Protein AF-0000000087009747 (afdb_homodimer)

InterPro domains:
  IPR001646 Pentapeptide repeat [PF00805] (34-56)
  IPR001646 Pentapeptide repeat [PF00805] (57-96)
  IPR001646 Pentapeptide repeat [PF00805] (97-127)
  IPR051082 Pentapeptide repeat and BTB/POZ domain-containing protein [PTHR14136] (34-127)

Radius of gyration: 23.28 Å; Cα contacts (8 Å, |Δi|>4): 1079; chains: 2; bounding box: 64×72×43 Å

Structure (mmCIF, N/CA/C/O backbone):
data_AF-0000000087009747-model_v1
#
loop_
_entity.id
_entity.type
_entity.pdbx_description
1 polymer 'Pentapeptide repeat-containing protein'
#
loop_
_atom_site.group_PDB
_atom_site.id
_atom_site.type_symbol
_atom_site.label_atom_id
_atom_site.label_alt_id
_atom_site.label_comp_id
_atom_site.label_asym_id
_atom_site.label_entity_id
_atom_site.label_seq_id
_atom_site.pdbx_PDB_ins_code
_atom_site.Cartn_x
_atom_site.Cartn_y
_atom_site.Cartn_z
_atom_site.occupancy
_atom_site.B_iso_or_equiv
_atom_site.auth_seq_id
_atom_site.auth_comp_id
_atom_site.auth_asym_id
_atom_site.auth_atom_id
_atom_site.pdbx_PDB_model_num
ATOM 1 N N . MET A 1 1 ? 33.219 -26.031 -9.266 1 60.84 1 MET A N 1
ATOM 2 C CA . MET A 1 1 ? 32.969 -24.672 -9.734 1 60.84 1 MET A CA 1
ATOM 3 C C . MET A 1 1 ? 31.984 -23.969 -8.789 1 60.84 1 MET A C 1
ATOM 5 O O . MET A 1 1 ? 31 -24.547 -8.352 1 60.84 1 MET A O 1
ATOM 9 N N . LYS A 1 2 ? 32.344 -22.766 -8.359 1 81.44 2 LYS A N 1
ATOM 10 C CA . LYS A 1 2 ? 31.547 -22.062 -7.371 1 81.44 2 LYS A CA 1
ATOM 11 C C . LYS A 1 2 ? 30.172 -21.703 -7.934 1 81.44 2 LYS A C 1
ATOM 13 O O . LYS A 1 2 ? 30.062 -21.297 -9.094 1 81.44 2 LYS A O 1
ATOM 18 N N . THR A 1 3 ? 29.25 -22.156 -7.262 1 87.56 3 THR A N 1
ATOM 19 C CA . THR A 1 3 ? 27.906 -21.734 -7.633 1 87.56 3 THR A CA 1
ATOM 20 C C . THR A 1 3 ? 27.812 -20.203 -7.633 1 87.56 3 THR A C 1
ATOM 22 O O . THR A 1 3 ? 28.688 -19.516 -7.102 1 87.56 3 THR A O 1
ATOM 25 N N . ASN A 1 4 ? 26.891 -19.75 -8.367 1 89.94 4 ASN A N 1
ATOM 26 C CA . ASN A 1 4 ? 26.672 -18.297 -8.328 1 89.94 4 ASN A CA 1
ATOM 27 C C . ASN A 1 4 ? 26.453 -17.797 -6.902 1 89.94 4 ASN A C 1
ATOM 29 O O . ASN A 1 4 ? 26.938 -16.719 -6.543 1 89.94 4 ASN A O 1
ATOM 33 N N . ALA A 1 5 ? 25.797 -18.609 -6.109 1 91.25 5 ALA A N 1
ATOM 34 C CA . ALA A 1 5 ? 25.594 -18.234 -4.711 1 91.25 5 ALA A CA 1
ATOM 35 C C . ALA A 1 5 ? 26.938 -18.078 -3.986 1 91.25 5 ALA A C 1
ATOM 37 O O . ALA A 1 5 ? 27.125 -17.125 -3.223 1 91.25 5 ALA A O 1
ATOM 38 N N . GLU A 1 6 ? 27.828 -18.953 -4.328 1 91.12 6 GLU A N 1
ATOM 39 C CA . GLU A 1 6 ? 29.141 -18.891 -3.715 1 91.12 6 GLU A CA 1
ATOM 40 C C . GLU A 1 6 ? 29.938 -17.688 -4.215 1 91.12 6 GLU A C 1
ATOM 42 O O . GLU A 1 6 ? 30.609 -17.016 -3.438 1 91.12 6 GLU A O 1
ATOM 47 N N . LYS A 1 7 ? 29.859 -17.5 -5.438 1 91 7 LYS A N 1
ATOM 48 C CA . LYS A 1 7 ? 30.531 -16.344 -6.02 1 91 7 LYS A CA 1
ATOM 49 C C . LYS A 1 7 ? 30.047 -15.039 -5.391 1 91 7 LYS A C 1
ATOM 51 O O . LYS A 1 7 ? 30.859 -14.156 -5.078 1 91 7 LYS A O 1
ATOM 56 N N . ILE A 1 8 ? 28.75 -14.875 -5.215 1 91.94 8 ILE A N 1
ATOM 57 C CA . ILE A 1 8 ? 28.141 -13.68 -4.633 1 91.94 8 ILE A CA 1
ATOM 58 C C . ILE A 1 8 ? 28.578 -13.539 -3.178 1 91.94 8 ILE A C 1
ATOM 60 O O . ILE A 1 8 ? 28.906 -12.445 -2.723 1 91.94 8 ILE A O 1
ATOM 64 N N . ALA A 1 9 ? 28.641 -14.664 -2.527 1 92.25 9 ALA A N 1
ATOM 65 C CA . ALA A 1 9 ? 29.062 -14.648 -1.128 1 92.25 9 ALA A CA 1
ATOM 66 C C . ALA A 1 9 ? 30.484 -14.117 -0.989 1 92.25 9 ALA A C 1
ATOM 68 O O . ALA A 1 9 ? 30.781 -13.312 -0.102 1 92.25 9 ALA A O 1
ATOM 69 N N . VAL A 1 10 ? 31.328 -14.578 -1.869 1 91.94 10 VAL A N 1
ATOM 70 C CA . VAL A 1 10 ? 32.719 -14.133 -1.864 1 91.94 10 VAL A CA 1
ATOM 71 C C . VAL A 1 10 ? 32.781 -12.641 -2.178 1 91.94 10 VAL A C 1
ATOM 73 O O . VAL A 1 10 ? 33.469 -11.883 -1.496 1 91.94 10 VAL A O 1
ATOM 76 N N . TRP A 1 11 ? 32.062 -12.25 -3.143 1 91.06 11 TRP A N 1
ATOM 77 C CA . TRP A 1 11 ? 32.031 -10.844 -3.535 1 91.06 11 TRP A CA 1
ATOM 78 C C . TRP A 1 11 ? 31.562 -9.961 -2.381 1 91.06 11 TRP A C 1
ATOM 80 O O . TRP A 1 11 ? 32.156 -8.906 -2.119 1 91.06 11 TRP A O 1
ATOM 90 N N . ARG A 1 12 ? 30.531 -10.344 -1.722 1 92.19 12 ARG A N 1
ATOM 91 C CA . ARG A 1 12 ? 29.984 -9.57 -0.609 1 92.19 12 ARG A CA 1
ATOM 92 C C . ARG A 1 12 ? 31 -9.453 0.522 1 92.19 12 ARG A C 1
ATOM 94 O O . ARG A 1 12 ? 31.094 -8.406 1.171 1 92.19 12 ARG A O 1
ATOM 101 N N . LYS A 1 13 ? 31.719 -10.531 0.691 1 93.19 13 LYS A N 1
ATOM 102 C CA . LYS A 1 13 ? 32.75 -10.523 1.721 1 93.19 13 LYS A CA 1
ATOM 103 C C . LYS A 1 13 ? 33.844 -9.523 1.384 1 93.19 13 LYS A C 1
ATOM 105 O O . LYS A 1 13 ? 34.344 -8.82 2.264 1 93.19 13 LYS A O 1
ATOM 110 N N . GLU A 1 14 ? 34.125 -9.43 0.188 1 93.12 14 GLU A N 1
ATOM 111 C CA . GLU A 1 14 ? 35.188 -8.562 -0.279 1 93.12 14 GLU A CA 1
ATOM 112 C C . GLU A 1 14 ? 34.719 -7.121 -0.432 1 93.12 14 GLU A C 1
ATOM 114 O O . GLU A 1 14 ? 35.531 -6.191 -0.474 1 93.12 14 GLU A O 1
ATOM 119 N N . ASN A 1 15 ? 33.406 -6.957 -0.541 1 92.69 15 ASN A N 1
ATOM 120 C CA . ASN A 1 15 ? 32.844 -5.637 -0.759 1 92.69 15 ASN A CA 1
ATOM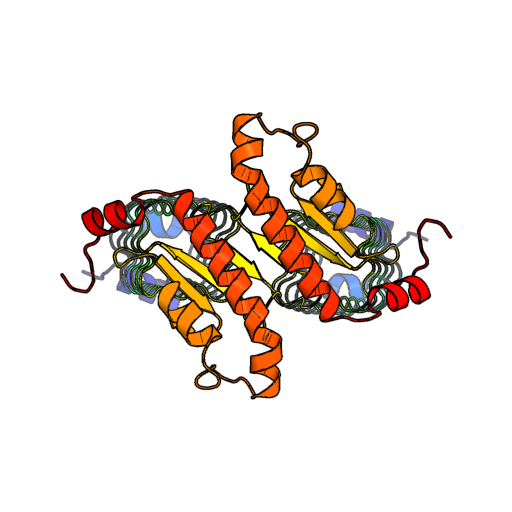 121 C C . ASN A 1 15 ? 31.672 -5.367 0.197 1 92.69 15 ASN A C 1
ATOM 123 O O . ASN A 1 15 ? 30.547 -5.156 -0.238 1 92.69 15 ASN A O 1
ATOM 127 N N . PRO A 1 16 ? 31.828 -5.266 1.476 1 87.62 16 PRO A N 1
ATOM 128 C CA . PRO A 1 16 ? 30.766 -5.234 2.482 1 87.62 16 PRO A CA 1
ATOM 129 C C . PRO A 1 16 ? 29.938 -3.961 2.416 1 87.62 16 PRO A C 1
ATOM 131 O O . PRO A 1 16 ? 28.781 -3.953 2.861 1 87.62 16 PRO A O 1
ATOM 134 N N . HIS A 1 17 ? 30.375 -2.945 1.654 1 85.88 17 HIS A N 1
ATOM 135 C CA . HIS A 1 17 ? 29.641 -1.684 1.659 1 85.88 17 HIS A CA 1
ATOM 136 C C . HIS A 1 17 ? 29.109 -1.345 0.267 1 85.88 17 HIS A C 1
ATOM 138 O O . HIS A 1 17 ? 28.453 -0.321 0.08 1 85.88 17 HIS A O 1
ATOM 144 N N . ALA A 1 18 ? 29.453 -2.287 -0.603 1 85.62 18 ALA A N 1
ATOM 145 C CA . ALA A 1 18 ? 29.031 -2.004 -1.974 1 85.62 18 ALA A CA 1
ATOM 146 C C . ALA A 1 18 ? 27.672 -2.625 -2.273 1 85.62 18 ALA A C 1
ATOM 148 O O . ALA A 1 18 ? 27.312 -3.65 -1.691 1 85.62 18 ALA A O 1
ATOM 149 N N . ARG A 1 19 ? 26.969 -1.948 -3.088 1 87.81 19 ARG A N 1
ATOM 150 C CA . ARG A 1 19 ? 25.688 -2.471 -3.553 1 87.81 19 ARG A CA 1
ATOM 151 C C . ARG A 1 19 ? 25.875 -3.322 -4.805 1 87.81 19 ARG A C 1
ATOM 153 O O . ARG A 1 19 ? 26.562 -2.924 -5.738 1 87.81 19 ARG A O 1
ATOM 160 N N . LEU A 1 20 ? 25.344 -4.535 -4.707 1 89.69 20 LEU A N 1
ATOM 161 C CA . LEU A 1 20 ? 25.359 -5.406 -5.879 1 89.69 20 LEU A CA 1
ATOM 162 C C . LEU A 1 20 ? 24.391 -4.895 -6.945 1 89.69 20 LEU A C 1
ATOM 164 O O . LEU A 1 20 ? 23.219 -4.617 -6.656 1 89.69 20 LEU A O 1
ATOM 168 N N . THR A 1 21 ? 24.906 -4.652 -8.141 1 90.19 21 THR A N 1
ATOM 169 C CA . THR A 1 21 ? 24.078 -4.109 -9.211 1 90.19 21 THR A CA 1
ATOM 170 C C . THR A 1 21 ? 23.844 -5.156 -10.297 1 90.19 21 THR A C 1
ATOM 172 O O . THR A 1 21 ? 24.594 -6.133 -10.398 1 90.19 21 THR A O 1
ATOM 175 N N . HIS A 1 22 ? 22.75 -4.875 -11.07 1 87.12 22 HIS A N 1
ATOM 176 C CA . HIS A 1 22 ? 22.422 -5.754 -12.188 1 87.12 22 HIS A CA 1
ATOM 177 C C . HIS A 1 22 ? 23.594 -5.883 -13.148 1 87.12 22 HIS A C 1
ATOM 179 O O . HIS A 1 22 ? 23.891 -6.977 -13.641 1 87.12 22 HIS A O 1
ATOM 185 N N . TYR A 1 23 ? 24.266 -4.855 -13.344 1 83.06 23 TYR A N 1
ATOM 186 C CA . TYR A 1 23 ? 25.406 -4.836 -14.25 1 83.06 23 TYR A CA 1
ATOM 187 C C . TYR A 1 23 ? 26.516 -5.75 -13.742 1 83.06 23 TYR A C 1
ATOM 189 O O . TYR A 1 23 ? 27.078 -6.531 -14.516 1 83.06 23 TYR A O 1
ATOM 197 N N . LEU A 1 24 ? 26.797 -5.672 -12.523 1 81.62 24 LEU A N 1
ATOM 198 C CA . LEU A 1 24 ? 27.844 -6.504 -11.945 1 81.62 24 LEU A CA 1
ATOM 199 C C . LEU A 1 24 ? 27.484 -7.98 -12.062 1 81.62 24 LEU A C 1
ATOM 201 O O . LEU A 1 24 ? 28.359 -8.812 -12.328 1 81.62 24 LEU A O 1
ATOM 205 N N . LEU A 1 25 ? 26.172 -8.25 -11.875 1 84.69 25 LEU A N 1
ATOM 206 C CA . LEU A 1 25 ? 25.719 -9.633 -11.969 1 84.69 25 LEU A CA 1
ATOM 207 C C . LEU A 1 25 ? 25.875 -10.156 -13.391 1 84.69 25 LEU A C 1
ATOM 209 O O . LEU A 1 25 ? 26.312 -11.289 -13.594 1 84.69 25 LEU A O 1
ATOM 213 N N . LEU A 1 26 ? 25.609 -9.352 -14.312 1 82.88 26 LEU A N 1
ATOM 214 C CA . LEU A 1 26 ? 25.672 -9.742 -15.719 1 82.88 26 LEU A CA 1
ATOM 215 C C . LEU A 1 26 ? 27.094 -10.086 -16.125 1 82.88 26 LEU A C 1
ATOM 217 O O . LEU A 1 26 ? 27.312 -10.969 -16.969 1 82.88 26 LEU A O 1
ATOM 221 N N . LEU A 1 27 ? 27.984 -9.461 -15.516 1 76.62 27 LEU A N 1
ATOM 222 C CA . LEU A 1 27 ? 29.375 -9.641 -15.891 1 76.62 27 LEU A CA 1
ATOM 223 C C . LEU A 1 27 ? 29.938 -10.922 -15.273 1 76.62 27 LEU A C 1
ATOM 225 O O . LEU A 1 27 ? 30.859 -11.523 -15.828 1 76.62 27 LEU A O 1
ATOM 229 N N . THR A 1 28 ? 29.25 -11.375 -14.273 1 77 28 THR A N 1
ATOM 230 C CA . THR A 1 28 ? 30 -12.352 -13.484 1 77 28 THR A CA 1
ATOM 231 C C . THR A 1 28 ? 29.172 -13.633 -13.305 1 77 28 THR A C 1
ATOM 233 O O . THR A 1 28 ? 29.734 -14.688 -13.016 1 77 28 THR A O 1
ATOM 236 N N . LEU A 1 29 ? 27.875 -13.422 -13.523 1 79.81 29 LEU A N 1
ATOM 237 C CA . LEU A 1 29 ? 27.047 -14.539 -13.086 1 79.81 29 LEU A CA 1
ATOM 238 C C . LEU A 1 29 ? 26.125 -15.016 -14.211 1 79.81 29 LEU A C 1
ATOM 240 O O . LEU A 1 29 ? 25.875 -14.273 -15.164 1 79.81 29 LEU A O 1
ATOM 244 N N . ASP A 1 30 ? 25.859 -16.344 -14.109 1 80.44 30 ASP A N 1
ATOM 245 C CA . ASP A 1 30 ? 24.734 -16.859 -14.867 1 80.44 30 ASP A CA 1
ATOM 246 C C . ASP A 1 30 ? 23.406 -16.547 -14.164 1 80.44 30 ASP A C 1
ATOM 248 O O . ASP A 1 30 ? 23.094 -17.156 -13.133 1 80.44 30 ASP A O 1
ATOM 252 N N . LEU A 1 31 ? 22.625 -15.766 -14.688 1 82.25 31 LEU A N 1
ATOM 253 C CA . LEU A 1 31 ? 21.438 -15.234 -14.016 1 82.25 31 LEU A CA 1
ATOM 254 C C . LEU A 1 31 ? 20.344 -16.281 -13.953 1 82.25 31 LEU A C 1
ATOM 256 O O . LEU A 1 31 ? 19.375 -16.125 -13.211 1 82.25 31 LEU A O 1
ATOM 260 N N . GLU A 1 32 ? 20.562 -17.422 -14.594 1 85.56 32 GLU A N 1
ATOM 261 C CA . GLU A 1 32 ? 19.547 -18.453 -14.609 1 85.56 32 GLU A CA 1
ATOM 262 C C . GLU A 1 32 ? 19.547 -19.25 -13.312 1 85.56 32 GLU A C 1
ATOM 264 O O . GLU A 1 32 ? 18.562 -19.906 -12.969 1 85.56 32 GLU A O 1
ATOM 269 N N . THR A 1 33 ? 20.688 -19.203 -12.609 1 90.88 33 THR A N 1
ATOM 270 C CA . THR A 1 33 ? 20.828 -20.078 -11.438 1 90.88 33 THR A CA 1
ATOM 271 C C . THR A 1 33 ? 21.25 -19.266 -10.211 1 90.88 33 THR A C 1
ATOM 273 O O . THR A 1 33 ? 22.359 -19.422 -9.711 1 90.88 33 THR A O 1
ATOM 276 N N . LEU A 1 34 ? 20.312 -18.562 -9.695 1 93.5 34 LEU A N 1
ATOM 277 C CA . LEU A 1 34 ? 20.609 -17.703 -8.555 1 93.5 34 LEU A CA 1
ATOM 278 C C . LEU A 1 34 ? 19.984 -18.281 -7.277 1 93.5 34 LEU A C 1
ATOM 280 O O . LEU A 1 34 ? 19.781 -17.547 -6.305 1 93.5 34 LEU A O 1
ATOM 284 N N . ALA A 1 35 ? 19.734 -19.562 -7.27 1 95.44 35 ALA A N 1
ATOM 285 C CA . ALA A 1 35 ? 19.172 -20.203 -6.078 1 95.44 35 ALA A CA 1
ATOM 286 C C . ALA A 1 35 ? 20.094 -20.016 -4.875 1 95.44 35 ALA A C 1
ATOM 288 O O . ALA A 1 35 ? 21.312 -20.125 -4.992 1 95.44 35 ALA A O 1
ATOM 289 N N . ASP A 1 36 ? 19.547 -19.688 -3.75 1 95.56 36 ASP A N 1
ATOM 290 C CA . ASP A 1 36 ? 20.219 -19.594 -2.457 1 95.56 36 ASP A CA 1
ATOM 291 C C . ASP A 1 36 ? 21.125 -18.359 -2.4 1 95.56 36 ASP A C 1
ATOM 293 O O . ASP A 1 36 ? 21.812 -18.141 -1.397 1 95.56 36 ASP A O 1
ATOM 297 N N . ALA A 1 37 ? 21.078 -17.547 -3.449 1 94.94 37 ALA A N 1
ATOM 298 C CA . ALA A 1 37 ? 22.016 -16.438 -3.508 1 94.94 37 ALA A CA 1
ATOM 299 C C . ALA A 1 37 ? 21.625 -15.336 -2.52 1 94.94 37 ALA A C 1
ATOM 301 O O . ALA A 1 37 ? 20.438 -15.07 -2.314 1 94.94 37 ALA A O 1
ATOM 302 N N . ASP A 1 38 ? 22.656 -14.695 -1.94 1 95.94 38 ASP A N 1
ATOM 303 C CA . ASP A 1 38 ? 22.453 -13.516 -1.104 1 95.94 38 ASP A CA 1
ATOM 304 C C . ASP A 1 38 ? 22.391 -12.242 -1.948 1 95.94 38 ASP A C 1
ATOM 306 O O . ASP A 1 38 ? 23.438 -11.641 -2.242 1 95.94 38 ASP A O 1
ATOM 310 N N . LEU A 1 39 ? 21.203 -11.852 -2.246 1 95.69 39 LEU A N 1
ATOM 311 C CA . LEU A 1 39 ? 21.016 -10.672 -3.086 1 95.69 39 LEU A CA 1
ATOM 312 C C . LEU A 1 39 ? 20.359 -9.547 -2.295 1 95.69 39 LEU A C 1
ATOM 314 O O . LEU A 1 39 ? 19.656 -8.703 -2.867 1 95.69 39 LEU A O 1
ATOM 318 N N . ARG A 1 40 ? 20.516 -9.562 -0.967 1 95.44 40 ARG A N 1
ATOM 319 C CA . ARG A 1 40 ? 19.938 -8.531 -0.117 1 95.44 40 ARG A CA 1
ATOM 320 C C . ARG A 1 40 ? 20.375 -7.141 -0.575 1 95.44 40 ARG A C 1
ATOM 322 O O . ARG A 1 40 ? 21.531 -6.93 -0.91 1 95.44 40 ARG A O 1
ATOM 329 N N . LYS A 1 41 ? 19.484 -6.305 -0.712 1 92.88 41 LYS A N 1
ATOM 330 C CA . LYS A 1 41 ? 19.719 -4.887 -0.962 1 92.88 41 LYS A CA 1
ATOM 331 C C . LYS A 1 41 ? 20.297 -4.664 -2.357 1 92.88 41 LYS A C 1
ATOM 333 O O . LYS A 1 41 ? 20.781 -3.572 -2.666 1 92.88 41 LYS A O 1
ATOM 338 N N . ALA A 1 42 ? 20.25 -5.691 -3.174 1 94.19 42 ALA A N 1
ATOM 339 C CA . ALA A 1 42 ? 20.75 -5.535 -4.535 1 94.19 42 ALA A CA 1
ATOM 340 C C . ALA A 1 42 ? 19.875 -4.582 -5.34 1 94.19 42 ALA A C 1
ATOM 342 O O . ALA A 1 42 ? 18.688 -4.438 -5.062 1 94.19 42 ALA A O 1
ATOM 343 N N . ASP A 1 43 ? 20.531 -3.914 -6.277 1 94.19 43 ASP A N 1
ATOM 344 C CA . ASP A 1 43 ? 19.812 -3.092 -7.238 1 94.19 43 ASP A CA 1
ATOM 345 C C . ASP A 1 43 ? 19.641 -3.82 -8.57 1 94.19 43 ASP A C 1
ATOM 347 O O . ASP A 1 43 ? 20.547 -3.801 -9.414 1 94.19 43 ASP A O 1
ATOM 351 N N . LEU A 1 44 ? 18.469 -4.324 -8.688 1 95.38 44 LEU A N 1
ATOM 352 C CA . LEU A 1 44 ? 18.156 -5.121 -9.867 1 95.38 44 LEU A CA 1
ATOM 353 C C . LEU A 1 44 ? 17.062 -4.473 -10.695 1 95.38 44 LEU A C 1
ATOM 355 O O . LEU A 1 44 ? 16.234 -5.168 -11.305 1 95.38 44 LEU A O 1
ATOM 359 N N . TRP A 1 45 ? 17 -3.211 -10.648 1 93.31 45 TRP A N 1
ATOM 360 C CA . TRP A 1 45 ? 16.016 -2.447 -11.406 1 93.31 45 TRP A CA 1
ATOM 361 C C . TRP A 1 45 ? 16.047 -2.848 -12.883 1 93.31 45 TRP A C 1
ATOM 363 O O . TRP A 1 45 ? 17.109 -2.895 -13.5 1 93.31 45 TRP A O 1
ATOM 373 N N . GLY A 1 46 ? 14.906 -3.209 -13.312 1 94.38 46 GLY A N 1
ATOM 374 C CA . GLY A 1 46 ? 14.742 -3.465 -14.734 1 94.38 46 GLY A CA 1
ATOM 375 C C . GLY A 1 46 ? 15.484 -4.703 -15.211 1 94.38 46 GLY A C 1
ATOM 376 O O . GLY A 1 46 ? 15.586 -4.953 -16.406 1 94.38 46 GLY A O 1
ATOM 377 N N . ALA A 1 47 ? 16 -5.516 -14.359 1 94.31 47 ALA A N 1
ATOM 378 C CA . ALA A 1 47 ? 16.75 -6.707 -14.727 1 94.31 47 ALA A CA 1
ATOM 379 C C . ALA A 1 47 ? 15.867 -7.723 -15.438 1 94.31 47 ALA A C 1
ATOM 381 O O . ALA A 1 47 ? 14.695 -7.879 -15.094 1 94.31 47 ALA A O 1
ATOM 382 N N . ASP A 1 48 ? 16.469 -8.398 -16.422 1 95.19 48 ASP A N 1
ATOM 383 C CA . ASP A 1 48 ? 15.781 -9.516 -17.062 1 95.19 48 ASP A CA 1
ATOM 384 C C . ASP A 1 48 ? 16.125 -10.836 -16.359 1 95.19 48 ASP A C 1
ATOM 386 O O . ASP A 1 48 ? 17.172 -11.422 -16.609 1 95.19 48 ASP A O 1
ATOM 390 N N . LEU A 1 49 ? 15.227 -11.289 -15.531 1 95.94 49 LEU A N 1
ATOM 391 C CA . LEU A 1 49 ? 15.398 -12.516 -14.766 1 95.94 49 LEU A CA 1
ATOM 392 C C . LEU A 1 49 ? 14.336 -13.539 -15.125 1 95.94 49 LEU A C 1
ATOM 394 O O . LEU A 1 49 ? 13.914 -14.328 -14.273 1 95.94 49 LEU A O 1
ATOM 398 N N . ARG A 1 50 ? 13.891 -13.445 -16.344 1 96.38 50 ARG A N 1
ATOM 399 C CA . ARG A 1 50 ? 12.875 -14.383 -16.812 1 96.38 50 ARG A CA 1
ATOM 400 C C . ARG A 1 50 ? 13.344 -15.828 -16.641 1 96.38 50 ARG A C 1
ATOM 402 O O . ARG A 1 50 ? 14.438 -16.188 -17.094 1 96.38 50 ARG A O 1
ATOM 409 N N . GLY A 1 51 ? 12.531 -16.531 -15.977 1 96.69 51 GLY A N 1
ATOM 410 C CA . GLY A 1 51 ? 12.781 -17.969 -15.867 1 96.69 51 GLY A CA 1
ATOM 411 C C . GLY A 1 51 ? 13.93 -18.297 -14.93 1 96.69 51 GLY A C 1
ATOM 412 O O . GLY A 1 51 ? 14.281 -19.469 -14.766 1 96.69 51 GLY A O 1
ATOM 413 N N . ALA A 1 52 ? 14.477 -17.328 -14.266 1 96.44 52 ALA A N 1
ATOM 414 C CA . ALA A 1 52 ? 15.609 -17.562 -13.375 1 96.44 52 ALA A CA 1
ATOM 415 C C . ALA A 1 52 ? 15.188 -18.391 -12.164 1 96.44 52 ALA A C 1
ATOM 417 O O . ALA A 1 52 ? 14.047 -18.297 -11.703 1 96.44 52 ALA A O 1
ATOM 418 N N . ASP A 1 53 ? 16.141 -19.203 -11.734 1 97.75 53 ASP A N 1
ATOM 419 C CA . ASP A 1 53 ? 15.938 -19.891 -10.469 1 97.75 53 ASP A CA 1
ATOM 420 C C . ASP A 1 53 ? 16.453 -19.078 -9.297 1 97.75 53 ASP A C 1
ATOM 422 O O . ASP A 1 53 ? 17.672 -19 -9.07 1 97.75 53 ASP A O 1
ATOM 426 N N . LEU A 1 54 ? 15.508 -18.484 -8.539 1 97.69 54 LEU A N 1
ATOM 427 C CA . LEU A 1 54 ? 15.836 -17.672 -7.371 1 97.69 54 LEU A CA 1
ATOM 428 C C . LEU A 1 54 ? 15.305 -18.328 -6.094 1 97.69 54 LEU A C 1
ATOM 430 O O . LEU A 1 54 ? 15.062 -17.641 -5.102 1 97.69 54 LEU A O 1
ATOM 434 N N . SER A 1 55 ? 15.07 -19.656 -6.18 1 97.94 55 SER A N 1
ATOM 435 C CA . SER A 1 55 ? 14.547 -20.344 -5.008 1 97.94 55 SER A CA 1
ATOM 436 C C . SER A 1 55 ? 15.469 -20.172 -3.807 1 97.94 55 SER A C 1
ATOM 438 O O . SER A 1 55 ? 16.688 -20.219 -3.945 1 97.94 55 SER A O 1
ATOM 440 N N . ASP A 1 56 ? 14.883 -19.891 -2.689 1 97.94 56 ASP A N 1
ATOM 441 C CA . ASP A 1 56 ? 15.555 -19.781 -1.398 1 97.94 56 ASP A CA 1
ATOM 442 C C . ASP A 1 56 ? 16.531 -18.609 -1.388 1 97.94 56 ASP A C 1
ATOM 444 O O . ASP A 1 56 ? 17.328 -18.453 -0.451 1 97.94 56 ASP A O 1
ATOM 448 N N . ALA A 1 57 ? 16.5 -17.734 -2.402 1 97.75 57 ALA A N 1
ATOM 449 C CA . ALA A 1 57 ? 17.391 -16.578 -2.428 1 97.75 57 ALA A CA 1
ATOM 450 C C . ALA A 1 57 ? 16.953 -15.531 -1.415 1 97.75 57 ALA A C 1
ATOM 452 O O . ALA A 1 57 ? 15.781 -15.461 -1.052 1 97.75 57 ALA A O 1
ATOM 453 N N . ASN A 1 58 ? 17.906 -14.766 -0.948 1 98.19 58 ASN A N 1
ATOM 454 C CA . ASN A 1 58 ? 17.609 -13.617 -0.1 1 98.19 58 ASN A CA 1
ATOM 455 C C . ASN A 1 58 ? 17.609 -12.32 -0.9 1 98.19 58 ASN A C 1
ATOM 457 O O . ASN A 1 58 ? 18.656 -11.789 -1.246 1 98.19 58 ASN A O 1
ATOM 461 N N . LEU A 1 59 ? 16.391 -11.836 -1.163 1 98 59 LEU A N 1
ATOM 462 C CA . LEU A 1 59 ? 16.219 -10.609 -1.932 1 98 59 LEU A CA 1
ATOM 463 C C . LEU A 1 59 ? 15.625 -9.5 -1.064 1 98 59 LEU A C 1
ATOM 465 O O . LEU A 1 59 ? 15.008 -8.57 -1.58 1 98 59 LEU A O 1
ATOM 469 N N . SER A 1 60 ? 15.789 -9.688 0.271 1 97.5 60 SER A N 1
ATOM 470 C CA . SER A 1 60 ? 15.234 -8.68 1.162 1 97.5 60 SER A CA 1
ATOM 471 C C . SER A 1 60 ? 15.781 -7.293 0.831 1 97.5 60 SER A C 1
ATOM 473 O O . SER A 1 60 ? 16.969 -7.141 0.541 1 97.5 60 SER A O 1
ATOM 475 N N . ASP A 1 61 ? 14.922 -6.336 0.757 1 93.88 61 ASP A N 1
ATOM 476 C CA . ASP A 1 61 ? 15.273 -4.93 0.557 1 93.88 61 ASP A CA 1
ATOM 477 C C . ASP A 1 61 ? 15.859 -4.703 -0.833 1 93.88 61 ASP A C 1
ATOM 479 O O . ASP A 1 61 ? 16.438 -3.645 -1.104 1 93.88 61 ASP A O 1
ATOM 483 N N . ALA A 1 62 ? 15.703 -5.652 -1.729 1 96.19 62 ALA A N 1
ATOM 484 C CA . ALA A 1 62 ? 16.234 -5.488 -3.082 1 96.19 62 ALA A CA 1
ATOM 485 C C . ALA A 1 62 ? 15.32 -4.598 -3.922 1 96.19 62 ALA A C 1
ATOM 487 O O . ALA A 1 62 ? 14.117 -4.512 -3.66 1 96.19 62 ALA A O 1
ATOM 488 N N . ASN A 1 63 ? 15.922 -3.926 -4.875 1 94.81 63 ASN A N 1
ATOM 489 C CA . ASN A 1 63 ? 15.156 -3.189 -5.875 1 94.81 63 ASN A CA 1
ATOM 490 C C . ASN A 1 63 ? 14.953 -4.012 -7.145 1 94.81 63 ASN A C 1
ATOM 492 O O . ASN A 1 63 ? 15.883 -4.176 -7.938 1 94.81 63 ASN A O 1
ATOM 496 N N . LEU A 1 64 ? 13.75 -4.508 -7.281 1 97.44 64 LEU A N 1
ATOM 497 C CA . LEU A 1 64 ? 13.398 -5.305 -8.453 1 97.44 64 LEU A CA 1
ATOM 498 C C . LEU A 1 64 ? 12.344 -4.594 -9.297 1 97.44 64 LEU A C 1
ATOM 500 O O . LEU A 1 64 ? 11.625 -5.238 -10.062 1 97.44 64 LEU A O 1
ATOM 504 N N . SER A 1 65 ? 12.195 -3.271 -9.039 1 95.44 65 SER A N 1
ATOM 505 C CA . SER A 1 65 ? 11.203 -2.533 -9.812 1 95.44 65 SER A CA 1
ATOM 506 C C . SER A 1 65 ? 11.438 -2.693 -11.312 1 95.44 65 SER A C 1
ATOM 508 O O . SER A 1 65 ? 12.586 -2.691 -11.766 1 95.44 65 SER A O 1
ATOM 510 N N . ASP A 1 66 ? 10.398 -2.881 -12.062 1 96.19 66 ASP A N 1
ATOM 511 C CA . ASP A 1 66 ? 10.383 -2.992 -13.516 1 96.19 66 ASP A CA 1
ATOM 512 C C . ASP A 1 66 ? 11.156 -4.223 -13.984 1 96.19 66 ASP A C 1
ATOM 514 O O . ASP A 1 66 ? 11.422 -4.383 -15.18 1 96.19 66 ASP A O 1
ATOM 518 N N . ALA A 1 67 ? 11.555 -5.117 -13.07 1 97.19 67 ALA A N 1
ATOM 519 C CA . ALA A 1 67 ? 12.273 -6.324 -13.469 1 97.19 67 ALA A CA 1
ATOM 520 C C . ALA A 1 67 ? 11.344 -7.32 -14.156 1 97.19 67 ALA A C 1
ATOM 522 O O . ALA A 1 67 ? 10.133 -7.332 -13.891 1 97.19 67 ALA A O 1
ATOM 523 N N . ASN A 1 68 ? 11.906 -8.086 -15.047 1 98 68 ASN A N 1
ATOM 524 C CA . ASN A 1 68 ? 11.18 -9.211 -15.633 1 98 68 ASN A CA 1
ATOM 525 C C . ASN A 1 68 ? 11.461 -10.508 -14.883 1 98 68 ASN A C 1
ATOM 527 O O . ASN A 1 68 ? 12.508 -11.125 -15.078 1 98 68 ASN A O 1
ATOM 531 N N . LEU A 1 69 ? 10.531 -10.922 -14.07 1 98.12 69 LEU A N 1
ATOM 532 C CA . LEU A 1 69 ? 10.656 -12.148 -13.289 1 98.12 69 LEU A CA 1
ATOM 533 C C . LEU A 1 69 ? 9.656 -13.195 -13.758 1 98.12 69 LEU A C 1
ATOM 535 O O . LEU A 1 69 ? 9.32 -14.117 -13.008 1 98.12 69 LEU A O 1
ATOM 539 N N . SER A 1 70 ? 9.18 -12.977 -14.992 1 98.19 70 SER A N 1
ATOM 540 C CA . SER A 1 70 ? 8.219 -13.953 -15.5 1 98.19 70 SER A CA 1
ATOM 541 C C . SER A 1 70 ? 8.812 -15.359 -15.508 1 98.19 70 SER A C 1
ATOM 543 O O . SER A 1 70 ? 9.992 -15.539 -15.836 1 98.19 70 SER A O 1
ATOM 545 N N . ASP A 1 71 ? 8.055 -16.328 -15.094 1 98 71 ASP A N 1
ATOM 546 C CA . ASP A 1 71 ? 8.391 -17.75 -15.109 1 98 71 ASP A CA 1
ATOM 547 C C . ASP A 1 71 ? 9.539 -18.047 -14.148 1 98 71 ASP A C 1
ATOM 549 O O . ASP A 1 71 ? 10.055 -19.156 -14.125 1 98 71 ASP A O 1
ATOM 553 N N . ALA A 1 72 ? 9.898 -17.062 -13.32 1 98.31 72 ALA A N 1
ATOM 554 C CA . ALA A 1 72 ? 11 -17.297 -12.383 1 98.31 72 ALA A CA 1
ATOM 555 C C . ALA A 1 72 ? 10.547 -18.172 -11.211 1 98.31 72 ALA A C 1
ATOM 557 O O . ALA A 1 72 ? 9.367 -18.203 -10.867 1 98.31 72 ALA A O 1
ATOM 558 N N . ASN A 1 73 ? 11.516 -18.922 -10.703 1 98.62 73 ASN A N 1
ATOM 559 C CA . ASN A 1 73 ? 11.273 -19.672 -9.484 1 98.62 73 ASN A CA 1
ATOM 560 C C . ASN A 1 73 ? 11.742 -18.906 -8.25 1 98.62 73 ASN A C 1
ATOM 562 O O . ASN A 1 73 ? 12.938 -18.875 -7.953 1 98.62 73 ASN A O 1
ATOM 566 N N . LEU A 1 74 ? 10.797 -18.328 -7.523 1 98.62 74 LEU A N 1
ATOM 567 C CA . LEU A 1 74 ? 11.102 -17.578 -6.309 1 98.62 74 LEU A CA 1
ATOM 568 C C . LEU A 1 74 ? 10.586 -18.312 -5.074 1 98.62 74 LEU A C 1
ATOM 570 O O . LEU A 1 74 ? 10.305 -17.688 -4.047 1 98.62 74 LEU A O 1
ATOM 574 N N . SER A 1 75 ? 10.414 -19.656 -5.234 1 98.38 75 SER A N 1
ATOM 575 C CA . SER A 1 75 ? 9.906 -20.422 -4.102 1 98.38 75 SER A CA 1
ATOM 576 C C . SER A 1 75 ? 10.805 -20.266 -2.879 1 98.38 75 SER A C 1
ATOM 578 O O . SER A 1 75 ? 12.023 -20.344 -2.988 1 98.38 75 SER A O 1
ATOM 580 N N . ASP A 1 76 ? 10.18 -19.938 -1.75 1 98.44 76 ASP A N 1
ATOM 581 C CA . ASP A 1 76 ? 10.805 -19.812 -0.434 1 98.44 76 ASP A CA 1
ATOM 582 C C . ASP A 1 76 ? 11.844 -18.703 -0.413 1 98.44 76 ASP A C 1
ATOM 584 O O . ASP A 1 76 ? 12.695 -18.656 0.474 1 98.44 76 ASP A O 1
ATOM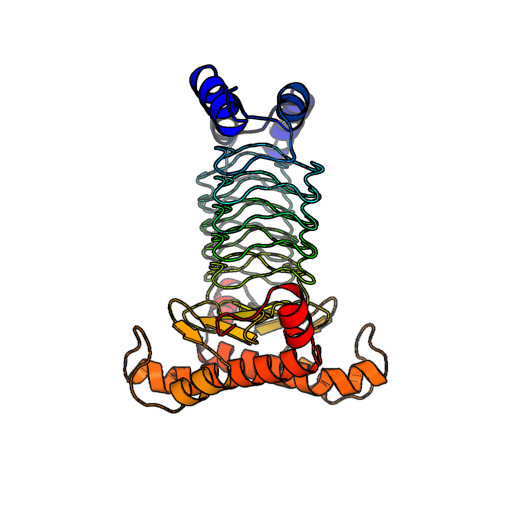 588 N N . ALA A 1 77 ? 11.797 -17.797 -1.408 1 98.62 77 ALA A N 1
ATOM 589 C CA . ALA A 1 77 ? 12.703 -16.641 -1.404 1 98.62 77 ALA A CA 1
ATOM 590 C C . ALA A 1 77 ? 12.289 -15.625 -0.352 1 98.62 77 ALA A C 1
ATOM 592 O O . ALA A 1 77 ? 11.117 -15.523 0.001 1 98.62 77 ALA A O 1
ATOM 593 N N . ASN A 1 78 ? 13.273 -14.922 0.187 1 98.75 78 ASN A N 1
ATOM 594 C CA . ASN A 1 78 ? 13 -13.781 1.055 1 98.75 78 ASN A CA 1
ATOM 595 C C . ASN A 1 78 ? 12.93 -12.477 0.263 1 98.75 78 ASN A C 1
ATOM 597 O O . ASN A 1 78 ? 13.953 -11.93 -0.133 1 98.75 78 ASN A O 1
ATOM 601 N N . LEU A 1 79 ? 11.734 -12.023 0.014 1 98.5 79 LEU A N 1
ATOM 602 C CA . LEU A 1 79 ? 11.516 -10.773 -0.716 1 98.5 79 LEU A CA 1
ATOM 603 C C . LEU A 1 79 ? 10.977 -9.688 0.209 1 98.5 79 LEU A C 1
ATOM 605 O O . LEU A 1 79 ? 10.344 -8.734 -0.25 1 98.5 79 LEU A O 1
ATOM 609 N N . SER A 1 80 ? 11.172 -9.922 1.55 1 97.06 80 SER A N 1
ATOM 610 C CA . SER A 1 80 ? 10.656 -8.93 2.494 1 97.06 80 SER A CA 1
ATOM 611 C C . SER A 1 80 ? 11.227 -7.547 2.203 1 97.06 80 SER A C 1
ATOM 613 O O . SER A 1 80 ? 12.414 -7.406 1.897 1 97.06 80 SER A O 1
ATOM 615 N N . ASP A 1 81 ? 10.391 -6.562 2.176 1 92.62 81 ASP A N 1
ATOM 616 C CA . ASP A 1 81 ? 10.742 -5.156 2.002 1 92.62 81 ASP A CA 1
ATOM 617 C C . ASP A 1 81 ? 11.281 -4.895 0.598 1 92.62 81 ASP A C 1
ATOM 619 O O . ASP A 1 81 ? 11.789 -3.807 0.317 1 92.62 81 ASP A O 1
ATOM 623 N N . ALA A 1 82 ? 11.141 -5.84 -0.304 1 96.31 82 ALA A N 1
ATOM 624 C CA . ALA A 1 82 ? 11.641 -5.645 -1.662 1 96.31 82 ALA A CA 1
ATOM 625 C C . ALA A 1 82 ? 10.727 -4.707 -2.451 1 96.31 82 ALA A C 1
ATOM 627 O O . ALA A 1 82 ? 9.531 -4.621 -2.176 1 96.31 82 ALA A O 1
ATOM 628 N N . ASN A 1 83 ? 11.32 -4 -3.357 1 93.38 83 ASN A N 1
ATOM 629 C CA . ASN A 1 83 ? 10.562 -3.184 -4.301 1 93.38 83 ASN A CA 1
ATOM 630 C C . ASN A 1 83 ? 10.312 -3.928 -5.605 1 93.38 83 ASN A C 1
ATOM 632 O O . ASN A 1 83 ? 11.219 -4.094 -6.418 1 93.38 83 ASN A O 1
ATOM 636 N N . LEU A 1 84 ? 9.125 -4.371 -5.809 1 96.88 84 LEU A N 1
ATOM 637 C CA . LEU A 1 84 ? 8.742 -5.098 -7.012 1 96.88 84 LEU A CA 1
ATOM 638 C C . LEU A 1 84 ? 7.727 -4.301 -7.832 1 96.88 84 LEU A C 1
ATOM 640 O O . LEU A 1 84 ? 6.93 -4.879 -8.57 1 96.88 84 LEU A O 1
ATOM 644 N N . ARG A 1 85 ? 7.738 -2.959 -7.574 1 92.25 85 ARG A N 1
ATOM 645 C CA . ARG A 1 85 ? 6.809 -2.096 -8.297 1 92.25 85 ARG A CA 1
ATOM 646 C C . ARG A 1 85 ? 6.91 -2.314 -9.805 1 92.25 85 ARG A C 1
ATOM 648 O O . ARG A 1 85 ? 8.008 -2.309 -10.359 1 92.25 85 ARG A O 1
ATOM 655 N N . TRP A 1 86 ? 5.824 -2.643 -10.477 1 94.06 86 TRP A N 1
ATOM 656 C CA . TRP A 1 86 ? 5.664 -2.801 -11.922 1 94.06 86 TRP A CA 1
ATOM 657 C C . TRP A 1 86 ? 6.473 -3.986 -12.43 1 94.06 86 TRP A C 1
ATOM 659 O O . TRP A 1 86 ? 6.703 -4.113 -13.641 1 94.06 86 TRP A O 1
ATOM 669 N N . ALA A 1 87 ? 6.992 -4.84 -11.562 1 97.5 87 ALA A N 1
ATOM 670 C CA . ALA A 1 87 ? 7.715 -6.031 -11.992 1 97.5 87 ALA A CA 1
ATOM 671 C C . ALA A 1 87 ? 6.785 -7.012 -12.703 1 97.5 87 ALA A C 1
ATOM 673 O O . ALA A 1 87 ? 5.594 -7.074 -12.398 1 97.5 87 ALA A O 1
ATOM 674 N N . ASN A 1 88 ? 7.363 -7.738 -13.656 1 98.31 88 ASN A N 1
ATOM 675 C CA . ASN A 1 88 ? 6.645 -8.828 -14.305 1 98.31 88 ASN A CA 1
ATOM 676 C C . ASN A 1 88 ? 6.836 -10.148 -13.555 1 98.31 88 ASN A C 1
ATOM 678 O O . ASN A 1 88 ? 7.895 -10.766 -13.641 1 98.31 88 ASN A O 1
ATOM 682 N N . LEU A 1 89 ? 5.828 -10.586 -12.852 1 98.31 89 LEU A N 1
ATOM 683 C CA . LEU A 1 89 ? 5.879 -11.828 -12.094 1 98.31 89 LEU A CA 1
ATOM 684 C C . LEU A 1 89 ? 4.91 -12.859 -12.672 1 98.31 89 LEU A C 1
ATOM 686 O O . LEU A 1 89 ? 4.461 -13.758 -11.961 1 98.31 89 LEU A O 1
ATOM 690 N N . ARG A 1 90 ? 4.59 -12.609 -13.953 1 97.62 90 ARG A N 1
ATOM 691 C CA . ARG A 1 90 ? 3.678 -13.547 -14.602 1 97.62 90 ARG A CA 1
ATOM 692 C C . ARG A 1 90 ? 4.223 -14.969 -14.547 1 97.62 90 ARG A C 1
ATOM 694 O O . ARG A 1 90 ? 5.387 -15.203 -14.867 1 97.62 90 ARG A O 1
ATOM 701 N N . TRP A 1 91 ? 3.402 -15.883 -14.055 1 97.75 91 TRP A N 1
ATOM 702 C CA . TRP A 1 91 ? 3.691 -17.312 -14 1 97.75 91 TRP A CA 1
ATOM 703 C C . TRP A 1 91 ? 4.91 -17.578 -13.125 1 97.75 91 TRP A C 1
ATOM 705 O O . TRP A 1 91 ? 5.566 -18.625 -13.273 1 97.75 91 TRP A O 1
ATOM 715 N N . ALA A 1 92 ? 5.301 -16.672 -12.258 1 98.44 92 ALA A N 1
ATOM 716 C CA . ALA A 1 92 ? 6.391 -16.922 -11.312 1 98.44 92 ALA A CA 1
ATOM 717 C C . ALA A 1 92 ? 5.938 -17.828 -10.18 1 98.44 92 ALA A C 1
ATOM 719 O O . ALA A 1 92 ? 4.77 -17.797 -9.781 1 98.44 92 ALA A O 1
ATOM 720 N N . ASN A 1 93 ? 6.855 -18.625 -9.719 1 98.62 93 ASN A N 1
ATOM 721 C CA . ASN A 1 93 ? 6.598 -19.438 -8.523 1 98.62 93 ASN A CA 1
ATOM 722 C C . ASN A 1 93 ? 6.984 -18.688 -7.254 1 98.62 93 ASN A C 1
ATOM 724 O O . ASN A 1 93 ? 8.164 -18.594 -6.914 1 98.62 93 ASN A O 1
ATOM 728 N N . LEU A 1 94 ? 6.016 -18.188 -6.531 1 98.5 94 LEU A N 1
ATOM 729 C CA . LEU A 1 94 ? 6.254 -17.438 -5.297 1 98.5 94 LEU A CA 1
ATOM 730 C C . LEU A 1 94 ? 5.836 -18.266 -4.082 1 98.5 94 LEU A C 1
ATOM 732 O O . LEU A 1 94 ? 5.602 -17.703 -3.006 1 98.5 94 LEU A O 1
ATOM 736 N N . SER A 1 95 ? 5.684 -19.609 -4.324 1 98.12 95 SER A N 1
ATOM 737 C CA . SER A 1 95 ? 5.238 -20.438 -3.215 1 98.12 95 SER A CA 1
ATOM 738 C C . SER A 1 95 ? 6.191 -20.344 -2.029 1 98.12 95 SER A C 1
ATOM 740 O O . SER A 1 95 ? 7.406 -20.438 -2.193 1 98.12 95 SER A O 1
ATOM 742 N N . GLY A 1 96 ? 5.598 -20.031 -0.864 1 97.44 96 GLY A N 1
ATOM 743 C CA . GLY A 1 96 ? 6.363 -20 0.373 1 97.44 96 GLY A CA 1
ATOM 744 C C . GLY A 1 96 ? 7.238 -18.766 0.494 1 97.44 96 GLY A C 1
ATOM 745 O O . GLY A 1 96 ? 7.961 -18.609 1.478 1 97.44 96 GLY A O 1
ATOM 746 N N . ALA A 1 97 ? 7.164 -17.859 -0.463 1 98.5 97 ALA A N 1
ATOM 747 C CA . ALA A 1 97 ? 8.023 -16.672 -0.432 1 98.5 97 ALA A CA 1
ATOM 748 C C . ALA A 1 97 ? 7.605 -15.727 0.681 1 98.5 97 ALA A C 1
ATOM 750 O O . ALA A 1 97 ? 6.422 -15.633 1.015 1 98.5 97 ALA A O 1
ATOM 751 N N . ASP A 1 98 ? 8.555 -15.07 1.249 1 98.44 98 ASP A N 1
ATOM 752 C CA . ASP A 1 98 ? 8.312 -14 2.205 1 98.44 98 ASP A CA 1
ATOM 753 C C . ASP A 1 98 ? 8.195 -12.648 1.497 1 98.44 98 ASP A C 1
ATOM 755 O O . ASP A 1 98 ? 9.203 -12.078 1.07 1 98.44 98 ASP A O 1
ATOM 759 N N . LEU A 1 99 ? 7.008 -12.141 1.372 1 97.56 99 LEU A N 1
ATOM 760 C CA . LEU A 1 99 ? 6.77 -10.875 0.68 1 97.56 99 LEU A CA 1
ATOM 761 C C . LEU A 1 99 ? 6.266 -9.812 1.649 1 97.56 99 LEU A C 1
ATOM 763 O O . LEU A 1 99 ? 5.605 -8.852 1.239 1 97.56 99 LEU A O 1
ATOM 767 N N . ARG A 1 100 ? 6.605 -10.008 2.971 1 93.5 100 ARG A N 1
ATOM 768 C CA . ARG A 1 100 ? 6.141 -9.023 3.941 1 93.5 100 ARG A CA 1
ATOM 769 C C . ARG A 1 100 ? 6.688 -7.637 3.621 1 93.5 100 ARG A C 1
ATOM 771 O O . ARG A 1 100 ? 7.871 -7.484 3.314 1 93.5 100 ARG A O 1
ATOM 778 N N . TRP A 1 101 ? 5.832 -6.672 3.605 1 88.88 101 TRP A N 1
ATOM 779 C CA . TRP A 1 101 ? 6.16 -5.254 3.469 1 88.88 101 TRP A CA 1
ATOM 780 C C . TRP A 1 101 ? 6.676 -4.949 2.066 1 88.88 101 TRP A C 1
ATOM 782 O O . TRP A 1 101 ? 7.145 -3.84 1.799 1 88.88 101 TRP A O 1
ATOM 792 N N . ALA A 1 102 ? 6.602 -5.914 1.151 1 94 102 ALA A N 1
ATOM 793 C CA . ALA A 1 102 ? 7.074 -5.688 -0.212 1 94 102 ALA A CA 1
ATOM 794 C C . ALA A 1 102 ? 6.145 -4.738 -0.965 1 94 102 ALA A C 1
ATOM 796 O O . ALA A 1 102 ? 4.941 -4.699 -0.699 1 94 102 ALA A O 1
ATOM 797 N N . ASN A 1 103 ? 6.715 -3.969 -1.813 1 91.69 103 ASN A N 1
ATOM 798 C CA . ASN A 1 103 ? 5.93 -3.146 -2.73 1 91.69 103 ASN A CA 1
ATOM 799 C C . ASN A 1 103 ? 5.664 -3.875 -4.047 1 91.69 103 ASN A C 1
ATOM 801 O O . ASN A 1 103 ? 6.562 -4.004 -4.883 1 91.69 103 ASN A O 1
ATOM 805 N N . LEU A 1 104 ? 4.477 -4.348 -4.242 1 94.94 104 LEU A N 1
ATOM 806 C CA . LEU A 1 104 ? 4.09 -5.055 -5.461 1 94.94 104 LEU A CA 1
ATOM 807 C C . LEU A 1 104 ? 3.115 -4.227 -6.285 1 94.94 104 LEU A C 1
ATOM 809 O O . LEU A 1 104 ? 2.375 -4.766 -7.109 1 94.94 104 LEU A O 1
ATOM 813 N N . SER A 1 105 ? 3.068 -2.922 -5.965 1 89.62 105 SER A N 1
ATOM 814 C CA . SER A 1 105 ? 2.141 -2.062 -6.691 1 89.62 105 SER A CA 1
ATOM 815 C C . SER A 1 105 ? 2.377 -2.145 -8.195 1 89.62 105 SER A C 1
ATOM 817 O O . SER A 1 105 ? 3.51 -2.004 -8.664 1 89.62 105 SER A O 1
ATOM 819 N N . GLY A 1 106 ? 1.331 -2.455 -8.922 1 90.5 106 GLY A N 1
ATOM 820 C CA . GLY A 1 106 ? 1.396 -2.494 -10.375 1 90.5 106 GLY A CA 1
ATOM 821 C C . GLY A 1 106 ? 2.08 -3.74 -10.906 1 90.5 106 GLY A C 1
ATOM 822 O O . GLY A 1 106 ? 2.207 -3.914 -12.117 1 90.5 106 GLY A O 1
ATOM 823 N N . ALA A 1 107 ? 2.572 -4.617 -10.031 1 95.81 107 ALA A N 1
ATOM 824 C CA . ALA A 1 107 ? 3.217 -5.848 -10.492 1 95.81 107 ALA A CA 1
ATOM 825 C C . ALA A 1 107 ? 2.219 -6.758 -11.203 1 95.81 107 ALA A C 1
ATOM 827 O O . ALA A 1 107 ? 1.046 -6.816 -10.828 1 95.81 107 ALA A O 1
ATOM 828 N N . ASP A 1 108 ? 2.697 -7.477 -12.219 1 97.31 108 ASP A N 1
ATOM 829 C CA . ASP A 1 108 ? 1.877 -8.469 -12.898 1 97.31 108 ASP A CA 1
ATOM 830 C C . ASP A 1 108 ? 2.002 -9.836 -12.227 1 97.31 108 ASP A C 1
ATOM 832 O O . ASP A 1 108 ? 3 -10.539 -12.414 1 97.31 108 ASP A O 1
ATOM 836 N N . LEU A 1 109 ? 0.984 -10.25 -11.523 1 97.31 109 LEU A N 1
ATOM 837 C CA . LEU A 1 109 ? 1.02 -11.492 -10.758 1 97.31 109 LEU A CA 1
ATOM 838 C C . LEU A 1 109 ? 0.132 -12.555 -11.398 1 97.31 109 LEU A C 1
ATOM 840 O O . LEU A 1 109 ? -0.183 -13.562 -10.766 1 97.31 109 LEU A O 1
ATOM 844 N N . ARG A 1 110 ? -0.312 -12.328 -12.672 1 95.75 110 ARG A N 1
ATOM 845 C CA . ARG A 1 110 ? -1.177 -13.297 -13.336 1 95.75 110 ARG A CA 1
ATOM 846 C C . ARG A 1 110 ? -0.489 -14.656 -13.453 1 95.75 110 ARG A C 1
ATOM 848 O O . ARG A 1 110 ? 0.646 -14.742 -13.922 1 95.75 110 ARG A O 1
ATOM 855 N N . GLY A 1 111 ? -1.188 -15.625 -12.945 1 96.88 111 GLY A N 1
ATOM 856 C CA . GLY A 1 111 ? -0.718 -17 -13.07 1 96.88 111 GLY A CA 1
ATOM 857 C C . GLY A 1 111 ? 0.33 -17.359 -12.039 1 96.88 111 GLY A C 1
ATOM 858 O O . GLY A 1 111 ? 0.778 -18.516 -11.984 1 96.88 111 GLY A O 1
ATOM 859 N N . ALA A 1 112 ? 0.787 -16.469 -11.211 1 98 112 ALA A N 1
ATOM 860 C CA . ALA A 1 112 ? 1.808 -16.75 -10.203 1 98 112 ALA A CA 1
ATOM 861 C C . ALA A 1 112 ? 1.285 -17.734 -9.156 1 98 112 ALA A C 1
ATOM 863 O O . ALA A 1 112 ? 0.094 -17.734 -8.836 1 98 112 ALA A O 1
ATOM 864 N N . ASN A 1 113 ? 2.176 -18.562 -8.656 1 98.19 113 ASN A N 1
ATOM 865 C CA . ASN A 1 113 ? 1.859 -19.438 -7.523 1 98.19 113 ASN A CA 1
ATOM 866 C C . ASN A 1 113 ? 2.121 -18.734 -6.195 1 98.19 113 ASN A C 1
ATOM 868 O O . ASN A 1 113 ? 3.275 -18.531 -5.812 1 98.19 113 ASN A O 1
ATOM 872 N N . LEU A 1 114 ? 1.085 -18.453 -5.461 1 97.75 114 LEU A N 1
ATOM 873 C CA . LEU A 1 114 ? 1.206 -17.688 -4.23 1 97.75 114 LEU A CA 1
ATOM 874 C C . LEU A 1 114 ? 0.956 -18.562 -3.01 1 97.75 114 LEU A C 1
ATOM 876 O O . LEU A 1 114 ? 0.746 -18.062 -1.905 1 97.75 114 LEU A O 1
ATOM 880 N N . SER A 1 115 ? 0.97 -19.875 -3.248 1 96.94 115 SER A N 1
ATOM 881 C CA . SER A 1 115 ? 0.71 -20.797 -2.146 1 96.94 115 SER A CA 1
ATOM 882 C C . SER A 1 115 ? 1.706 -20.594 -1.009 1 96.94 115 SER A C 1
ATOM 884 O O . SER A 1 115 ? 2.918 -20.625 -1.226 1 96.94 115 SER A O 1
ATOM 886 N N . GLY A 1 116 ? 1.158 -20.359 0.165 1 95.56 116 GLY A N 1
ATOM 887 C CA . GLY A 1 116 ? 1.998 -20.281 1.351 1 95.56 116 GLY A CA 1
ATOM 888 C C . GLY A 1 116 ? 2.816 -19.016 1.419 1 95.56 116 GLY A C 1
ATOM 889 O O . GLY A 1 116 ? 3.619 -18.828 2.336 1 95.56 116 GLY A O 1
ATOM 890 N N . ALA A 1 117 ? 2.664 -18.094 0.422 1 97.12 117 ALA A N 1
ATOM 891 C CA . ALA A 1 117 ? 3.396 -16.828 0.462 1 97.12 117 ALA A CA 1
ATOM 892 C C . ALA A 1 117 ? 2.908 -15.945 1.606 1 97.12 117 ALA A C 1
ATOM 894 O O . ALA A 1 117 ? 1.716 -15.93 1.921 1 97.12 117 ALA A O 1
ATOM 895 N N . ASP A 1 118 ? 3.809 -15.266 2.24 1 96.56 118 ASP A N 1
ATOM 896 C CA . ASP A 1 118 ? 3.445 -14.273 3.252 1 96.56 118 ASP A CA 1
ATOM 897 C C . ASP A 1 118 ? 3.354 -12.875 2.646 1 96.56 118 ASP A C 1
ATOM 899 O O . ASP A 1 118 ? 4.375 -12.242 2.367 1 96.56 118 ASP A O 1
ATOM 903 N N . LEU A 1 119 ? 2.164 -12.359 2.494 1 95.38 119 LEU A N 1
ATOM 904 C CA . LEU A 1 119 ? 1.915 -11.086 1.828 1 95.38 119 LEU A CA 1
ATOM 905 C C . LEU A 1 119 ? 1.504 -10.016 2.836 1 95.38 119 LEU A C 1
ATOM 907 O O . LEU A 1 119 ? 0.964 -8.977 2.457 1 95.38 119 LEU A O 1
ATOM 911 N N . SER A 1 120 ? 1.799 -10.273 4.109 1 89.25 120 SER A N 1
ATOM 912 C CA . SER A 1 120 ? 1.384 -9.336 5.145 1 89.25 120 SER A CA 1
ATOM 913 C C . SER A 1 120 ? 1.99 -7.953 4.918 1 89.25 120 SER A C 1
ATOM 915 O O . SER A 1 120 ? 3.199 -7.828 4.703 1 89.25 120 SER A O 1
ATOM 917 N N . ASP A 1 121 ? 1.145 -6.961 4.898 1 84.38 121 ASP A N 1
ATOM 918 C CA . ASP A 1 121 ? 1.514 -5.551 4.82 1 84.38 121 ASP A CA 1
ATOM 919 C C . ASP A 1 121 ? 2.16 -5.223 3.477 1 84.38 121 ASP A C 1
ATOM 921 O O . ASP A 1 121 ? 2.822 -4.195 3.334 1 84.38 121 ASP A O 1
ATOM 925 N N . ALA A 1 122 ? 2.051 -6.148 2.502 1 91.19 122 ALA A N 1
ATOM 926 C CA . ALA A 1 122 ? 2.506 -5.844 1.147 1 91.19 122 ALA A CA 1
ATOM 927 C C . ALA A 1 122 ? 1.556 -4.871 0.453 1 91.19 122 ALA A C 1
ATOM 929 O O . ALA A 1 122 ? 0.368 -4.816 0.779 1 91.19 122 ALA A O 1
ATOM 930 N N . ASP A 1 123 ? 2.066 -4.094 -0.416 1 89.25 123 ASP A N 1
ATOM 931 C CA . ASP A 1 123 ? 1.235 -3.264 -1.283 1 89.25 123 ASP A CA 1
ATOM 932 C C . ASP A 1 123 ? 0.891 -3.996 -2.578 1 89.25 123 ASP A C 1
ATOM 934 O O . ASP A 1 123 ? 1.771 -4.266 -3.398 1 89.25 123 ASP A O 1
ATOM 938 N N . LEU A 1 124 ? -0.318 -4.25 -2.781 1 91.94 124 LEU A N 1
ATOM 939 C CA . LEU A 1 124 ? -0.731 -5.121 -3.873 1 91.94 124 LEU A CA 1
ATOM 940 C C . LEU A 1 124 ? -1.638 -4.379 -4.852 1 91.94 124 LEU A C 1
ATOM 942 O O . LEU A 1 124 ? -2.352 -5.004 -5.637 1 91.94 124 LEU A O 1
ATOM 946 N N . TRP A 1 125 ? -1.554 -3.102 -4.793 1 86.06 125 TRP A N 1
ATOM 947 C CA . TRP A 1 125 ? -2.379 -2.314 -5.703 1 86.06 125 TRP A CA 1
ATOM 948 C C . TRP A 1 125 ? -2.074 -2.67 -7.156 1 86.06 125 TRP A C 1
ATOM 950 O O . TRP A 1 125 ? -0.911 -2.82 -7.535 1 86.06 125 TRP A O 1
ATOM 960 N N . GLY A 1 126 ? -3.123 -2.848 -7.922 1 86.62 126 GLY A N 1
ATOM 961 C CA . GLY A 1 126 ? -2.936 -3.1 -9.344 1 86.62 126 GLY A CA 1
ATOM 962 C C . GLY A 1 126 ? -2.879 -4.574 -9.688 1 86.62 126 GLY A C 1
ATOM 963 O O . GLY A 1 126 ? -2.98 -4.953 -10.852 1 86.62 126 GLY A O 1
ATOM 964 N N . ALA A 1 127 ? -2.66 -5.391 -8.695 1 89 127 ALA A N 1
ATOM 965 C CA . ALA A 1 127 ? -2.77 -6.828 -8.914 1 89 127 ALA A CA 1
ATOM 966 C C . ALA A 1 127 ? -4.23 -7.273 -8.93 1 89 127 ALA A C 1
ATOM 968 O O . ALA A 1 127 ? -4.738 -7.785 -7.93 1 89 127 ALA A O 1
ATOM 969 N N . GLY A 1 128 ? -4.855 -7.164 -9.922 1 86.12 128 GLY A N 1
ATOM 970 C CA . GLY A 1 128 ? -6.301 -7.188 -10.07 1 86.12 128 GLY A CA 1
ATOM 971 C C . GLY A 1 128 ? -6.934 -8.445 -9.516 1 86.12 128 GLY A C 1
ATOM 972 O O . GLY A 1 128 ? -8.109 -8.445 -9.141 1 86.12 128 GLY A O 1
ATOM 973 N N . HIS A 1 129 ? -6.254 -9.586 -9.477 1 93.06 129 HIS A N 1
ATOM 974 C CA . HIS A 1 129 ? -6.832 -10.844 -9.016 1 93.06 129 HIS A CA 1
ATOM 975 C C . HIS A 1 129 ? -6.621 -11.023 -7.516 1 93.06 129 HIS A C 1
ATOM 977 O O . HIS A 1 129 ? -6.977 -12.062 -6.957 1 93.06 129 HIS A O 1
ATOM 983 N N . ILE A 1 130 ? -6 -10.086 -6.887 1 95.5 130 ILE A N 1
ATOM 984 C CA . ILE A 1 130 ? -5.797 -10.102 -5.441 1 95.5 130 ILE A CA 1
ATOM 985 C C . ILE A 1 130 ? -6.637 -9.008 -4.789 1 95.5 130 ILE A C 1
ATOM 987 O O . ILE A 1 130 ? -6.559 -7.836 -5.176 1 95.5 130 ILE A O 1
ATOM 991 N N . LEU A 1 131 ? -7.484 -9.375 -3.916 1 95.88 131 LEU A N 1
ATOM 992 C CA . LEU A 1 131 ? -8.273 -8.414 -3.15 1 95.88 131 LEU A CA 1
ATOM 993 C C . LEU A 1 131 ? -7.562 -8.031 -1.856 1 95.88 131 LEU A C 1
ATOM 995 O O . LEU A 1 131 ? -7.102 -8.906 -1.117 1 95.88 131 LEU A O 1
ATOM 999 N N . GLN A 1 132 ? -7.414 -6.781 -1.634 1 94.88 132 GLN A N 1
ATOM 1000 C CA . GLN A 1 132 ? -6.773 -6.273 -0.425 1 94.88 132 GLN A CA 1
ATOM 1001 C C . GLN A 1 132 ? -7.672 -5.266 0.288 1 94.88 132 GLN A C 1
ATOM 1003 O O . GLN A 1 132 ? -8.148 -4.309 -0.325 1 94.88 132 GLN A O 1
ATOM 1008 N N . ILE A 1 133 ? -7.992 -5.512 1.517 1 94.88 133 ILE A N 1
ATOM 1009 C CA . ILE A 1 133 ? -8.773 -4.625 2.367 1 94.88 133 ILE A CA 1
ATOM 1010 C C . ILE A 1 133 ? -7.941 -4.195 3.572 1 94.88 133 ILE A C 1
ATOM 1012 O O . ILE A 1 133 ? -7.508 -5.031 4.367 1 94.88 133 ILE A O 1
ATOM 1016 N N . SER A 1 134 ? -7.777 -2.939 3.707 1 92.38 134 SER A N 1
ATOM 1017 C CA . SER A 1 134 ? -6.949 -2.436 4.797 1 92.38 134 SER A CA 1
ATOM 1018 C C . SER A 1 134 ? -7.762 -1.562 5.75 1 92.38 134 SER A C 1
ATOM 1020 O O . SER A 1 134 ? -8.633 -0.801 5.316 1 92.38 134 SER A O 1
ATOM 1022 N N . ASN A 1 135 ? -7.508 -1.77 7.051 1 91.25 135 ASN A N 1
ATOM 1023 C CA . ASN A 1 135 ? -7.973 -0.915 8.133 1 91.25 135 ASN A CA 1
ATOM 1024 C C . ASN A 1 135 ? -9.469 -1.101 8.391 1 91.25 135 ASN A C 1
ATOM 1026 O O . ASN A 1 135 ? -10.117 -0.223 8.969 1 91.25 135 ASN A O 1
ATOM 1030 N N . PHE A 1 136 ? -10.102 -2.037 7.809 1 91.69 136 PHE A N 1
ATOM 1031 C CA . PHE A 1 136 ? -11.5 -2.361 8.055 1 91.69 136 PHE A CA 1
ATOM 1032 C C . PHE A 1 136 ? -11.641 -3.24 9.297 1 91.69 136 PHE A C 1
ATOM 1034 O O . PHE A 1 136 ? -12.641 -3.164 10.008 1 91.69 136 PHE A O 1
ATOM 1041 N N . TYR A 1 137 ? -10.711 -4.074 9.414 1 86.38 137 TYR A N 1
ATOM 1042 C CA . TYR A 1 137 ? -10.562 -5.004 10.531 1 86.38 137 TYR A CA 1
ATOM 1043 C C . TYR A 1 137 ? -9.227 -4.801 11.234 1 86.38 137 TYR A C 1
ATOM 1045 O O . TYR A 1 137 ? -8.414 -3.98 10.805 1 86.38 137 TYR A O 1
ATOM 1053 N N . GLN A 1 138 ? -9.086 -5.441 12.445 1 82.31 138 GLN A N 1
ATOM 1054 C CA . GLN A 1 138 ? -7.848 -5.293 13.211 1 82.31 138 GLN A CA 1
ATOM 1055 C C . GLN A 1 138 ? -6.629 -5.648 12.359 1 82.31 138 GLN A C 1
ATOM 1057 O O . GLN A 1 138 ? -5.562 -5.047 12.508 1 82.31 138 GLN A O 1
ATOM 1062 N N . TYR A 1 139 ? -6.887 -6.527 11.453 1 84.94 139 TYR A N 1
ATOM 1063 C CA . TYR A 1 139 ? -5.82 -6.934 10.547 1 84.94 139 TYR A CA 1
ATOM 1064 C C . TYR A 1 139 ? -6.227 -6.707 9.094 1 84.94 139 TYR A C 1
ATOM 1066 O O . TYR A 1 139 ? -7.41 -6.559 8.789 1 84.94 139 TYR A O 1
ATOM 1074 N N . GLN A 1 140 ? -5.195 -6.547 8.258 1 90.75 140 GLN A N 1
ATOM 1075 C CA . GLN A 1 140 ? -5.449 -6.492 6.824 1 90.75 140 GLN A CA 1
ATOM 1076 C C . GLN A 1 140 ? -5.961 -7.828 6.301 1 90.75 140 GLN A C 1
ATOM 1078 O O . GLN A 1 140 ? -5.562 -8.891 6.789 1 90.75 140 GLN A O 1
ATOM 1083 N N . ALA A 1 141 ? -6.895 -7.77 5.43 1 94.44 141 ALA A N 1
ATOM 1084 C CA . ALA A 1 141 ? -7.375 -8.969 4.746 1 94.44 141 ALA A CA 1
ATOM 1085 C C . ALA A 1 141 ? -6.828 -9.039 3.322 1 94.44 141 ALA A C 1
ATOM 1087 O O . ALA A 1 141 ? -6.941 -8.086 2.555 1 94.44 141 ALA A O 1
ATOM 1088 N N . ILE A 1 142 ? -6.168 -10.086 3.025 1 96.44 142 ILE A N 1
ATOM 1089 C CA . ILE A 1 142 ? -5.645 -10.344 1.689 1 96.44 142 ILE A CA 1
ATOM 1090 C C . ILE A 1 142 ? -6.238 -11.641 1.139 1 96.44 142 ILE A C 1
ATOM 1092 O O . ILE A 1 142 ? -6.188 -12.68 1.795 1 96.44 142 ILE A O 1
ATOM 1096 N N . PHE A 1 143 ? -6.891 -11.555 0.028 1 97.88 143 PHE A N 1
ATOM 1097 C CA . PHE A 1 143 ? -7.555 -12.672 -0.636 1 97.88 143 PHE A CA 1
ATOM 1098 C C . PHE A 1 143 ? -6.879 -12.992 -1.963 1 97.88 143 PHE A C 1
ATOM 1100 O O . PHE A 1 143 ? -6.863 -12.164 -2.875 1 97.88 143 PHE A O 1
ATOM 1107 N N . ILE A 1 144 ? -6.336 -14.195 -2.072 1 97.88 144 ILE A N 1
ATOM 1108 C CA . ILE A 1 144 ? -5.484 -14.523 -3.211 1 97.88 144 ILE A CA 1
ATOM 1109 C C . ILE A 1 144 ? -5.957 -15.828 -3.848 1 97.88 144 ILE A C 1
ATOM 1111 O O . ILE A 1 144 ? -6.555 -16.672 -3.178 1 97.88 144 ILE A O 1
ATOM 1115 N N . PRO A 1 145 ? -5.723 -15.945 -5.105 1 97.25 145 PRO A N 1
ATOM 1116 C CA . PRO A 1 145 ? -5.883 -17.25 -5.75 1 97.25 145 PRO A CA 1
ATOM 1117 C C . PRO A 1 145 ? -4.66 -18.141 -5.582 1 97.25 145 PRO A C 1
ATOM 1119 O O . PRO A 1 145 ? -3.523 -17.672 -5.633 1 97.25 145 PRO A O 1
ATOM 1122 N N . THR A 1 146 ? -4.863 -19.438 -5.312 1 97.38 146 THR A N 1
ATOM 1123 C CA . THR A 1 146 ? -3.818 -20.453 -5.254 1 97.38 146 THR A CA 1
ATOM 1124 C C . THR A 1 146 ? -4.238 -21.703 -6.027 1 97.38 146 THR A C 1
ATOM 1126 O O . THR A 1 146 ? -5.402 -21.844 -6.402 1 97.38 146 THR A O 1
ATOM 1129 N N . PRO A 1 147 ? -3.273 -22.562 -6.289 1 96.5 147 PRO A N 1
ATOM 1130 C CA . PRO A 1 147 ? -3.627 -23.797 -6.984 1 96.5 147 PRO A CA 1
ATOM 1131 C C . PRO A 1 147 ? -4.637 -24.641 -6.207 1 96.5 147 PRO A C 1
ATOM 1133 O O . PRO A 1 147 ? -5.391 -25.422 -6.809 1 96.5 147 PRO A O 1
ATOM 1136 N N . ASP A 1 148 ? -4.707 -24.5 -4.906 1 96.12 148 ASP A N 1
ATOM 1137 C CA . ASP A 1 148 ? -5.613 -25.281 -4.062 1 96.12 148 ASP A CA 1
ATOM 1138 C C . ASP A 1 148 ? -6.926 -24.531 -3.838 1 96.12 148 ASP A C 1
ATOM 1140 O O . ASP A 1 148 ? -7.758 -24.953 -3.033 1 96.12 148 ASP A O 1
ATOM 1144 N N . GLY A 1 149 ? -7.07 -23.453 -4.531 1 96.44 149 GLY A N 1
ATOM 1145 C CA . GLY A 1 149 ? -8.266 -22.641 -4.352 1 96.44 149 GLY A CA 1
ATOM 1146 C C . GLY A 1 149 ? -7.965 -21.25 -3.814 1 96.44 149 GLY A C 1
ATOM 1147 O O . GLY A 1 149 ? -6.805 -20.906 -3.582 1 96.44 149 GLY A O 1
ATOM 1148 N N . TRP A 1 150 ? -9.023 -20.5 -3.66 1 97.56 150 TRP A N 1
ATOM 1149 C CA . TRP A 1 150 ? -8.898 -19.156 -3.127 1 97.56 150 TRP A CA 1
ATOM 1150 C C . TRP A 1 150 ? -8.641 -19.172 -1.622 1 97.56 150 TRP A C 1
ATOM 1152 O O . TRP A 1 150 ? -9.242 -19.984 -0.902 1 97.56 150 TRP A O 1
ATOM 1162 N N . LYS A 1 151 ? -7.734 -18.297 -1.167 1 97.5 151 LYS A N 1
ATOM 1163 C CA . LYS A 1 151 ? -7.391 -18.219 0.251 1 97.5 151 LYS A CA 1
ATOM 1164 C C . LYS A 1 151 ? -7.426 -16.781 0.758 1 97.5 151 LYS A C 1
ATOM 1166 O O . LYS A 1 151 ? -6.969 -15.867 0.073 1 97.5 151 LYS A O 1
ATOM 1171 N N . ILE A 1 152 ? -8.031 -16.625 1.895 1 97.12 152 ILE A N 1
ATOM 1172 C CA . ILE A 1 152 ? -8.039 -15.328 2.562 1 97.12 152 ILE A CA 1
ATOM 1173 C C . ILE A 1 152 ? -7.145 -15.375 3.795 1 97.12 152 ILE A C 1
ATOM 1175 O O . ILE A 1 152 ? -7.133 -16.359 4.527 1 97.12 152 ILE A O 1
ATOM 1179 N N . THR A 1 153 ? -6.328 -14.414 3.916 1 95.12 153 THR A N 1
ATOM 1180 C CA . THR A 1 153 ? -5.48 -14.258 5.094 1 95.12 153 THR A CA 1
ATOM 1181 C C . THR A 1 153 ? -5.863 -13.008 5.875 1 95.12 153 THR A C 1
ATOM 1183 O O . THR A 1 153 ? -5.973 -11.922 5.301 1 95.12 153 THR A O 1
ATOM 1186 N N . ILE A 1 154 ? -6.172 -13.109 7.141 1 91.94 154 ILE A N 1
ATOM 1187 C CA . ILE A 1 154 ? -6.434 -12.031 8.094 1 91.94 154 ILE A CA 1
ATOM 1188 C C . ILE A 1 154 ? -5.574 -12.227 9.336 1 91.94 154 ILE A C 1
ATOM 1190 O O . ILE A 1 154 ? -5.801 -13.148 10.125 1 91.94 154 ILE A O 1
ATOM 1194 N N . GLY A 1 155 ? -4.559 -11.344 9.5 1 84 155 GLY A N 1
ATOM 1195 C CA . GLY A 1 155 ? -3.604 -11.586 10.57 1 84 155 GLY A CA 1
ATOM 1196 C C . GLY A 1 155 ? -2.904 -12.922 10.453 1 84 155 GLY A C 1
ATOM 1197 O O . GLY A 1 155 ? -2.316 -13.234 9.414 1 84 155 GLY A O 1
ATOM 1198 N N . CYS A 1 156 ? -3.066 -13.742 11.5 1 84.56 156 CYS A N 1
ATOM 1199 C CA . CYS A 1 156 ? -2.404 -15.039 11.492 1 84.56 156 CYS A CA 1
ATOM 1200 C C . CYS A 1 156 ? -3.342 -16.125 10.984 1 84.56 156 CYS A C 1
ATOM 1202 O O . CYS A 1 156 ? -2.943 -17.281 10.859 1 84.56 156 CYS A O 1
ATOM 1204 N N . TRP A 1 157 ? -4.527 -15.828 10.727 1 90.06 157 TRP A N 1
ATOM 1205 C CA . TRP A 1 157 ? -5.504 -16.812 10.258 1 90.06 157 TRP A CA 1
ATOM 1206 C C . TRP A 1 157 ? -5.555 -16.844 8.734 1 90.06 157 TRP A C 1
ATOM 1208 O O . TRP A 1 157 ? -5.555 -15.805 8.078 1 90.06 157 TRP A O 1
ATOM 1218 N N . THR A 1 158 ? -5.547 -18.016 8.203 1 94.06 158 THR A N 1
ATOM 1219 C CA . THR A 1 158 ? -5.715 -18.234 6.773 1 94.06 158 THR A CA 1
ATOM 1220 C C . THR A 1 158 ? -6.73 -19.344 6.508 1 94.06 158 THR A C 1
ATOM 1222 O O . THR A 1 158 ? -6.738 -20.359 7.199 1 94.06 158 THR A O 1
ATOM 1225 N N . GLY A 1 159 ? -7.59 -19.188 5.504 1 94.88 159 GLY A N 1
ATOM 1226 C CA . GLY A 1 159 ? -8.578 -20.188 5.172 1 94.88 159 GLY A CA 1
ATOM 1227 C C . GLY A 1 159 ? -9.398 -19.844 3.941 1 94.88 159 GLY A C 1
ATOM 1228 O O . GLY A 1 159 ? -9.102 -18.859 3.256 1 94.88 159 GLY A O 1
ATOM 1229 N N . SER A 1 160 ? -10.297 -20.75 3.646 1 96.81 160 SER A N 1
ATOM 1230 C CA . SER A 1 160 ? -11.234 -20.516 2.553 1 96.81 160 SER A CA 1
ATOM 1231 C C . SER A 1 160 ? -12.359 -19.594 2.977 1 96.81 160 SER A C 1
ATOM 1233 O O . SER A 1 160 ? -12.477 -19.25 4.156 1 96.81 160 SER A O 1
ATOM 1235 N N . ILE A 1 161 ? -13.188 -19.141 2.02 1 97.25 161 ILE A N 1
ATOM 1236 C CA . ILE A 1 161 ? -14.336 -18.297 2.307 1 97.25 161 ILE A CA 1
ATOM 1237 C C . ILE A 1 161 ? -15.289 -19.031 3.252 1 97.25 161 ILE A C 1
ATOM 1239 O O . ILE A 1 161 ? -15.805 -18.438 4.203 1 97.25 161 ILE A O 1
ATOM 1243 N N . GLU A 1 162 ? -15.508 -20.344 2.984 1 95.94 162 GLU A N 1
ATOM 1244 C CA . GLU A 1 162 ? -16.406 -21.141 3.818 1 95.94 162 GLU A CA 1
ATOM 1245 C C . GLU A 1 162 ? -15.906 -21.203 5.258 1 95.94 162 GLU A C 1
ATOM 1247 O O . GLU A 1 162 ? -16.688 -21.078 6.199 1 95.94 162 GLU A O 1
ATOM 1252 N N . LYS A 1 163 ? -14.641 -21.359 5.387 1 94.81 163 LYS A N 1
ATOM 1253 C CA . LYS A 1 163 ? -14.055 -21.406 6.719 1 94.81 163 LYS A CA 1
ATOM 1254 C C . LYS A 1 163 ? -14.18 -20.062 7.422 1 94.81 163 LYS A C 1
ATOM 1256 O O . LYS A 1 163 ? -14.359 -20 8.641 1 94.81 163 LYS A O 1
ATOM 1261 N N . LEU A 1 164 ? -14.055 -18.969 6.668 1 94 164 LEU A N 1
ATOM 1262 C CA . LEU A 1 164 ? -14.219 -17.625 7.238 1 94 164 LEU A CA 1
ATOM 1263 C C . LEU A 1 164 ? -15.648 -17.438 7.746 1 94 164 LEU A C 1
ATOM 1265 O O . LEU A 1 164 ? -15.859 -16.906 8.836 1 94 164 LEU A O 1
ATOM 1269 N N . ARG A 1 165 ? -16.625 -17.859 7.012 1 94.38 165 ARG A N 1
ATOM 1270 C CA . ARG A 1 165 ? -18.016 -17.75 7.43 1 94.38 165 ARG A CA 1
ATOM 1271 C C . ARG A 1 165 ? -18.281 -18.578 8.688 1 94.38 165 ARG A C 1
ATOM 1273 O O . ARG A 1 165 ? -18.984 -18.125 9.594 1 94.38 165 ARG A O 1
ATOM 1280 N N . THR A 1 166 ? -17.719 -19.766 8.672 1 92.19 166 THR A N 1
ATOM 1281 C CA . THR A 1 166 ? -17.859 -20.625 9.852 1 92.19 166 THR A CA 1
ATOM 1282 C C . THR A 1 166 ? -17.25 -19.938 11.078 1 92.19 166 THR A C 1
ATOM 1284 O O . THR A 1 166 ? -17.859 -19.938 12.156 1 92.19 166 THR A O 1
ATOM 1287 N N . LEU A 1 167 ? -16.109 -19.391 10.828 1 88.69 167 LEU A N 1
ATOM 1288 C CA . LEU A 1 167 ? -15.445 -18.672 11.906 1 88.69 167 LEU A CA 1
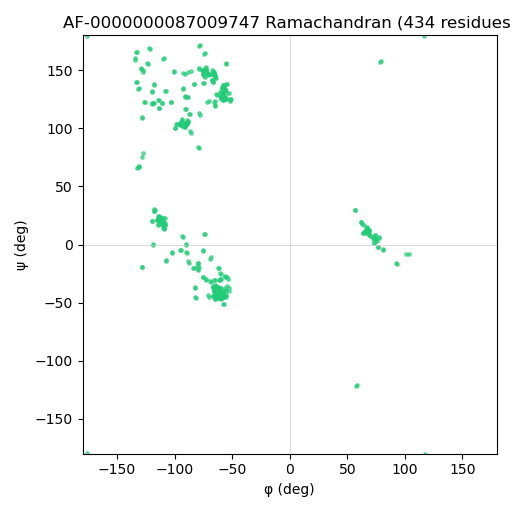ATOM 1289 C C . LEU A 1 167 ? -16.297 -17.5 12.375 1 88.69 167 LEU A C 1
ATOM 1291 O O . LEU A 1 167 ? -16.453 -17.281 13.586 1 88.69 167 LEU A O 1
ATOM 1295 N N . ALA A 1 168 ? -16.828 -16.734 11.438 1 89.62 168 ALA A N 1
ATOM 1296 C CA . ALA A 1 168 ? -17.656 -15.57 11.75 1 89.62 168 ALA A CA 1
ATOM 1297 C C . ALA A 1 168 ? -18.906 -15.969 12.539 1 89.62 168 ALA A C 1
ATOM 1299 O O . ALA A 1 168 ? -19.375 -15.211 13.391 1 89.62 168 ALA A O 1
ATOM 1300 N N . ASP A 1 169 ? -19.406 -17.109 12.336 1 89.88 169 ASP A N 1
ATOM 1301 C CA . ASP A 1 169 ? -20.656 -17.547 12.953 1 89.88 169 ASP A CA 1
ATOM 1302 C C . ASP A 1 169 ? -20.391 -18.172 14.328 1 89.88 169 ASP A C 1
ATOM 1304 O O . ASP A 1 169 ? -21.328 -18.359 15.117 1 89.88 169 ASP A O 1
ATOM 1308 N N . GLN A 1 170 ? -19.156 -18.516 14.594 1 84.06 170 GLN A N 1
ATOM 1309 C CA . GLN A 1 170 ? -18.828 -19.125 15.875 1 84.06 170 GLN A CA 1
ATOM 1310 C C . GLN A 1 170 ? -18.562 -18.078 16.953 1 84.06 170 GLN A C 1
ATOM 1312 O O . GLN A 1 170 ? -18.172 -16.953 16.641 1 84.06 170 GLN A O 1
ATOM 1317 N N . ASP A 1 171 ? -18.875 -18.453 18.125 1 77.81 171 ASP A N 1
ATOM 1318 C CA . ASP A 1 171 ? -18.656 -17.547 19.234 1 77.81 171 ASP A CA 1
ATOM 1319 C C . ASP A 1 171 ? -17.266 -17.719 19.844 1 77.81 171 ASP A C 1
ATOM 1321 O O . ASP A 1 171 ? -16.859 -16.969 20.719 1 77.81 171 ASP A O 1
ATOM 1325 N N . ASP A 1 172 ? -16.578 -18.766 19.328 1 73.19 172 ASP A N 1
ATOM 1326 C CA . ASP A 1 172 ? -15.234 -19.047 19.828 1 73.19 172 ASP A CA 1
ATOM 1327 C C . ASP A 1 172 ? -14.258 -19.328 18.688 1 73.19 172 ASP A C 1
ATOM 1329 O O . ASP A 1 172 ? -14.664 -19.391 17.516 1 73.19 172 ASP A O 1
ATOM 1333 N N . GLY A 1 173 ? -12.977 -19.188 18.984 1 69.19 173 GLY A N 1
ATOM 1334 C CA . GLY A 1 173 ? -11.992 -19.578 18 1 69.19 173 GLY A CA 1
ATOM 1335 C C . GLY A 1 173 ? -11.398 -18.422 17.234 1 69.19 173 GLY A C 1
ATOM 1336 O O . GLY A 1 173 ? -10.562 -18.609 16.344 1 69.19 173 GLY A O 1
ATOM 1337 N N . TRP A 1 174 ? -12.062 -17.219 17.516 1 73.25 174 TRP A N 1
ATOM 1338 C CA . TRP A 1 174 ? -11.477 -16.047 16.875 1 73.25 174 TRP A CA 1
ATOM 1339 C C . TRP A 1 174 ? -10.078 -15.773 17.406 1 73.25 174 TRP A C 1
ATOM 1341 O O . TRP A 1 174 ? -9.875 -15.688 18.609 1 73.25 174 TRP A O 1
ATOM 1351 N N . PRO A 1 175 ? -9.102 -15.805 16.469 1 68.19 175 PRO A N 1
ATOM 1352 C CA . PRO A 1 175 ? -7.773 -15.492 17 1 68.19 175 PRO A CA 1
ATOM 1353 C C . PRO A 1 175 ? -7.703 -14.117 17.656 1 68.19 175 PRO A C 1
ATOM 1355 O O . PRO A 1 175 ? -8.164 -13.133 17.078 1 68.19 175 PRO A O 1
ATOM 1358 N N . GLU A 1 176 ? -7.145 -14.055 18.891 1 66.62 176 GLU A N 1
ATOM 1359 C CA . GLU A 1 176 ? -6.797 -12.844 19.625 1 66.62 176 GLU A CA 1
ATOM 1360 C C . GLU A 1 176 ? -8.008 -11.938 19.797 1 66.62 176 GLU A C 1
ATOM 1362 O O . GLU A 1 176 ? -7.91 -10.719 19.656 1 66.62 176 GLU A O 1
ATOM 1367 N N . SER A 1 177 ? -9.18 -12.438 19.859 1 72.12 177 SER A N 1
ATOM 1368 C CA . SER A 1 177 ? -10.383 -11.617 20.016 1 72.12 177 SER A CA 1
ATOM 1369 C C . SER A 1 177 ? -11.133 -11.969 21.281 1 72.12 177 SER A C 1
ATOM 1371 O O . SER A 1 177 ? -11.258 -13.141 21.641 1 72.12 177 SER A O 1
ATOM 1373 N N . THR A 1 178 ? -11.492 -10.906 22.016 1 70.12 178 THR A N 1
ATOM 1374 C CA . THR A 1 178 ? -12.391 -11.07 23.156 1 70.12 178 THR A CA 1
ATOM 1375 C C . THR A 1 178 ? -13.82 -11.305 22.688 1 70.12 178 THR A C 1
ATOM 1377 O O . THR A 1 178 ? -14.125 -11.125 21.5 1 70.12 178 THR A O 1
ATOM 1380 N N . ASP A 1 179 ? -14.617 -11.781 23.609 1 70 179 ASP A N 1
ATOM 1381 C CA . ASP A 1 179 ? -16.016 -12.031 23.297 1 70 179 ASP A CA 1
ATOM 1382 C C . ASP A 1 179 ? -16.688 -10.773 22.75 1 70 179 ASP A C 1
ATOM 1384 O O . ASP A 1 179 ? -17.469 -10.836 21.781 1 70 179 ASP A O 1
ATOM 1388 N N . THR A 1 180 ? -16.422 -9.68 23.359 1 72.44 180 THR A N 1
ATOM 1389 C CA . THR A 1 180 ? -17.016 -8.414 22.938 1 72.44 180 THR A CA 1
ATOM 1390 C C . THR A 1 180 ? -16.547 -8.047 21.531 1 72.44 180 THR A C 1
ATOM 1392 O O . THR A 1 180 ? -17.328 -7.598 20.703 1 72.44 180 THR A O 1
ATOM 1395 N N . GLN A 1 181 ? -15.305 -8.336 21.297 1 75.19 181 GLN A N 1
ATOM 1396 C CA . GLN A 1 181 ? -14.742 -8.031 19.984 1 75.19 181 GLN A CA 1
ATOM 1397 C C . GLN A 1 181 ? -15.336 -8.922 18.906 1 75.19 181 GLN A C 1
ATOM 1399 O O . GLN A 1 181 ? -15.539 -8.492 17.766 1 75.19 181 GLN A O 1
ATOM 1404 N N . ILE A 1 182 ? -15.664 -10.117 19.328 1 74.88 182 ILE A N 1
ATOM 1405 C CA . ILE A 1 182 ? -16.25 -11.07 18.391 1 74.88 182 ILE A CA 1
ATOM 1406 C C . ILE A 1 182 ? -17.609 -10.57 17.922 1 74.88 182 ILE A C 1
ATOM 1408 O O . ILE A 1 182 ? -17.891 -10.562 16.719 1 74.88 182 ILE A O 1
ATOM 1412 N N . ILE A 1 183 ? -18.391 -10.141 18.859 1 75.88 183 ILE A N 1
ATOM 1413 C CA . ILE A 1 183 ? -19.734 -9.672 18.516 1 75.88 183 ILE A CA 1
ATOM 1414 C C . ILE A 1 183 ? -19.641 -8.438 17.625 1 75.88 183 ILE A C 1
ATOM 1416 O O . ILE A 1 183 ? -20.359 -8.336 16.625 1 75.88 183 ILE A O 1
ATOM 1420 N N . GLU A 1 184 ? -18.688 -7.652 17.922 1 79 184 GLU A N 1
ATOM 1421 C CA . GLU A 1 184 ? -18.562 -6.391 17.203 1 79 184 GLU A CA 1
ATOM 1422 C C . GLU A 1 184 ? -18 -6.609 15.797 1 79 184 GLU A C 1
ATOM 1424 O O . GLU A 1 184 ? -18.375 -5.898 14.859 1 79 184 GLU A O 1
ATOM 1429 N N . ASN A 1 185 ? -17.234 -7.664 15.688 1 85.44 185 ASN A N 1
ATOM 1430 C CA . ASN A 1 185 ? -16.5 -7.824 14.438 1 85.44 185 ASN A CA 1
ATOM 1431 C C . ASN A 1 185 ? -17.156 -8.852 13.523 1 85.44 185 ASN A C 1
ATOM 1433 O O . ASN A 1 185 ? -16.812 -8.953 12.344 1 85.44 185 ASN A O 1
ATOM 1437 N N . ARG A 1 186 ? -18.172 -9.5 14.055 1 88.25 186 ARG A N 1
ATOM 1438 C CA . ARG A 1 186 ? -18.828 -10.555 13.281 1 88.25 186 ARG A CA 1
ATOM 1439 C C . ARG A 1 186 ? -19.359 -10.008 11.969 1 88.25 186 ARG A C 1
ATOM 1441 O O . ARG A 1 186 ? -19.078 -10.555 10.898 1 88.25 186 ARG A O 1
ATOM 1448 N N . PRO A 1 187 ? -20.109 -8.922 12.062 1 89.94 187 PRO A N 1
ATOM 1449 C CA . PRO A 1 187 ? -20.625 -8.398 10.789 1 89.94 187 PRO A CA 1
ATOM 1450 C C . PRO A 1 187 ? -19.516 -8.016 9.82 1 89.94 187 PRO A C 1
ATOM 1452 O O . PRO A 1 187 ? -19.688 -8.102 8.602 1 89.94 187 PRO A O 1
ATOM 1455 N N . ARG A 1 188 ? -18.406 -7.625 10.281 1 91.75 188 ARG A N 1
ATOM 1456 C CA . ARG A 1 188 ? -17.281 -7.238 9.43 1 91.75 188 ARG A CA 1
ATOM 1457 C C . ARG A 1 188 ? -16.734 -8.445 8.664 1 91.75 188 ARG A C 1
ATOM 1459 O O . ARG A 1 188 ? -16.453 -8.352 7.473 1 91.75 188 ARG A O 1
ATOM 1466 N N . LEU A 1 189 ? -16.609 -9.523 9.391 1 93.06 189 LEU A N 1
ATOM 1467 C CA . LEU A 1 189 ? -16.109 -10.727 8.742 1 93.06 189 LEU A CA 1
ATOM 1468 C C . LEU A 1 189 ? -17.078 -11.219 7.668 1 93.06 189 LEU A C 1
ATOM 1470 O O . LEU A 1 189 ? -16.656 -11.703 6.617 1 93.06 189 LEU A O 1
ATOM 1474 N N . HIS A 1 190 ? -18.359 -11.039 7.977 1 94.12 190 HIS A N 1
ATOM 1475 C CA . HIS A 1 190 ? -19.344 -11.43 6.98 1 94.12 190 HIS A CA 1
ATOM 1476 C C . HIS A 1 190 ? -19.25 -10.555 5.734 1 94.12 190 HIS A C 1
ATOM 1478 O O . HIS A 1 190 ? -19.375 -11.055 4.609 1 94.12 190 HIS A O 1
ATOM 1484 N N . LEU A 1 191 ? -19.047 -9.289 5.91 1 94.56 191 LEU A N 1
ATOM 1485 C CA . LEU A 1 191 ? -18.906 -8.383 4.773 1 94.56 191 LEU A CA 1
ATOM 1486 C C . LEU A 1 191 ? -17.656 -8.719 3.959 1 94.56 191 LEU A C 1
ATOM 1488 O O . LEU A 1 191 ? -17.688 -8.672 2.729 1 94.56 191 LEU A O 1
ATOM 1492 N N . ILE A 1 192 ? -16.578 -9.039 4.648 1 95.62 192 ILE A N 1
ATOM 1493 C CA . ILE A 1 192 ? -15.352 -9.438 3.961 1 95.62 192 ILE A CA 1
ATOM 1494 C C . ILE A 1 192 ? -15.617 -10.695 3.129 1 95.62 192 ILE A C 1
ATOM 1496 O O . ILE A 1 192 ? -15.211 -10.773 1.967 1 95.62 192 ILE A O 1
ATOM 1500 N N . ALA A 1 193 ? -16.297 -11.656 3.725 1 96.31 193 ALA A N 1
ATOM 1501 C CA . ALA A 1 193 ? -16.641 -12.883 3.002 1 96.31 193 ALA A CA 1
ATOM 1502 C C . ALA A 1 193 ? -17.469 -12.578 1.763 1 96.31 193 ALA A C 1
ATOM 1504 O O . ALA A 1 193 ? -17.25 -13.156 0.697 1 96.31 193 ALA A O 1
ATOM 1505 N N . ASP A 1 194 ? -18.469 -11.68 1.923 1 95.62 194 ASP A N 1
ATOM 1506 C CA . ASP A 1 194 ? -19.281 -11.273 0.786 1 95.62 194 ASP A CA 1
ATOM 1507 C C . ASP A 1 194 ? -18.422 -10.688 -0.332 1 95.62 194 ASP A C 1
ATOM 1509 O O . ASP A 1 194 ? -18.625 -11 -1.507 1 95.62 194 ASP A O 1
ATOM 1513 N N . MET A 1 195 ? -17.516 -9.883 -0.006 1 95.06 195 MET A N 1
ATOM 1514 C CA . MET A 1 195 ? -16.625 -9.266 -0.99 1 95.06 195 MET A CA 1
ATOM 1515 C C . MET A 1 195 ? -15.789 -10.32 -1.698 1 95.06 195 MET A C 1
ATOM 1517 O O . MET A 1 195 ? -15.602 -10.266 -2.916 1 95.06 195 MET A O 1
ATOM 1521 N N . CYS A 1 196 ? -15.312 -11.234 -0.936 1 96.88 196 CYS A N 1
ATOM 1522 C CA . CYS A 1 196 ? -14.508 -12.305 -1.509 1 96.88 196 CYS A CA 1
ATOM 1523 C C . CYS A 1 196 ? -15.32 -13.109 -2.52 1 96.88 196 CYS A C 1
ATOM 1525 O O . CYS A 1 196 ? -14.828 -13.422 -3.607 1 96.88 196 CYS A O 1
ATOM 1527 N N . GLU A 1 197 ? -16.516 -13.445 -2.174 1 95.88 197 GLU A N 1
ATOM 1528 C CA . GLU A 1 197 ? -17.375 -14.203 -3.078 1 95.88 197 GLU A CA 1
ATOM 1529 C C . GLU A 1 197 ? -17.594 -13.461 -4.391 1 95.88 197 GLU A C 1
ATOM 1531 O O . GLU A 1 197 ? -17.516 -14.055 -5.469 1 95.88 197 GLU A O 1
ATOM 1536 N N . MET A 1 198 ? -17.859 -12.234 -4.238 1 93.81 198 MET A N 1
ATOM 1537 C CA . MET A 1 198 ? -18.062 -11.422 -5.438 1 93.81 198 MET A CA 1
ATOM 1538 C C . MET A 1 198 ? -16.781 -11.336 -6.258 1 93.81 198 MET A C 1
ATOM 1540 O O . MET A 1 198 ? -16.828 -11.305 -7.488 1 93.81 198 MET A O 1
ATOM 1544 N N . HIS A 1 199 ? -15.672 -11.25 -5.582 1 94.69 199 HIS A N 1
ATOM 1545 C CA . HIS A 1 199 ? -14.375 -11.18 -6.25 1 94.69 199 HIS A CA 1
ATOM 1546 C C . HIS A 1 199 ? -14.109 -12.438 -7.066 1 94.69 199 HIS A C 1
ATOM 1548 O O . HIS A 1 199 ? -13.648 -12.352 -8.211 1 94.69 199 HIS A O 1
ATOM 1554 N N . VAL A 1 200 ? -14.422 -13.586 -6.531 1 95.62 200 VAL A N 1
ATOM 1555 C CA . VAL A 1 200 ? -14.219 -14.859 -7.211 1 95.62 200 VAL A CA 1
ATOM 1556 C C . VAL A 1 200 ? -15.031 -14.891 -8.5 1 95.62 200 VAL A C 1
ATOM 1558 O O . VAL A 1 200 ? -14.562 -15.383 -9.531 1 95.62 200 VAL A O 1
ATOM 1561 N N . ALA A 1 201 ? -16.203 -14.367 -8.414 1 91.62 201 ALA A N 1
ATOM 1562 C CA . ALA A 1 201 ? -17.125 -14.398 -9.547 1 91.62 201 ALA A CA 1
ATOM 1563 C C . ALA A 1 201 ? -16.547 -13.648 -10.75 1 91.62 201 ALA A C 1
ATOM 1565 O O . ALA A 1 201 ? -16.938 -13.914 -11.891 1 91.62 201 ALA A O 1
ATOM 1566 N N . ARG A 1 202 ? -15.609 -12.789 -10.531 1 90.31 202 ARG A N 1
ATOM 1567 C CA . ARG A 1 202 ? -14.992 -12.008 -11.594 1 90.31 202 ARG A CA 1
ATOM 1568 C C . ARG A 1 202 ? -13.953 -12.836 -12.344 1 90.31 202 ARG A C 1
ATOM 1570 O O . ARG A 1 202 ? -13.523 -12.461 -13.438 1 90.31 202 ARG A O 1
ATOM 1577 N N . PHE A 1 203 ? -13.578 -13.922 -11.711 1 93.5 203 PHE A N 1
ATOM 1578 C CA . PHE A 1 203 ? -12.484 -14.703 -12.281 1 93.5 203 PHE A CA 1
ATOM 1579 C C . PHE A 1 203 ? -12.859 -16.172 -12.367 1 93.5 203 PHE A C 1
ATOM 1581 O O . PHE A 1 203 ? -12.211 -17.031 -11.75 1 93.5 203 PHE A O 1
ATOM 1588 N N . PRO A 1 204 ? -13.805 -16.469 -13.219 1 92.44 204 PRO A N 1
ATOM 1589 C CA . PRO A 1 204 ? -14.234 -17.859 -13.305 1 92.44 204 PRO A CA 1
ATOM 1590 C C . PRO A 1 204 ? -13.125 -18.797 -13.797 1 92.44 204 PRO A C 1
ATOM 1592 O O . PRO A 1 204 ? -12.469 -18.5 -14.805 1 92.44 204 PRO A O 1
ATOM 1595 N N . GLY A 1 205 ? -12.914 -19.891 -13.039 1 93.94 205 GLY A N 1
ATOM 1596 C CA . GLY A 1 205 ? -11.992 -20.938 -13.453 1 93.94 205 GLY A CA 1
ATOM 1597 C C . GLY A 1 205 ? -10.531 -20.562 -13.227 1 93.94 205 GLY A C 1
ATOM 1598 O O . GLY A 1 205 ? -9.633 -21.281 -13.68 1 93.94 205 GLY A O 1
ATOM 1599 N N . TYR A 1 206 ? -10.336 -19.453 -12.602 1 95.25 206 TYR A N 1
ATOM 1600 C CA . TYR A 1 206 ? -8.977 -18.953 -12.477 1 95.25 206 TYR A CA 1
ATOM 1601 C C . TYR A 1 206 ? -8.109 -19.922 -11.68 1 95.25 206 TYR A C 1
ATOM 1603 O O . TYR A 1 206 ? -7.008 -20.266 -12.102 1 95.25 206 TYR A O 1
ATOM 1611 N N . THR A 1 207 ? -8.547 -20.453 -10.586 1 96.12 207 THR A N 1
ATOM 1612 C CA . THR A 1 207 ? -7.754 -21.328 -9.734 1 96.12 207 THR A CA 1
ATOM 1613 C C . THR A 1 207 ? -7.578 -22.703 -10.383 1 96.12 207 THR A C 1
ATOM 1615 O O . THR A 1 207 ? -6.57 -23.375 -10.164 1 96.12 207 THR A O 1
ATOM 1618 N N . GLU A 1 208 ? -8.5 -23.156 -11.156 1 95.69 208 GLU A N 1
ATOM 1619 C CA . GLU A 1 208 ? -8.336 -24.375 -11.93 1 95.69 208 GLU A CA 1
ATOM 1620 C C . GLU A 1 208 ? -7.152 -24.281 -12.891 1 95.69 208 GLU A C 1
ATOM 1622 O O . GLU A 1 208 ? -6.402 -25.234 -13.062 1 95.69 208 GLU A O 1
ATOM 1627 N N . GLY A 1 209 ? -7.113 -23.141 -13.523 1 95.25 209 GLY A N 1
ATOM 1628 C CA . GLY A 1 209 ? -5.961 -22.891 -14.375 1 95.25 209 GLY A CA 1
ATOM 1629 C C . GLY A 1 209 ? -4.645 -22.938 -13.625 1 95.25 209 GLY A C 1
ATOM 1630 O O . GLY A 1 209 ? -3.66 -23.5 -14.125 1 95.25 209 GLY A O 1
ATOM 1631 N N . LEU A 1 210 ? -4.652 -22.406 -12.492 1 96.5 210 LEU A N 1
ATOM 1632 C CA . LEU A 1 210 ? -3.457 -22.453 -11.656 1 96.5 210 LEU A CA 1
ATOM 1633 C C . LEU A 1 210 ? -3.115 -23.891 -11.289 1 96.5 210 LEU A C 1
ATOM 1635 O O . LEU A 1 210 ? -1.943 -24.281 -11.305 1 96.5 210 LEU A O 1
ATOM 1639 N N . ALA A 1 211 ? -4.125 -24.656 -10.906 1 96.38 211 ALA A N 1
ATOM 1640 C CA . ALA A 1 211 ? -3.936 -26.047 -10.539 1 96.38 211 ALA A CA 1
ATOM 1641 C C . ALA A 1 211 ? -3.33 -26.844 -11.695 1 96.38 211 ALA A C 1
ATOM 1643 O O . ALA A 1 211 ? -2.51 -27.734 -11.477 1 96.38 211 ALA A O 1
ATOM 1644 N N . GLU A 1 212 ? -3.777 -26.609 -12.836 1 95.62 212 GLU A N 1
ATOM 1645 C CA . GLU A 1 212 ? -3.25 -27.281 -14.023 1 95.62 212 GLU A CA 1
ATOM 1646 C C . GLU A 1 212 ? -1.762 -27 -14.203 1 95.62 212 GLU A C 1
ATOM 1648 O O . GLU A 1 212 ? -0.989 -27.891 -14.555 1 95.62 212 GLU A O 1
ATOM 1653 N N . LYS A 1 213 ? -1.447 -25.797 -13.883 1 94.62 213 LYS A N 1
ATOM 1654 C CA . LYS A 1 213 ? -0.068 -25.375 -14.102 1 94.62 213 LYS A CA 1
ATOM 1655 C C . LYS A 1 213 ? 0.836 -25.828 -12.961 1 94.62 213 LYS A C 1
ATOM 1657 O O . LYS A 1 213 ? 1.938 -26.328 -13.195 1 94.62 213 LYS A O 1
ATOM 1662 N N . TRP A 1 214 ? 0.389 -25.641 -11.68 1 96.44 214 TRP A N 1
ATOM 1663 C CA . TRP A 1 214 ? 1.278 -25.781 -10.531 1 96.44 214 TRP A CA 1
ATOM 1664 C C . TRP A 1 214 ? 0.977 -27.062 -9.758 1 96.44 214 TRP A C 1
ATOM 1666 O O . TRP A 1 214 ? 1.772 -27.484 -8.914 1 96.44 214 TRP A O 1
ATOM 1676 N N . GLY A 1 215 ? -0.03 -27.656 -9.984 1 93.38 215 GLY A N 1
ATOM 1677 C CA . GLY A 1 215 ? -0.45 -28.7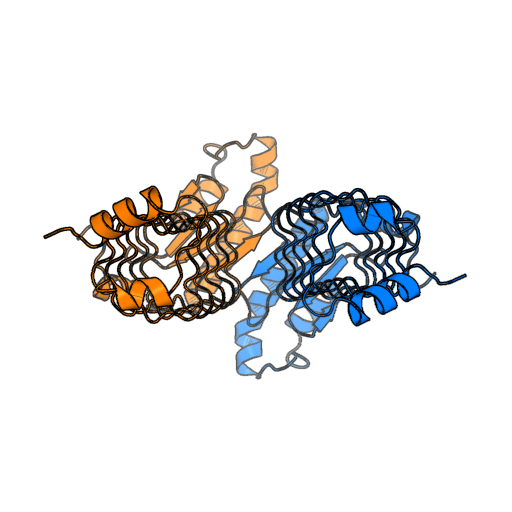97 -9.172 1 93.38 215 GLY A CA 1
ATOM 1678 C C . GLY A 1 215 ? -1.064 -28.391 -7.852 1 93.38 215 GLY A C 1
ATOM 1679 O O . GLY A 1 215 ? -0.944 -27.234 -7.434 1 93.38 215 GLY A O 1
ATOM 1680 N N . THR A 1 216 ? -1.866 -29.203 -7.223 1 88.88 216 THR A N 1
ATOM 1681 C CA . THR A 1 216 ? -2.475 -28.953 -5.918 1 88.88 216 THR A CA 1
ATOM 1682 C C . THR A 1 216 ? -1.718 -29.703 -4.82 1 88.88 216 THR A C 1
ATOM 1684 O O . THR A 1 216 ? -0.943 -30.609 -5.102 1 88.88 216 THR A O 1
ATOM 1687 N N . ALA A 1 217 ? -1.683 -29.172 -3.648 1 74 217 ALA A N 1
ATOM 1688 C CA . ALA A 1 217 ? -1.027 -29.859 -2.535 1 74 217 ALA A CA 1
ATOM 1689 C C . ALA A 1 217 ? -1.557 -31.281 -2.375 1 74 217 ALA A C 1
ATOM 1691 O O . ALA A 1 217 ? -0.815 -32.188 -1.984 1 74 217 ALA A O 1
ATOM 1692 N N . ASP A 1 218 ? -2.758 -31.5 -2.523 1 59.16 218 ASP A N 1
ATOM 1693 C CA . ASP A 1 218 ? -3.213 -32.875 -2.436 1 59.16 218 ASP A CA 1
ATOM 1694 C C . ASP A 1 218 ? -2.814 -33.688 -3.682 1 59.16 218 ASP A C 1
ATOM 1696 O O . ASP A 1 218 ? -3.057 -34.875 -3.764 1 59.16 218 ASP A O 1
ATOM 1700 N N . ALA A 1 219 ? -1.999 -33.219 -4.602 1 45.56 219 ALA A N 1
ATOM 1701 C CA . ALA A 1 219 ? -1.616 -34.094 -5.703 1 45.56 219 ALA A CA 1
ATOM 1702 C C . ALA A 1 219 ? -0.268 -34.781 -5.434 1 45.56 219 ALA A C 1
ATOM 1704 O O . ALA A 1 219 ? 0.59 -34.188 -4.762 1 45.56 219 ALA A O 1
ATOM 1705 N N . MET B 1 1 ? 15.812 39.562 3.748 1 60.59 1 MET B N 1
ATOM 1706 C CA . MET B 1 1 ? 16.391 38.312 4.172 1 60.59 1 MET B CA 1
ATOM 1707 C C . MET B 1 1 ? 15.805 37.156 3.385 1 60.59 1 MET B C 1
ATOM 1709 O O . MET B 1 1 ? 14.594 37.094 3.174 1 60.59 1 MET B O 1
ATOM 1713 N N . LYS B 1 2 ? 16.672 36.312 2.807 1 80.81 2 LYS B N 1
ATOM 1714 C CA . LYS B 1 2 ? 16.188 35.25 1.949 1 80.81 2 LYS B CA 1
ATOM 1715 C C . LYS B 1 2 ? 15.352 34.25 2.742 1 80.81 2 LYS B C 1
ATOM 1717 O O . LYS B 1 2 ? 15.695 33.906 3.877 1 80.81 2 LYS B O 1
ATOM 1722 N N . THR B 1 3 ? 14.18 34.094 2.289 1 86.5 3 THR B N 1
ATOM 1723 C CA . THR B 1 3 ? 13.367 33.031 2.887 1 86.5 3 THR B CA 1
ATOM 1724 C C . THR B 1 3 ? 14.086 31.688 2.818 1 86.5 3 THR B C 1
ATOM 1726 O O . THR B 1 3 ? 15.07 31.547 2.09 1 86.5 3 THR B O 1
ATOM 1729 N N . ASN B 1 4 ? 13.727 30.844 3.695 1 88.88 4 ASN B N 1
ATOM 1730 C CA . ASN B 1 4 ? 14.289 29.5 3.621 1 88.88 4 ASN B CA 1
ATOM 1731 C C . ASN B 1 4 ? 14.094 28.891 2.238 1 88.88 4 ASN B C 1
ATOM 1733 O O . ASN B 1 4 ? 14.977 28.203 1.728 1 88.88 4 ASN B O 1
ATOM 1737 N N . ALA B 1 5 ? 12.953 29.172 1.64 1 90.25 5 ALA B N 1
ATOM 1738 C CA . ALA B 1 5 ? 12.695 28.672 0.29 1 90.25 5 ALA B CA 1
ATOM 1739 C C . ALA B 1 5 ? 13.742 29.203 -0.691 1 90.25 5 ALA B C 1
ATOM 1741 O O . ALA B 1 5 ? 14.242 28.453 -1.535 1 90.25 5 ALA B O 1
ATOM 1742 N N . GLU B 1 6 ? 14.086 30.438 -0.478 1 90.25 6 GLU B N 1
ATOM 1743 C CA . GLU B 1 6 ? 15.086 31.047 -1.345 1 90.25 6 GLU B CA 1
ATOM 1744 C C . GLU B 1 6 ? 16.469 30.453 -1.085 1 90.25 6 GLU B C 1
ATOM 1746 O O . GLU B 1 6 ? 17.234 30.219 -2.021 1 90.25 6 GLU B O 1
ATOM 1751 N N . LYS B 1 7 ? 16.781 30.328 0.127 1 90.06 7 LYS B N 1
ATOM 1752 C CA . LYS B 1 7 ? 18.062 29.734 0.49 1 90.06 7 LYS B CA 1
ATOM 1753 C C . LYS B 1 7 ? 18.219 28.344 -0.112 1 90.06 7 LYS B C 1
ATOM 1755 O O . LYS B 1 7 ? 19.281 28 -0.633 1 90.06 7 LYS B O 1
ATOM 1760 N N . ILE B 1 8 ? 17.188 27.516 -0.047 1 91.19 8 ILE B N 1
ATOM 1761 C CA . ILE B 1 8 ? 17.203 26.156 -0.573 1 91.19 8 ILE B CA 1
ATOM 1762 C C . ILE B 1 8 ? 17.344 26.188 -2.094 1 91.19 8 ILE B C 1
ATOM 1764 O O . ILE B 1 8 ? 18.094 25.406 -2.672 1 91.19 8 ILE B O 1
ATOM 1768 N N . ALA B 1 9 ? 16.672 27.141 -2.67 1 91.5 9 ALA B N 1
ATOM 1769 C CA . ALA B 1 9 ? 16.75 27.266 -4.121 1 91.5 9 ALA B CA 1
ATOM 1770 C C . ALA B 1 9 ? 18.172 27.562 -4.566 1 91.5 9 ALA B C 1
ATOM 1772 O O . ALA B 1 9 ? 18.656 26.984 -5.543 1 91.5 9 ALA B O 1
ATOM 1773 N N . VAL B 1 10 ? 18.828 28.438 -3.842 1 91.19 10 VAL B N 1
ATOM 1774 C CA . VAL B 1 10 ? 20.203 28.797 -4.145 1 91.19 10 VAL B CA 1
ATOM 1775 C C . VAL B 1 10 ? 21.109 27.578 -3.941 1 91.19 10 VAL B C 1
ATOM 1777 O O . VAL B 1 10 ? 21.938 27.266 -4.793 1 91.19 10 VAL B O 1
ATOM 1780 N N . TRP B 1 11 ? 20.891 26.906 -2.879 1 90.12 11 TRP B N 1
ATOM 1781 C CA . TRP B 1 11 ? 21.672 25.719 -2.576 1 90.12 11 TRP B CA 1
ATOM 1782 C C . TRP B 1 11 ? 21.516 24.672 -3.67 1 90.12 11 TRP B C 1
ATOM 1784 O O . TRP B 1 11 ? 22.5 24.078 -4.105 1 90.12 11 TRP B O 1
ATOM 1794 N N . ARG B 1 12 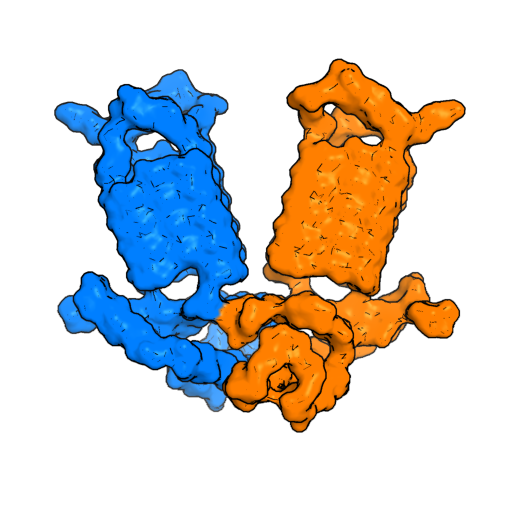? 20.344 24.406 -4.09 1 91.69 12 ARG B N 1
ATOM 1795 C CA . ARG B 1 12 ? 20.062 23.406 -5.117 1 91.69 12 ARG B CA 1
ATOM 1796 C C . ARG B 1 12 ? 20.75 23.781 -6.434 1 91.69 12 ARG B C 1
ATOM 1798 O O . ARG B 1 12 ? 21.234 22.906 -7.152 1 91.69 12 ARG B O 1
ATOM 1805 N N . LYS B 1 13 ? 20.734 25.078 -6.684 1 92.56 13 LYS B N 1
ATOM 1806 C CA . LYS B 1 13 ? 21.391 25.547 -7.895 1 92.56 13 LYS B CA 1
ATOM 1807 C C . LYS B 1 13 ? 22.891 25.297 -7.844 1 92.56 13 LYS B C 1
ATOM 1809 O O . LYS B 1 13 ? 23.5 24.906 -8.844 1 92.56 13 LYS B O 1
ATOM 1814 N N . GLU B 1 14 ? 23.406 25.406 -6.719 1 92.5 14 GLU B N 1
ATOM 1815 C CA . GLU B 1 14 ? 24.844 25.25 -6.523 1 92.5 14 GLU B CA 1
ATOM 1816 C C . GLU B 1 14 ? 25.234 23.781 -6.367 1 92.5 14 GLU B C 1
ATOM 1818 O O . GLU B 1 14 ? 26.391 23.422 -6.543 1 92.5 14 GLU B O 1
ATOM 1823 N N . ASN B 1 15 ? 24.281 22.984 -6.02 1 92.25 15 ASN B N 1
ATOM 1824 C CA . ASN B 1 15 ? 24.531 21.562 -5.773 1 92.25 15 ASN B CA 1
ATOM 1825 C C . ASN B 1 15 ? 23.516 20.688 -6.492 1 92.25 15 ASN B C 1
ATOM 1827 O O . ASN B 1 15 ? 22.766 19.938 -5.855 1 92.25 15 ASN B O 1
ATOM 1831 N N . PRO B 1 16 ? 23.438 20.594 -7.773 1 86.81 16 PRO B N 1
ATOM 1832 C CA . PRO B 1 16 ? 22.375 19.969 -8.547 1 86.81 16 PRO B CA 1
ATOM 1833 C C . PRO B 1 16 ? 22.344 18.453 -8.391 1 86.81 16 PRO B C 1
ATOM 1835 O O . PRO B 1 16 ? 21.297 17.828 -8.586 1 86.81 16 PRO B O 1
ATOM 1838 N N . HIS B 1 17 ? 23.391 17.844 -7.809 1 84.88 17 HIS B N 1
ATOM 1839 C CA . HIS B 1 17 ? 23.422 16.391 -7.742 1 84.88 17 HIS B CA 1
ATOM 1840 C C . HIS B 1 17 ? 23.453 15.898 -6.297 1 84.88 17 HIS B C 1
ATOM 1842 O O . HIS B 1 17 ? 23.453 14.695 -6.047 1 84.88 17 HIS B O 1
ATOM 1848 N N . ALA B 1 18 ? 23.438 16.922 -5.457 1 84.88 18 ALA B N 1
ATOM 1849 C CA . ALA B 1 18 ? 23.531 16.547 -4.051 1 84.88 18 ALA B CA 1
ATOM 1850 C C . ALA B 1 18 ? 22.141 16.359 -3.449 1 84.88 18 ALA B C 1
ATOM 1852 O O . ALA B 1 18 ? 21.172 16.984 -3.889 1 84.88 18 ALA B O 1
ATOM 1853 N N . ARG B 1 19 ? 22.078 15.461 -2.564 1 87.19 19 ARG B N 1
ATOM 1854 C CA . ARG B 1 19 ? 20.844 15.25 -1.822 1 87.19 19 ARG B CA 1
ATOM 1855 C C . ARG B 1 19 ? 20.781 16.141 -0.586 1 87.19 19 ARG B C 1
ATOM 1857 O O . ARG B 1 19 ? 21.766 16.234 0.165 1 87.19 19 ARG B O 1
ATOM 1864 N N . LEU B 1 20 ? 19.672 16.875 -0.499 1 88.62 20 LEU B N 1
ATOM 1865 C CA . LEU B 1 20 ? 19.453 17.688 0.694 1 88.62 20 LEU B CA 1
ATOM 1866 C C . LEU B 1 20 ? 19.125 16.797 1.897 1 88.62 20 LEU B C 1
ATOM 1868 O O . LEU B 1 20 ? 18.25 15.938 1.825 1 88.62 20 LEU B O 1
ATOM 1872 N N . THR B 1 21 ? 19.938 16.922 2.951 1 88.94 21 THR B N 1
ATOM 1873 C CA . THR B 1 21 ? 19.734 16.094 4.133 1 88.94 21 THR B CA 1
ATOM 1874 C C . THR B 1 21 ? 19.219 16.922 5.301 1 88.94 21 THR B C 1
ATOM 1876 O O . THR B 1 21 ? 19.344 18.156 5.305 1 88.94 21 THR B O 1
ATOM 1879 N N . HIS B 1 22 ? 18.625 16.156 6.25 1 86.25 22 HIS B N 1
ATOM 1880 C CA . HIS B 1 22 ? 18.125 16.797 7.457 1 86.25 22 HIS B CA 1
ATOM 1881 C C . HIS B 1 22 ? 19.219 17.578 8.164 1 86.25 22 HIS B C 1
ATOM 1883 O O . HIS B 1 22 ? 19 18.688 8.648 1 86.25 22 HIS B O 1
ATOM 1889 N N . TYR B 1 23 ? 20.344 17.062 8.18 1 81.81 23 TYR B N 1
ATOM 1890 C CA . TYR B 1 23 ? 21.484 17.703 8.82 1 81.81 23 TYR B CA 1
ATOM 1891 C C . TYR B 1 23 ? 21.812 19.031 8.148 1 81.81 23 TYR B C 1
ATOM 1893 O O . TYR B 1 23 ? 22.031 20.031 8.828 1 81.81 23 TYR B O 1
ATOM 1901 N N . LEU B 1 24 ? 21.844 19.062 6.902 1 80.5 24 LEU B N 1
ATOM 1902 C CA . LEU B 1 24 ? 22.156 20.281 6.168 1 80.5 24 LEU B CA 1
ATOM 1903 C C . LEU B 1 24 ? 21.109 21.359 6.445 1 80.5 24 LEU B C 1
ATOM 1905 O O . LEU B 1 24 ? 21.453 22.531 6.559 1 80.5 24 LEU B O 1
ATOM 1909 N N . LEU B 1 25 ? 19.859 20.875 6.559 1 82.94 25 LEU B N 1
ATOM 1910 C CA . LEU B 1 25 ? 18.781 21.828 6.828 1 82.94 25 LEU B CA 1
ATOM 1911 C C . LEU B 1 25 ? 18.922 22.438 8.211 1 82.94 25 LEU B C 1
ATOM 1913 O O . LEU B 1 25 ? 18.734 23.656 8.383 1 82.94 25 LEU B O 1
ATOM 1917 N N . LEU B 1 26 ? 19.328 21.672 9.117 1 81.56 26 LEU B N 1
ATOM 1918 C CA . LEU B 1 26 ? 19.469 22.125 10.5 1 81.56 26 LEU B CA 1
ATOM 1919 C C . LEU B 1 26 ? 20.562 23.188 10.617 1 81.56 26 LEU B C 1
ATOM 1921 O O . LEU B 1 26 ? 20.453 24.094 11.445 1 81.56 26 LEU B O 1
ATOM 1925 N N . LEU B 1 27 ? 21.484 23.078 9.797 1 74.75 27 LEU B N 1
ATOM 1926 C CA . LEU B 1 27 ? 22.625 23.984 9.867 1 74.75 27 LEU B CA 1
ATOM 1927 C C . LEU B 1 27 ? 22.281 25.328 9.25 1 74.75 27 LEU B C 1
ATOM 1929 O O . LEU B 1 27 ? 22.859 26.359 9.625 1 74.75 27 LEU B O 1
ATOM 1933 N N . THR B 1 28 ? 21.25 25.297 8.453 1 75.19 28 THR B N 1
ATOM 1934 C CA . THR B 1 28 ? 21.188 26.469 7.602 1 75.19 28 THR B CA 1
ATOM 1935 C C . THR B 1 28 ? 19.797 27.125 7.684 1 75.19 28 THR B C 1
ATOM 1937 O O . THR B 1 28 ? 19.641 28.297 7.363 1 75.19 28 THR B O 1
ATOM 1940 N N . LEU B 1 29 ? 18.891 26.266 8.164 1 78.25 29 LEU B N 1
ATOM 1941 C CA . LEU B 1 29 ? 17.531 26.75 7.973 1 78.25 29 LEU B CA 1
ATOM 1942 C C . LEU B 1 29 ? 16.75 26.734 9.289 1 78.25 29 LEU B C 1
ATOM 1944 O O . LEU B 1 29 ? 17.125 26 10.219 1 78.25 29 LEU B O 1
ATOM 1948 N N . ASP B 1 30 ? 15.828 27.719 9.352 1 79.38 30 ASP B N 1
ATOM 1949 C CA . ASP B 1 30 ? 14.773 27.609 10.352 1 79.38 30 ASP B CA 1
ATOM 1950 C C . ASP B 1 30 ? 13.688 26.625 9.906 1 79.38 30 ASP B C 1
ATOM 1952 O O . ASP B 1 30 ? 12.906 26.938 9 1 79.38 30 ASP B O 1
ATOM 1956 N N . LEU B 1 31 ? 13.555 25.562 10.508 1 81.31 31 LEU B N 1
ATOM 1957 C CA . LEU B 1 31 ? 12.719 24.469 10.039 1 81.31 31 LEU B CA 1
ATOM 1958 C C . LEU B 1 31 ? 11.242 24.781 10.258 1 81.31 31 LEU B C 1
ATOM 1960 O O . LEU B 1 31 ? 10.375 24.094 9.727 1 81.31 31 LEU B O 1
ATOM 1964 N N . GLU B 1 32 ? 10.977 25.906 10.906 1 84.88 32 GLU B N 1
ATOM 1965 C CA . GLU B 1 32 ? 9.586 26.25 11.188 1 84.88 32 GLU B CA 1
ATOM 1966 C C . GLU B 1 32 ? 8.906 26.844 9.961 1 84.88 32 GLU B C 1
ATOM 1968 O O . GLU B 1 32 ? 7.676 26.844 9.859 1 84.88 32 GLU B O 1
ATOM 1973 N N . THR B 1 33 ? 9.727 27.375 9.031 1 90.31 33 THR B N 1
ATOM 1974 C CA . THR B 1 33 ? 9.133 28.094 7.902 1 90.31 33 THR B CA 1
ATOM 1975 C C . THR B 1 33 ? 9.672 27.547 6.578 1 90.31 33 THR B C 1
ATOM 1977 O O . THR B 1 33 ? 10.445 28.234 5.898 1 90.31 33 THR B O 1
ATOM 1980 N N . LEU B 1 34 ? 9.148 26.469 6.195 1 93.06 34 LEU B N 1
ATOM 1981 C CA . LEU B 1 34 ? 9.609 25.812 4.969 1 93.06 34 LEU B CA 1
ATOM 1982 C C . LEU B 1 34 ? 8.555 25.906 3.875 1 93.06 34 LEU B C 1
ATOM 1984 O O . LEU B 1 34 ? 8.562 25.125 2.928 1 93.06 34 LEU B O 1
ATOM 1988 N N . ALA B 1 35 ? 7.652 26.859 3.996 1 95.12 35 ALA B N 1
ATOM 1989 C CA . ALA B 1 35 ? 6.613 27.047 2.986 1 95.12 35 ALA B CA 1
ATOM 1990 C C . ALA B 1 35 ? 7.227 27.297 1.611 1 95.12 35 ALA B C 1
ATOM 1992 O O . ALA B 1 35 ? 8.203 28.047 1.489 1 95.12 35 ALA B O 1
ATOM 1993 N N . ASP B 1 36 ? 6.73 26.672 0.601 1 95.19 36 ASP B N 1
ATOM 1994 C CA . ASP B 1 36 ? 7.074 26.875 -0.804 1 95.19 36 ASP B CA 1
ATOM 1995 C C . ASP B 1 36 ? 8.461 26.312 -1.115 1 95.19 36 ASP B C 1
ATOM 1997 O O . ASP B 1 36 ? 8.945 26.438 -2.242 1 95.19 36 ASP B O 1
ATOM 2001 N N . ALA B 1 37 ? 9.047 25.641 -0.131 1 94.44 37 ALA B N 1
ATOM 2002 C CA . ALA B 1 37 ? 10.422 25.188 -0.328 1 94.44 37 ALA B CA 1
ATOM 2003 C C . ALA B 1 37 ? 10.477 24 -1.285 1 94.44 37 ALA B C 1
ATOM 2005 O O . ALA B 1 37 ? 9.586 23.141 -1.268 1 94.44 37 ALA B O 1
ATOM 2006 N N . ASP B 1 38 ? 11.578 23.969 -2.088 1 95.56 38 ASP B N 1
ATOM 2007 C CA . ASP B 1 38 ? 11.852 22.812 -2.932 1 95.56 38 ASP B CA 1
ATOM 2008 C C . ASP B 1 38 ? 12.641 21.75 -2.17 1 95.56 38 ASP B C 1
ATOM 2010 O O . ASP B 1 38 ? 13.875 21.797 -2.119 1 95.56 38 ASP B O 1
ATOM 2014 N N . LEU B 1 39 ? 11.922 20.797 -1.675 1 95.38 39 LEU B N 1
ATOM 2015 C CA . LEU B 1 39 ? 12.547 19.75 -0.887 1 95.38 39 LEU B CA 1
ATOM 2016 C C . LEU B 1 39 ? 12.438 18.406 -1.599 1 95.38 39 LEU B C 1
ATOM 2018 O O . LEU B 1 39 ? 12.422 17.344 -0.951 1 95.38 39 LEU B O 1
ATOM 2022 N N . ARG B 1 40 ? 12.266 18.438 -2.922 1 95.12 40 ARG B N 1
ATOM 2023 C CA . ARG B 1 40 ? 12.164 17.203 -3.703 1 95.12 40 ARG B CA 1
ATOM 2024 C C . ARG B 1 40 ? 13.344 16.281 -3.43 1 95.12 40 ARG B C 1
ATOM 2026 O O . ARG B 1 40 ? 14.484 16.734 -3.352 1 95.12 40 ARG B O 1
ATOM 2033 N N . LYS B 1 41 ? 13.07 15.102 -3.166 1 92.56 41 LYS B N 1
ATOM 2034 C CA . LYS B 1 41 ? 14.062 14.031 -3.053 1 92.56 41 LYS B CA 1
ATOM 2035 C C . LYS B 1 41 ? 14.93 14.227 -1.815 1 92.56 41 LYS B C 1
ATOM 2037 O O . LYS B 1 41 ? 15.961 13.562 -1.667 1 92.56 41 LYS B O 1
ATOM 2042 N N . ALA B 1 42 ? 14.523 15.117 -0.937 1 93.81 42 ALA B N 1
ATOM 2043 C CA . ALA B 1 42 ? 15.297 15.32 0.289 1 93.81 42 ALA B CA 1
ATOM 2044 C C . ALA B 1 42 ? 15.234 14.086 1.188 1 93.81 42 ALA B C 1
ATOM 2046 O O . ALA B 1 42 ? 14.266 13.328 1.146 1 93.81 42 ALA B O 1
ATOM 2047 N N . ASP B 1 43 ? 16.328 13.914 1.929 1 93.81 43 ASP B N 1
ATOM 2048 C CA . ASP B 1 43 ? 16.359 12.883 2.961 1 93.81 43 ASP B CA 1
ATOM 2049 C C . ASP B 1 43 ? 16.109 13.477 4.344 1 93.81 43 ASP B C 1
ATOM 2051 O O . ASP B 1 43 ? 17.031 13.984 4.984 1 93.81 43 ASP B O 1
ATOM 2055 N N . LEU B 1 44 ? 14.875 13.289 4.727 1 94.94 44 LEU B N 1
ATOM 2056 C CA . LEU B 1 44 ? 14.445 13.875 5.992 1 94.94 44 LEU B CA 1
ATOM 2057 C C . LEU B 1 44 ? 14.031 12.781 6.977 1 94.94 44 LEU B C 1
ATOM 2059 O O . LEU B 1 44 ? 13.094 12.977 7.766 1 94.94 44 LEU B O 1
ATOM 2063 N N . TRP B 1 45 ? 14.625 11.68 6.859 1 92.94 45 TRP B N 1
ATOM 2064 C CA . TRP B 1 45 ? 14.359 10.555 7.75 1 92.94 45 TRP B CA 1
ATOM 2065 C C . TRP B 1 45 ? 14.453 10.984 9.211 1 92.94 45 TRP B C 1
ATOM 2067 O O . TRP B 1 45 ? 15.43 11.617 9.617 1 92.94 45 TRP B O 1
ATOM 2077 N N . GLY B 1 46 ? 13.422 10.719 9.891 1 94 46 GLY B N 1
ATOM 2078 C CA . GLY B 1 46 ? 13.43 10.93 11.328 1 94 46 GLY B CA 1
ATOM 2079 C C . GLY B 1 46 ? 13.492 12.398 11.719 1 94 46 GLY B C 1
ATOM 2080 O O . GLY B 1 46 ? 13.68 12.727 12.891 1 94 46 GLY B O 1
ATOM 2081 N N . ALA B 1 47 ? 13.352 13.312 10.82 1 93.94 47 ALA B N 1
ATOM 2082 C CA . ALA B 1 47 ? 13.43 14.742 11.109 1 93.94 47 ALA B CA 1
ATOM 2083 C C . ALA B 1 47 ? 12.305 15.18 12.039 1 93.94 47 ALA B C 1
ATOM 2085 O O . ALA B 1 47 ? 11.18 14.688 11.945 1 93.94 47 ALA B O 1
ATOM 2086 N N . ASP B 1 48 ? 12.641 16.125 12.953 1 94.88 48 ASP B N 1
ATOM 2087 C CA . ASP B 1 48 ? 11.609 16.75 13.773 1 94.88 48 ASP B CA 1
ATOM 2088 C C . ASP B 1 48 ? 11.078 18.016 13.102 1 94.88 48 ASP B C 1
ATOM 2090 O O . ASP B 1 48 ? 11.695 19.078 13.172 1 94.88 48 ASP B O 1
ATOM 2094 N N . LEU B 1 49 ? 9.93 17.906 12.492 1 95.62 49 LEU B N 1
ATOM 2095 C CA . LEU B 1 49 ? 9.281 19 11.781 1 95.62 49 LEU B CA 1
ATOM 2096 C C . LEU B 1 49 ? 7.934 19.344 12.406 1 95.62 49 LEU B C 1
ATOM 2098 O O . LEU B 1 49 ? 7 19.734 11.711 1 95.62 49 LEU B O 1
ATOM 2102 N N . ARG B 1 50 ? 7.859 19.094 13.688 1 96.19 50 ARG B N 1
ATOM 2103 C CA . ARG B 1 50 ? 6.621 19.375 14.398 1 96.19 50 ARG B CA 1
ATOM 2104 C C . ARG B 1 50 ? 6.219 20.844 14.227 1 96.19 50 ARG B C 1
ATOM 2106 O O . ARG B 1 50 ? 7.023 21.75 14.469 1 96.19 50 ARG B O 1
ATOM 2113 N N . GLY B 1 51 ? 5.035 20.969 13.773 1 96.44 51 GLY B N 1
ATOM 2114 C CA . GLY B 1 51 ? 4.469 22.312 13.703 1 96.44 51 GLY B CA 1
ATOM 2115 C C . GLY B 1 51 ? 5.051 23.141 12.578 1 96.44 51 GLY B C 1
ATOM 2116 O O . GLY B 1 51 ? 4.695 24.312 12.422 1 96.44 51 GLY B O 1
ATOM 2117 N N . ALA B 1 52 ? 5.887 22.594 11.758 1 96.12 52 ALA B N 1
ATOM 2118 C CA . ALA B 1 52 ? 6.523 23.344 10.68 1 96.12 52 ALA B CA 1
ATOM 2119 C C . ALA B 1 52 ? 5.504 23.75 9.617 1 96.12 52 ALA B C 1
ATOM 2121 O O . ALA B 1 52 ? 4.516 23.047 9.398 1 96.12 52 ALA B O 1
ATOM 2122 N N . ASP B 1 53 ? 5.777 24.906 9.062 1 97.62 53 ASP B N 1
ATOM 2123 C CA . ASP B 1 53 ? 4.988 25.328 7.906 1 97.62 53 ASP B CA 1
ATOM 2124 C C . ASP B 1 53 ? 5.617 24.844 6.605 1 97.62 53 ASP B C 1
ATOM 2126 O O . ASP B 1 53 ? 6.609 25.406 6.137 1 97.62 53 ASP B O 1
ATOM 2130 N N . LEU B 1 54 ? 4.988 23.797 6.023 1 97.56 54 LEU B N 1
ATOM 2131 C CA . LEU B 1 54 ? 5.449 23.219 4.77 1 97.56 54 LEU B CA 1
ATOM 2132 C C . LEU B 1 54 ? 4.418 23.422 3.664 1 97.56 54 LEU B C 1
ATOM 2134 O O . LEU B 1 54 ? 4.379 22.656 2.697 1 97.56 54 LEU B O 1
ATOM 2138 N N . SER B 1 55 ? 3.541 24.422 3.871 1 97.88 55 SER B N 1
ATOM 2139 C CA . SER B 1 55 ? 2.506 24.672 2.873 1 97.88 55 SER B CA 1
ATOM 2140 C C . SER B 1 55 ? 3.113 24.938 1.501 1 97.88 55 SER B C 1
ATOM 2142 O O . SER B 1 55 ? 4.121 25.641 1.394 1 97.88 55 SER B O 1
ATOM 2144 N N . ASP B 1 56 ? 2.543 24.328 0.502 1 97.88 56 ASP B N 1
ATOM 2145 C CA . ASP B 1 56 ? 2.898 24.516 -0.901 1 97.88 56 ASP B CA 1
ATOM 2146 C C . ASP B 1 56 ? 4.32 24.031 -1.179 1 97.88 56 ASP B C 1
ATOM 2148 O O . ASP B 1 56 ? 4.859 24.266 -2.262 1 97.88 56 ASP B O 1
ATOM 2152 N N . ALA B 1 57 ? 4.957 23.328 -0.22 1 97.56 57 ALA B N 1
ATOM 2153 C CA . ALA B 1 57 ? 6.305 22.828 -0.444 1 97.56 57 ALA B CA 1
ATOM 2154 C C . ALA B 1 57 ? 6.297 21.641 -1.408 1 97.56 57 ALA B C 1
ATOM 2156 O O . ALA B 1 57 ? 5.285 20.938 -1.531 1 97.56 57 ALA B O 1
ATOM 2157 N N . ASN B 1 58 ? 7.398 21.469 -2.117 1 98.12 58 ASN B N 1
ATOM 2158 C CA . ASN B 1 58 ? 7.586 20.297 -2.955 1 98.12 58 ASN B CA 1
ATOM 2159 C C . ASN B 1 58 ? 8.422 19.219 -2.246 1 98.12 58 ASN B C 1
ATOM 2161 O O . ASN B 1 58 ? 9.641 19.359 -2.137 1 98.12 58 ASN B O 1
ATOM 2165 N N . LEU B 1 59 ? 7.719 18.188 -1.778 1 97.94 59 LEU B N 1
ATOM 2166 C CA . LEU B 1 59 ? 8.375 17.109 -1.067 1 97.94 59 LEU B CA 1
ATOM 2167 C C . LEU B 1 59 ? 8.289 15.805 -1.861 1 97.94 59 LEU B C 1
ATOM 2169 O O . LEU B 1 59 ? 8.359 14.711 -1.288 1 97.94 59 LEU B O 1
ATOM 2173 N N . SER B 1 60 ? 8.062 15.977 -3.184 1 97.44 60 SER B N 1
ATOM 2174 C CA . SER B 1 60 ? 7.949 14.781 -4.004 1 97.44 60 SER B CA 1
ATOM 2175 C C . SER B 1 60 ? 9.195 13.906 -3.871 1 97.44 60 SER B C 1
ATOM 2177 O O . SER B 1 60 ? 10.312 14.414 -3.834 1 97.44 60 SER B O 1
ATOM 2179 N N . ASP B 1 61 ? 8.992 12.641 -3.686 1 93.75 61 ASP B N 1
ATOM 2180 C CA . ASP B 1 61 ? 10.055 11.641 -3.643 1 93.75 61 ASP B CA 1
ATOM 2181 C C . ASP B 1 61 ? 10.938 11.828 -2.414 1 93.75 61 ASP B C 1
ATOM 2183 O O . ASP B 1 61 ? 12.023 11.25 -2.33 1 93.75 61 ASP B O 1
ATOM 2187 N N . ALA B 1 62 ? 10.492 12.609 -1.453 1 96.06 62 ALA B N 1
ATOM 2188 C CA . ALA B 1 62 ? 11.289 12.812 -0.246 1 96.06 62 ALA B CA 1
ATOM 2189 C C . ALA B 1 62 ? 11.164 11.625 0.702 1 96.06 62 ALA B C 1
ATOM 2191 O O . ALA B 1 62 ? 10.164 10.906 0.685 1 96.06 62 ALA B O 1
ATOM 2192 N N . ASN B 1 63 ? 12.211 11.422 1.465 1 94.69 63 ASN B N 1
ATOM 2193 C CA . ASN B 1 63 ? 12.164 10.445 2.551 1 94.69 63 ASN B CA 1
ATOM 2194 C C . ASN B 1 63 ? 11.82 11.109 3.881 1 94.69 63 ASN B C 1
ATOM 2196 O O . ASN B 1 63 ? 12.664 11.773 4.484 1 94.69 63 ASN B O 1
ATOM 2200 N N . LEU B 1 64 ? 10.578 10.914 4.289 1 97.38 64 LEU B N 1
ATOM 2201 C CA . LEU B 1 64 ? 10.109 11.469 5.555 1 97.38 64 LEU B CA 1
ATOM 2202 C C . LEU B 1 64 ? 9.766 10.352 6.539 1 97.38 64 LEU B C 1
ATOM 2204 O O . LEU B 1 64 ? 8.992 10.555 7.473 1 97.38 64 LEU B O 1
ATOM 2208 N N . SER B 1 65 ? 10.297 9.133 6.238 1 95.44 65 SER B N 1
ATOM 2209 C CA . SER B 1 65 ? 10.016 8.023 7.145 1 95.44 65 SER B CA 1
ATOM 2210 C C . SER B 1 65 ? 10.422 8.367 8.578 1 95.44 65 SER B C 1
ATOM 2212 O O . SER B 1 65 ? 11.461 8.984 8.797 1 95.44 65 SER B O 1
ATOM 2214 N N . ASP B 1 66 ? 9.617 8.023 9.539 1 96.06 66 ASP B N 1
ATOM 2215 C CA . ASP B 1 66 ? 9.828 8.18 10.969 1 96.06 66 ASP B CA 1
ATOM 2216 C C . ASP B 1 66 ? 9.922 9.656 11.352 1 96.06 66 ASP B C 1
ATOM 2218 O O . ASP B 1 66 ? 10.297 9.992 12.477 1 96.06 66 ASP B O 1
ATOM 2222 N N . ALA B 1 67 ? 9.609 10.578 10.438 1 97.06 67 ALA B N 1
ATOM 2223 C CA . ALA B 1 67 ? 9.656 12.008 10.758 1 97.06 67 ALA B CA 1
ATOM 2224 C C . ALA B 1 67 ? 8.5 12.398 11.672 1 97.06 67 ALA B C 1
ATOM 2226 O O . ALA B 1 67 ? 7.441 11.766 11.648 1 97.06 67 ALA B O 1
ATOM 2227 N N . ASN B 1 68 ? 8.758 13.398 12.484 1 98 68 ASN B N 1
ATOM 2228 C CA . ASN B 1 68 ? 7.688 14.016 13.273 1 98 68 ASN B CA 1
ATOM 2229 C C . ASN B 1 68 ? 7.09 15.227 12.562 1 98 68 ASN B C 1
ATOM 2231 O O . ASN B 1 68 ? 7.668 16.312 12.594 1 98 68 ASN B O 1
ATOM 2235 N N . LEU B 1 69 ? 5.945 15.055 11.961 1 98.12 69 LEU B N 1
ATOM 2236 C CA . LEU B 1 69 ? 5.25 16.109 11.25 1 98.12 69 LEU B CA 1
ATOM 2237 C C . LEU B 1 69 ? 3.967 16.516 11.969 1 98.12 69 LEU B C 1
ATOM 2239 O O . LEU B 1 69 ? 3.053 17.062 11.359 1 98.12 69 LEU B O 1
ATOM 2243 N N . SER B 1 70 ? 3.93 16.141 13.266 1 98.12 70 SER B N 1
ATOM 2244 C CA . SER B 1 70 ? 2.725 16.484 14.008 1 98.12 70 SER B CA 1
ATOM 2245 C C . SER B 1 70 ? 2.48 18 13.984 1 98.12 70 SER B C 1
ATOM 2247 O O . SER B 1 70 ? 3.422 18.781 14.086 1 98.12 70 SER B O 1
ATOM 2249 N N . ASP B 1 71 ? 1.271 18.391 13.797 1 97.94 71 ASP B N 1
ATOM 2250 C CA . ASP B 1 71 ? 0.805 19.781 13.828 1 97.94 71 ASP B CA 1
ATOM 2251 C C . ASP B 1 71 ? 1.406 20.594 12.68 1 97.94 71 ASP B C 1
ATOM 2253 O O . ASP B 1 71 ? 1.24 21.812 12.617 1 97.94 71 ASP B O 1
ATOM 2257 N N . ALA B 1 72 ? 2.055 19.906 11.727 1 98.31 72 ALA B N 1
ATOM 2258 C CA . ALA B 1 72 ? 2.654 20.625 10.609 1 98.31 72 ALA B CA 1
ATOM 2259 C C . ALA B 1 72 ? 1.59 21.078 9.609 1 98.31 72 ALA B C 1
ATOM 2261 O O . ALA B 1 72 ? 0.525 20.453 9.516 1 98.31 72 ALA B O 1
ATOM 2262 N N . ASN B 1 73 ? 1.882 22.172 8.961 1 98.62 73 ASN B N 1
ATOM 2263 C CA . ASN B 1 73 ? 1.039 22.625 7.859 1 98.62 73 ASN B CA 1
ATOM 2264 C C . ASN B 1 73 ? 1.582 22.156 6.516 1 98.62 73 ASN B C 1
ATOM 2266 O O . ASN B 1 73 ? 2.529 22.734 5.984 1 98.62 73 ASN B O 1
ATOM 2270 N N . LEU B 1 74 ? 0.956 21.109 5.957 1 98.62 74 LEU B N 1
ATOM 2271 C CA . LEU B 1 74 ? 1.356 20.562 4.66 1 98.62 74 LEU B CA 1
ATOM 2272 C C . LEU B 1 74 ? 0.297 20.859 3.602 1 98.62 74 LEU B C 1
ATOM 2274 O O . LEU B 1 74 ? 0.185 20.125 2.617 1 98.62 74 LEU B O 1
ATOM 2278 N N . SER B 1 75 ? -0.521 21.922 3.885 1 98.38 75 SER B N 1
ATOM 2279 C CA . SER B 1 75 ? -1.568 22.234 2.922 1 98.38 75 SER B CA 1
ATOM 2280 C C . SER B 1 75 ? -0.985 22.516 1.538 1 98.38 75 SER B C 1
ATOM 2282 O O . SER B 1 75 ? 0.01 23.219 1.406 1 98.38 75 SER B O 1
ATOM 2284 N N . ASP B 1 76 ? -1.558 21.844 0.531 1 98.38 76 ASP B N 1
ATOM 2285 C CA . ASP B 1 76 ? -1.248 22.016 -0.886 1 98.38 76 ASP B CA 1
ATOM 2286 C C . ASP B 1 76 ? 0.195 21.609 -1.183 1 98.38 76 ASP B C 1
ATOM 2288 O O . ASP B 1 76 ? 0.748 21.984 -2.219 1 98.38 76 ASP B O 1
ATOM 2292 N N . ALA B 1 77 ? 0.839 20.859 -0.265 1 98.62 77 ALA B N 1
ATOM 2293 C CA . ALA B 1 77 ? 2.189 20.359 -0.518 1 98.62 77 ALA B CA 1
ATOM 2294 C C . ALA B 1 77 ? 2.174 19.219 -1.529 1 98.62 77 ALA B C 1
ATOM 2296 O O . ALA B 1 77 ? 1.179 18.5 -1.646 1 98.62 77 ALA B O 1
ATOM 2297 N N . ASN B 1 78 ? 3.246 19.109 -2.283 1 98.75 78 ASN B N 1
ATOM 2298 C CA . ASN B 1 78 ? 3.447 17.953 -3.148 1 98.75 78 ASN B CA 1
ATOM 2299 C C . ASN B 1 78 ? 4.227 16.844 -2.438 1 98.75 78 ASN B C 1
ATOM 2301 O O . ASN B 1 78 ? 5.445 16.938 -2.285 1 98.75 78 ASN B O 1
ATOM 2305 N N . LEU B 1 79 ? 3.52 15.844 -1.995 1 98.5 79 LEU B N 1
ATOM 2306 C CA . LEU B 1 79 ? 4.133 14.711 -1.312 1 98.5 79 LEU B CA 1
ATOM 2307 C C . LEU B 1 79 ? 4.07 13.453 -2.176 1 98.5 79 LEU B C 1
ATOM 2309 O O . LEU B 1 79 ? 4.137 12.336 -1.659 1 98.5 79 LEU B O 1
ATOM 2313 N N . SER B 1 80 ? 3.848 13.672 -3.51 1 97 80 SER B N 1
ATOM 2314 C CA . SER B 1 80 ? 3.75 12.516 -4.395 1 97 80 SER B CA 1
ATOM 2315 C C . SER B 1 80 ? 5 11.648 -4.305 1 97 80 SER B C 1
ATOM 2317 O O . SER B 1 80 ? 6.121 12.164 -4.25 1 97 80 SER B O 1
ATOM 2319 N N . ASP B 1 81 ? 4.828 10.367 -4.176 1 92.62 81 ASP B N 1
ATOM 2320 C CA . ASP B 1 81 ? 5.887 9.367 -4.16 1 92.62 81 ASP B CA 1
ATOM 2321 C C . ASP B 1 81 ? 6.75 9.5 -2.908 1 92.62 81 ASP B C 1
ATOM 2323 O O . ASP B 1 81 ? 7.789 8.844 -2.793 1 92.62 81 ASP B O 1
ATOM 2327 N N . ALA B 1 82 ? 6.324 10.281 -1.944 1 96.38 82 ALA B N 1
ATOM 2328 C CA . ALA B 1 82 ? 7.113 10.453 -0.728 1 96.38 82 ALA B CA 1
ATOM 2329 C C . ALA B 1 82 ? 7.008 9.219 0.169 1 96.38 82 ALA B C 1
ATOM 2331 O O . ALA B 1 82 ? 6.004 8.508 0.139 1 96.38 82 ALA B O 1
ATOM 2332 N N . ASN B 1 83 ? 8.047 8.977 0.895 1 93.44 83 ASN B N 1
ATOM 2333 C CA . ASN B 1 83 ? 8.039 7.941 1.923 1 93.44 83 ASN B CA 1
ATOM 2334 C C . ASN B 1 83 ? 7.695 8.516 3.293 1 93.44 83 ASN B C 1
ATOM 2336 O O . ASN B 1 83 ? 8.523 9.188 3.914 1 93.44 83 ASN B O 1
ATOM 2340 N N . LEU B 1 84 ? 6.527 8.281 3.752 1 96.88 84 LEU B N 1
ATOM 2341 C CA . LEU B 1 84 ? 6.066 8.766 5.051 1 96.88 84 LEU B CA 1
ATOM 2342 C C . LEU B 1 84 ? 5.809 7.602 6.004 1 96.88 84 LEU B C 1
ATOM 2344 O O . LEU B 1 84 ? 4.988 7.711 6.918 1 96.88 84 LEU B O 1
ATOM 2348 N N . ARG B 1 85 ? 6.469 6.457 5.676 1 92.25 85 ARG B N 1
ATOM 2349 C CA . ARG B 1 85 ? 6.297 5.273 6.512 1 92.25 85 ARG B CA 1
ATOM 2350 C C . ARG B 1 85 ? 6.566 5.594 7.977 1 92.25 85 ARG B C 1
ATOM 2352 O O . ARG B 1 85 ? 7.59 6.191 8.312 1 92.25 85 ARG B O 1
ATOM 2359 N N . TRP B 1 86 ? 5.633 5.336 8.875 1 93.94 86 TRP B N 1
ATOM 2360 C CA . TRP B 1 86 ? 5.699 5.465 10.328 1 93.94 86 TRP B CA 1
ATOM 2361 C C . TRP B 1 86 ? 5.852 6.926 10.734 1 93.94 86 TRP B C 1
ATOM 2363 O O . TRP B 1 86 ? 6.219 7.219 11.875 1 93.94 86 TRP B O 1
ATOM 2373 N N . ALA B 1 87 ? 5.668 7.875 9.828 1 97.44 87 ALA B N 1
ATOM 2374 C CA . ALA B 1 87 ? 5.73 9.289 10.18 1 97.44 87 ALA B CA 1
ATOM 2375 C C . ALA B 1 87 ? 4.59 9.672 11.117 1 97.44 87 ALA B C 1
ATOM 2377 O O . ALA B 1 87 ? 3.506 9.094 11.062 1 97.44 87 ALA B O 1
ATOM 2378 N N . ASN B 1 88 ? 4.883 10.641 11.992 1 98.25 88 ASN B N 1
ATOM 2379 C CA . ASN B 1 88 ? 3.85 11.234 12.836 1 98.25 88 ASN B CA 1
ATOM 2380 C C . ASN B 1 88 ? 3.17 12.414 12.148 1 98.25 88 ASN B C 1
ATOM 2382 O O . ASN B 1 88 ? 3.746 13.5 12.055 1 98.25 88 ASN B O 1
ATOM 2386 N N . LEU B 1 89 ? 1.969 12.219 11.688 1 98.31 89 LEU B N 1
ATOM 2387 C CA . LEU B 1 89 ? 1.211 13.273 11.016 1 98.31 89 LEU B CA 1
ATOM 2388 C C . LEU B 1 89 ? -0.01 13.672 11.836 1 98.31 89 LEU B C 1
ATOM 2390 O O . LEU B 1 89 ? -0.995 14.172 11.289 1 98.31 89 LEU B O 1
ATOM 2394 N N . ARG B 1 90 ? 0.101 13.359 13.141 1 97.69 90 ARG B N 1
ATOM 2395 C CA . ARG B 1 90 ? -1.016 13.711 14.016 1 97.69 90 ARG B CA 1
ATOM 2396 C C . ARG B 1 90 ? -1.322 15.203 13.938 1 97.69 90 ARG B C 1
ATOM 2398 O O . ARG B 1 90 ? -0.419 16.031 14.039 1 97.69 90 ARG B O 1
ATOM 2405 N N . TRP B 1 91 ? -2.576 15.516 13.664 1 97.75 91 TRP B N 1
ATOM 2406 C CA . TRP B 1 91 ? -3.102 16.875 13.633 1 97.75 91 TRP B CA 1
ATOM 2407 C C . TRP B 1 91 ? -2.404 17.703 12.562 1 97.75 91 TRP B C 1
ATOM 2409 O O . TRP B 1 91 ? -2.381 18.938 12.641 1 97.75 91 TRP B O 1
ATOM 2419 N N . ALA B 1 92 ? -1.771 17.094 11.586 1 98.44 92 ALA B N 1
ATOM 2420 C CA . ALA B 1 92 ? -1.188 17.828 10.461 1 98.44 92 ALA B CA 1
ATOM 2421 C C . ALA B 1 92 ? -2.268 18.297 9.492 1 98.44 92 ALA B C 1
ATOM 2423 O O . ALA B 1 92 ? -3.301 17.641 9.344 1 98.44 92 ALA B O 1
ATOM 2424 N N . ASN B 1 93 ? -2.021 19.438 8.898 1 98.62 93 ASN B N 1
ATOM 2425 C CA . ASN B 1 93 ? -2.895 19.906 7.832 1 98.62 93 ASN B CA 1
ATOM 2426 C C . ASN B 1 93 ? -2.436 19.406 6.465 1 98.62 93 ASN B C 1
ATOM 2428 O O . ASN B 1 93 ? -1.479 19.922 5.895 1 98.62 93 ASN B O 1
ATOM 2432 N N . LEU B 1 94 ? -3.127 18.438 5.93 1 98.5 94 LEU B N 1
ATOM 2433 C CA . LEU B 1 94 ? -2.789 17.875 4.629 1 98.5 94 LEU B CA 1
ATOM 2434 C C . LEU B 1 94 ? -3.811 18.281 3.574 1 98.5 94 LEU B C 1
ATOM 2436 O O . LEU B 1 94 ? -3.928 17.625 2.533 1 98.5 94 LEU B O 1
ATOM 2440 N N . SER B 1 95 ? -4.594 19.344 3.924 1 98.12 95 SER B N 1
ATOM 2441 C CA . SER B 1 95 ? -5.621 19.766 2.979 1 98.12 95 SER B CA 1
ATOM 2442 C C . SER B 1 95 ? -5.02 20.109 1.622 1 98.12 95 SER B C 1
ATOM 2444 O O . SER B 1 95 ? -4.027 20.844 1.547 1 98.12 95 SER B O 1
ATOM 2446 N N . GLY B 1 96 ? -5.57 19.484 0.57 1 97.44 96 GLY B N 1
ATOM 2447 C CA . GLY B 1 96 ? -5.164 19.781 -0.794 1 97.44 96 GLY B CA 1
ATOM 2448 C C . GLY B 1 96 ? -3.818 19.188 -1.159 1 97.44 96 GLY B C 1
ATOM 2449 O O . GLY B 1 96 ? -3.33 19.375 -2.273 1 97.44 96 GLY B O 1
ATOM 2450 N N . ALA B 1 97 ? -3.213 18.422 -0.264 1 98.5 97 ALA B N 1
ATOM 2451 C CA . ALA B 1 97 ? -1.89 17.875 -0.539 1 98.5 97 ALA B CA 1
ATOM 2452 C C . ALA B 1 97 ? -1.962 16.781 -1.6 1 98.5 97 ALA B C 1
ATOM 2454 O O . ALA B 1 97 ? -2.959 16.062 -1.688 1 98.5 97 ALA B O 1
ATOM 2455 N N . ASP B 1 98 ? -0.95 16.688 -2.387 1 98.38 98 ASP B N 1
ATOM 2456 C CA . ASP B 1 98 ? -0.782 15.594 -3.338 1 98.38 98 ASP B CA 1
ATOM 2457 C C . ASP B 1 98 ? -0.026 14.43 -2.707 1 98.38 98 ASP B C 1
ATOM 2459 O O . ASP B 1 98 ? 1.192 14.492 -2.531 1 98.38 98 ASP B O 1
ATOM 2463 N N . LEU B 1 99 ? -0.733 13.391 -2.367 1 97.56 99 LEU B N 1
ATOM 2464 C CA . LEU B 1 99 ? -0.127 12.227 -1.723 1 97.56 99 LEU B CA 1
ATOM 2465 C C . LEU B 1 99 ? -0.178 11.008 -2.639 1 97.56 99 LEU B C 1
ATOM 2467 O O . LEU B 1 99 ? -0.133 9.867 -2.166 1 97.56 99 LEU B O 1
ATOM 2471 N N . ARG B 1 100 ? -0.283 11.281 -3.986 1 93.38 100 ARG B N 1
ATOM 2472 C CA . ARG B 1 100 ? -0.347 10.148 -4.906 1 93.38 100 ARG B CA 1
ATOM 2473 C C . ARG B 1 100 ? 0.897 9.273 -4.785 1 93.38 100 ARG B C 1
ATOM 2475 O O . ARG B 1 100 ? 2.018 9.789 -4.73 1 93.38 100 ARG B O 1
ATOM 2482 N N . TRP B 1 101 ? 0.7 8 -4.66 1 88.88 101 TRP B N 1
ATOM 2483 C CA . TRP B 1 101 ? 1.742 6.98 -4.676 1 88.88 101 TRP B CA 1
ATOM 2484 C C . TRP B 1 101 ? 2.609 7.062 -3.424 1 88.88 101 TRP B C 1
ATOM 2486 O O . TRP B 1 101 ? 3.631 6.379 -3.322 1 88.88 101 TRP B O 1
ATOM 2496 N N . ALA B 1 102 ? 2.23 7.891 -2.457 1 93.94 102 ALA B N 1
ATOM 2497 C CA . ALA B 1 102 ? 3.014 8.023 -1.231 1 93.94 102 ALA B CA 1
ATOM 2498 C C . ALA B 1 102 ? 2.889 6.77 -0.366 1 93.94 102 ALA B C 1
ATOM 2500 O O . ALA B 1 102 ? 1.859 6.094 -0.388 1 93.94 102 ALA B O 1
ATOM 2501 N N . ASN B 1 103 ? 3.941 6.449 0.297 1 91.62 103 ASN B N 1
ATOM 2502 C CA . ASN B 1 103 ? 3.906 5.395 1.301 1 91.62 103 ASN B CA 1
ATOM 2503 C C . ASN B 1 103 ? 3.568 5.945 2.684 1 91.62 103 ASN B C 1
ATOM 2505 O O . ASN B 1 103 ? 4.41 6.57 3.33 1 91.62 103 ASN B O 1
ATOM 2509 N N . LEU B 1 104 ? 2.375 5.738 3.141 1 94.88 104 LEU B N 1
ATOM 2510 C CA . LEU B 1 104 ? 1.934 6.203 4.453 1 94.88 104 LEU B CA 1
ATOM 2511 C C . LEU B 1 104 ? 1.727 5.031 5.402 1 94.88 104 LEU B C 1
ATOM 2513 O O . LEU B 1 104 ? 0.989 5.145 6.383 1 94.88 104 LEU B O 1
ATOM 2517 N N . SER B 1 105 ? 2.32 3.889 5.02 1 89.56 105 SER B N 1
ATOM 2518 C CA . SER B 1 105 ? 2.15 2.709 5.863 1 89.56 105 SER B CA 1
ATOM 2519 C C . SER B 1 105 ? 2.596 2.986 7.297 1 89.56 105 SER B C 1
ATOM 2521 O O . SER B 1 105 ? 3.699 3.486 7.523 1 89.56 105 SER B O 1
ATOM 2523 N N . GLY B 1 106 ? 1.713 2.73 8.227 1 90.5 106 GLY B N 1
ATOM 2524 C CA . GLY B 1 106 ? 2.031 2.873 9.641 1 90.5 106 GLY B CA 1
ATOM 2525 C C . GLY B 1 106 ? 2.049 4.316 10.102 1 90.5 106 GLY B C 1
ATOM 2526 O O . GLY B 1 106 ? 2.301 4.598 11.281 1 90.5 106 GLY B O 1
ATOM 2527 N N . ALA B 1 107 ? 1.829 5.281 9.203 1 95.81 107 ALA B N 1
ATOM 2528 C CA . ALA B 1 107 ? 1.812 6.688 9.594 1 95.81 107 ALA B CA 1
ATOM 2529 C C . ALA B 1 107 ? 0.653 6.977 10.547 1 95.81 107 ALA B C 1
ATOM 2531 O O . ALA B 1 107 ? -0.425 6.395 10.414 1 95.81 107 ALA B O 1
ATOM 2532 N N . ASP B 1 108 ? 0.878 7.891 11.5 1 97.25 108 ASP B N 1
ATOM 2533 C CA . ASP B 1 108 ? -0.186 8.344 12.391 1 97.25 108 ASP B CA 1
ATOM 2534 C C . ASP B 1 108 ? -0.933 9.531 11.797 1 97.25 108 ASP B C 1
ATOM 2536 O O . ASP B 1 108 ? -0.434 10.656 11.82 1 97.25 108 ASP B O 1
ATOM 2540 N N . LEU B 1 109 ? -2.143 9.312 11.328 1 97.31 109 LEU B N 1
ATOM 2541 C CA . LEU B 1 109 ? -2.916 10.344 10.648 1 97.31 109 LEU B CA 1
ATOM 2542 C C . LEU B 1 109 ? -4.078 10.812 11.516 1 97.31 109 LEU B C 1
ATOM 2544 O O . LEU B 1 109 ? -4.996 11.477 11.023 1 97.31 109 LEU B O 1
ATOM 2548 N N . ARG B 1 110 ? -4.066 10.461 12.836 1 95.88 110 ARG B N 1
ATOM 2549 C CA . ARG B 1 110 ? -5.156 10.875 13.711 1 95.88 110 ARG B CA 1
ATOM 2550 C C . ARG B 1 110 ? -5.273 12.398 13.766 1 95.88 110 ARG B C 1
ATOM 2552 O O . ARG B 1 110 ? -4.285 13.094 14.008 1 95.88 110 ARG B O 1
ATOM 2559 N N . GLY B 1 111 ? -6.457 12.82 13.477 1 97 111 GLY B N 1
ATOM 2560 C CA . GLY B 1 111 ? -6.762 14.242 13.594 1 97 111 GLY B CA 1
ATOM 2561 C C . GLY B 1 111 ? -6.297 15.047 12.398 1 97 111 GLY B C 1
ATOM 2562 O O . GLY B 1 111 ? -6.539 16.25 12.32 1 97 111 GLY B O 1
ATOM 2563 N N . ALA B 1 112 ? -5.621 14.492 11.445 1 98.06 112 ALA B N 1
ATOM 2564 C CA . ALA B 1 112 ? -5.125 15.219 10.273 1 98.06 112 ALA B CA 1
ATOM 2565 C C . ALA B 1 112 ? -6.281 15.711 9.406 1 98.06 112 ALA B C 1
ATOM 2567 O O . ALA B 1 112 ? -7.332 15.078 9.336 1 98.06 112 ALA B O 1
ATOM 2568 N N . ASN B 1 113 ? -6.086 16.859 8.797 1 98.19 113 ASN B N 1
ATOM 2569 C CA . ASN B 1 113 ? -7.027 17.375 7.805 1 98.19 113 ASN B CA 1
ATOM 2570 C C . ASN B 1 113 ? -6.711 16.844 6.41 1 98.19 113 ASN B C 1
ATOM 2572 O O . ASN B 1 113 ? -5.734 17.25 5.789 1 98.19 113 ASN B O 1
ATOM 2576 N N . LEU B 1 114 ? -7.57 16.016 5.879 1 97.75 114 LEU B N 1
ATOM 2577 C CA . LEU B 1 114 ? -7.316 15.367 4.602 1 97.75 114 LEU B CA 1
ATOM 2578 C C . LEU B 1 114 ? -8.234 15.922 3.516 1 97.75 114 LEU B C 1
ATOM 2580 O O . LEU B 1 114 ? -8.367 15.32 2.447 1 97.75 114 LEU B O 1
ATOM 2584 N N . SER B 1 115 ? -8.852 17.047 3.824 1 96.94 115 SER B N 1
ATOM 2585 C CA . SER B 1 115 ? -9.773 17.641 2.857 1 96.94 115 SER B CA 1
ATOM 2586 C C . SER B 1 115 ? -9.07 17.922 1.533 1 96.94 115 SER B C 1
ATOM 2588 O O . SER B 1 115 ? -8.039 18.594 1.504 1 96.94 115 SER B O 1
ATOM 2590 N N . GLY B 1 116 ? -9.633 17.375 0.467 1 95.5 116 GLY B N 1
ATOM 2591 C CA . GLY B 1 116 ? -9.133 17.688 -0.864 1 95.5 116 GLY B CA 1
ATOM 2592 C C . GLY B 1 116 ? -7.805 17.031 -1.174 1 95.5 116 GLY B C 1
ATOM 2593 O O . GLY B 1 116 ? -7.23 17.25 -2.242 1 95.5 116 GLY B O 1
ATOM 2594 N N . ALA B 1 117 ? -7.25 16.219 -0.221 1 97.12 117 ALA B N 1
ATOM 2595 C CA . ALA B 1 117 ? -5.992 15.531 -0.48 1 97.12 117 ALA B CA 1
ATOM 2596 C C . ALA B 1 117 ? -6.164 14.461 -1.557 1 97.12 117 ALA B C 1
ATOM 2598 O O . ALA B 1 117 ? -7.203 13.805 -1.627 1 97.12 117 ALA B O 1
ATOM 2599 N N . ASP B 1 118 ? -5.195 14.32 -2.404 1 96.56 118 ASP B N 1
ATOM 2600 C CA . ASP B 1 118 ? -5.18 13.234 -3.383 1 96.56 118 ASP B CA 1
ATOM 2601 C C . ASP B 1 118 ? -4.406 12.031 -2.854 1 96.56 118 ASP B C 1
ATOM 2603 O O . ASP B 1 118 ? -3.176 12.047 -2.809 1 96.56 118 ASP B O 1
ATOM 2607 N N . LEU B 1 119 ? -5.094 10.969 -2.508 1 95.31 119 LEU B N 1
ATOM 2608 C CA . LEU B 1 119 ? -4.504 9.797 -1.881 1 95.31 119 LEU B CA 1
ATOM 2609 C C . LEU B 1 119 ? -4.484 8.617 -2.85 1 95.31 119 LEU B C 1
ATOM 2611 O O . LEU B 1 119 ? -4.312 7.469 -2.432 1 95.31 119 LEU B O 1
ATOM 2615 N N . SER B 1 120 ? -4.621 8.922 -4.137 1 89.38 120 SER B N 1
ATOM 2616 C CA . SER B 1 120 ? -4.68 7.852 -5.125 1 89.38 120 SER B CA 1
ATOM 2617 C C . SER B 1 120 ? -3.406 7.012 -5.102 1 89.38 120 SER B C 1
ATOM 2619 O O . SER B 1 120 ? -2.299 7.551 -5.137 1 89.38 120 SER B O 1
ATOM 2621 N N . ASP B 1 121 ? -3.57 5.715 -4.98 1 84.5 121 ASP B N 1
ATOM 2622 C CA . ASP B 1 121 ? -2.51 4.715 -5.062 1 84.5 121 ASP B CA 1
ATOM 2623 C C . ASP B 1 121 ? -1.54 4.848 -3.889 1 84.5 121 ASP B C 1
ATOM 2625 O O . ASP B 1 121 ? -0.423 4.328 -3.939 1 84.5 121 ASP B O 1
ATOM 2629 N N . ALA B 1 122 ? -1.927 5.633 -2.857 1 91.19 122 ALA B N 1
ATOM 2630 C CA . ALA B 1 122 ? -1.123 5.688 -1.64 1 91.19 122 ALA B CA 1
ATOM 2631 C C . ALA B 1 122 ? -1.266 4.402 -0.831 1 91.19 122 ALA B C 1
ATOM 2633 O O . ALA B 1 122 ? -2.287 3.717 -0.918 1 91.19 122 ALA B O 1
ATOM 2634 N N . ASP B 1 123 ? -0.263 4.055 -0.12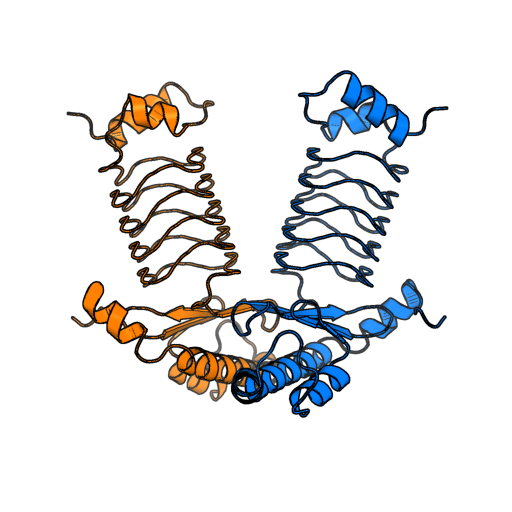5 1 89.19 123 ASP B N 1
ATOM 2635 C CA . ASP B 1 123 ? -0.344 2.961 0.836 1 89.19 123 ASP B CA 1
ATOM 2636 C C . ASP B 1 123 ? -0.745 3.473 2.219 1 89.19 123 ASP B C 1
ATOM 2638 O O . ASP B 1 123 ? 0.012 4.207 2.857 1 89.19 123 ASP B O 1
ATOM 2642 N N . LEU B 1 124 ? -1.837 3.066 2.676 1 91.81 124 LEU B N 1
ATOM 2643 C CA . LEU B 1 124 ? -2.41 3.654 3.881 1 91.81 124 LEU B CA 1
ATOM 2644 C C . LEU B 1 124 ? -2.574 2.604 4.973 1 91.81 124 LEU B C 1
ATOM 2646 O O . LEU B 1 124 ? -3.33 2.805 5.926 1 91.81 124 LEU B O 1
ATOM 2650 N N . TRP B 1 125 ? -1.84 1.559 4.828 1 86.12 125 TRP B N 1
ATOM 2651 C CA . TRP B 1 125 ? -1.924 0.509 5.84 1 86.12 125 TRP B CA 1
ATOM 2652 C C . TRP B 1 125 ? -1.562 1.051 7.219 1 86.12 125 TRP B C 1
ATOM 2654 O O . TRP B 1 125 ? -0.601 1.811 7.359 1 86.12 125 TRP B O 1
ATOM 2664 N N . GLY B 1 126 ? -2.363 0.695 8.188 1 86.44 126 GLY B N 1
ATOM 2665 C CA . GLY B 1 126 ? -2.053 1.087 9.555 1 86.44 126 GLY B CA 1
ATOM 2666 C C . GLY B 1 126 ? -2.697 2.4 9.961 1 86.44 126 GLY B C 1
ATOM 2667 O O . GLY B 1 126 ? -2.723 2.746 11.141 1 86.44 126 GLY B O 1
ATOM 2668 N N . ALA B 1 127 ? -3.152 3.139 8.992 1 88.75 127 ALA B N 1
ATOM 2669 C CA . ALA B 1 127 ? -3.939 4.328 9.312 1 88.75 127 ALA B CA 1
ATOM 2670 C C . ALA B 1 127 ? -5.379 3.959 9.656 1 88.75 127 ALA B C 1
ATOM 2672 O O . ALA B 1 127 ? -6.273 4.07 8.812 1 88.75 127 ALA B O 1
ATOM 2673 N N . GLY B 1 128 ? -5.633 3.619 10.75 1 85.81 128 GLY B N 1
ATOM 2674 C CA . GLY B 1 128 ? -6.82 2.91 11.203 1 85.81 128 GLY B CA 1
ATOM 2675 C C . GLY B 1 128 ? -8.109 3.627 10.859 1 85.81 128 GLY B C 1
ATOM 2676 O O . GLY B 1 128 ? -9.164 2.998 10.734 1 85.81 128 GLY B O 1
ATOM 2677 N N . HIS B 1 129 ? -8.148 4.945 10.711 1 93.19 129 HIS B N 1
ATOM 2678 C CA . HIS B 1 129 ? -9.367 5.699 10.445 1 93.19 129 HIS B CA 1
ATOM 2679 C C . HIS B 1 129 ? -9.609 5.844 8.945 1 93.19 129 HIS B C 1
ATOM 2681 O O . HIS B 1 129 ? -10.562 6.496 8.531 1 93.19 129 HIS B O 1
ATOM 2687 N N . ILE B 1 130 ? -8.727 5.309 8.172 1 95.56 130 ILE B N 1
ATOM 2688 C CA . ILE B 1 130 ? -8.859 5.336 6.719 1 95.56 130 ILE B CA 1
ATOM 2689 C C . ILE B 1 130 ? -9.125 3.928 6.199 1 95.56 130 ILE B C 1
ATOM 2691 O O . ILE B 1 130 ? -8.375 2.996 6.508 1 95.56 130 ILE B O 1
ATOM 2695 N N . LEU B 1 131 ? -10.203 3.729 5.531 1 95.94 131 LEU B N 1
ATOM 2696 C CA . LEU B 1 131 ? -10.508 2.457 4.887 1 95.94 131 LEU B CA 1
ATOM 2697 C C . LEU B 1 131 ? -9.984 2.43 3.457 1 95.94 131 LEU B C 1
ATOM 2699 O O . LEU B 1 131 ? -10.211 3.367 2.689 1 95.94 131 LEU B O 1
ATOM 2703 N N . GLN B 1 132 ? -9.242 1.439 3.143 1 94.88 132 GLN B N 1
ATOM 2704 C CA . GLN B 1 132 ? -8.695 1.271 1.802 1 94.88 132 GLN B CA 1
ATOM 2705 C C . GLN B 1 132 ? -9.055 -0.095 1.227 1 94.88 132 GLN B C 1
ATOM 2707 O O . GLN B 1 132 ? -8.82 -1.124 1.861 1 94.88 132 GLN B O 1
ATOM 2712 N N . ILE B 1 133 ? -9.703 -0.119 0.107 1 94.88 133 ILE B N 1
ATOM 2713 C CA . ILE B 1 133 ? -10.062 -1.332 -0.621 1 94.88 133 ILE B CA 1
ATOM 2714 C C . ILE B 1 133 ? -9.391 -1.329 -1.991 1 94.88 133 ILE B C 1
ATOM 2716 O O . ILE B 1 133 ? -9.625 -0.436 -2.807 1 94.88 133 ILE B O 1
ATOM 2720 N N . SER B 1 134 ? -8.625 -2.314 -2.223 1 92.38 134 SER B N 1
ATOM 2721 C CA . SER B 1 134 ? -7.891 -2.373 -3.484 1 92.38 134 SER B CA 1
ATOM 2722 C C . SER B 1 134 ? -8.297 -3.592 -4.305 1 92.38 134 SER B C 1
ATOM 2724 O O . SER B 1 134 ? -8.539 -4.668 -3.75 1 92.38 134 SER B O 1
ATOM 2726 N N . ASN B 1 135 ? -8.461 -3.357 -5.617 1 91.25 135 ASN B N 1
ATOM 2727 C CA . ASN B 1 135 ? -8.617 -4.387 -6.641 1 91.25 135 ASN B CA 1
ATOM 2728 C C . ASN B 1 135 ? -10 -5.023 -6.586 1 91.25 135 ASN B C 1
ATOM 2730 O O . ASN B 1 135 ? -10.195 -6.133 -7.082 1 91.25 135 ASN B O 1
ATOM 2734 N N . PHE B 1 136 ? -10.898 -4.523 -5.82 1 91.75 136 PHE B N 1
ATOM 2735 C CA . PHE B 1 136 ? -12.273 -4.996 -5.766 1 91.75 136 PHE B CA 1
ATOM 2736 C C . PHE B 1 136 ? -13.102 -4.395 -6.895 1 91.75 136 PHE B C 1
ATOM 2738 O O . PHE B 1 136 ? -14.031 -5.031 -7.398 1 91.75 136 PHE B O 1
ATOM 2745 N N . TYR B 1 137 ? -12.789 -3.211 -7.16 1 86.25 137 TYR B N 1
ATOM 2746 C CA . TYR B 1 137 ? -13.375 -2.406 -8.227 1 86.25 137 TYR B CA 1
ATOM 2747 C C . TYR B 1 137 ? -12.305 -1.919 -9.195 1 86.25 137 TYR B C 1
ATOM 2749 O O . TYR B 1 137 ? -11.117 -2.172 -8.992 1 86.25 137 TYR B O 1
ATOM 2757 N N . GLN B 1 138 ? -12.766 -1.358 -10.367 1 82.19 138 GLN B N 1
ATOM 2758 C CA . GLN B 1 138 ? -11.812 -0.88 -11.367 1 82.19 138 GLN B CA 1
ATOM 2759 C C . GLN B 1 138 ? -10.828 0.109 -10.758 1 82.19 138 GLN B C 1
ATOM 2761 O O . GLN B 1 138 ? -9.664 0.157 -11.164 1 82.19 138 GLN B O 1
ATOM 2766 N N . TYR B 1 139 ? -11.312 0.752 -9.766 1 84.88 139 TYR B N 1
ATOM 2767 C CA . TYR B 1 139 ? -10.461 1.712 -9.07 1 84.88 139 TYR B CA 1
ATOM 2768 C C . TYR B 1 139 ? -10.383 1.391 -7.582 1 84.88 139 TYR B C 1
ATOM 2770 O O . TYR B 1 139 ? -11.227 0.658 -7.051 1 84.88 139 TYR B O 1
ATOM 2778 N N . GLN B 1 140 ? -9.289 1.856 -6.98 1 90.62 140 GLN B N 1
ATOM 2779 C CA . GLN B 1 140 ? -9.18 1.755 -5.531 1 90.62 140 GLN B CA 1
ATOM 2780 C C . GLN B 1 140 ? -10.203 2.648 -4.836 1 90.62 140 GLN B C 1
ATOM 2782 O O . GLN B 1 140 ? -10.531 3.729 -5.336 1 90.62 140 GLN B O 1
ATOM 2787 N N . ALA B 1 141 ? -10.766 2.146 -3.807 1 94.38 141 ALA B N 1
ATOM 2788 C CA . ALA B 1 141 ? -11.656 2.949 -2.969 1 94.38 141 ALA B CA 1
ATOM 2789 C C . ALA B 1 141 ? -10.953 3.383 -1.685 1 94.38 141 ALA B C 1
ATOM 2791 O O . ALA B 1 141 ? -10.391 2.553 -0.968 1 94.38 141 ALA B O 1
ATOM 2792 N N . ILE B 1 142 ? -10.891 4.637 -1.465 1 96.38 142 ILE B N 1
ATOM 2793 C CA . ILE B 1 142 ? -10.32 5.207 -0.251 1 96.38 142 ILE B CA 1
ATOM 2794 C C . ILE B 1 142 ? -11.375 6.023 0.484 1 96.38 142 ILE B C 1
ATOM 2796 O O . ILE B 1 142 ? -12.016 6.898 -0.105 1 96.38 142 ILE B O 1
ATOM 2800 N N . PHE B 1 143 ? -11.656 5.672 1.7 1 97.81 143 PHE B N 1
ATOM 2801 C CA . PHE B 1 143 ? -12.656 6.309 2.549 1 97.81 143 PHE B CA 1
ATOM 2802 C C . PHE B 1 143 ? -12 7.012 3.729 1 97.81 143 PHE B C 1
ATOM 2804 O O . PHE B 1 143 ? -11.367 6.371 4.57 1 97.81 143 PHE B O 1
ATOM 2811 N N . ILE B 1 144 ? -12.156 8.328 3.795 1 97.88 144 ILE B N 1
ATOM 2812 C CA . ILE B 1 144 ? -11.391 9.117 4.754 1 97.88 144 ILE B CA 1
ATOM 2813 C C . ILE B 1 144 ? -12.336 10.016 5.551 1 97.88 144 ILE B C 1
ATOM 2815 O O . ILE B 1 144 ? -13.414 10.375 5.066 1 97.88 144 ILE B O 1
ATOM 2819 N N . PRO B 1 145 ? -11.953 10.32 6.742 1 97.25 145 PRO B N 1
ATOM 2820 C CA . PRO B 1 145 ? -12.641 11.383 7.48 1 97.25 145 PRO B CA 1
ATOM 2821 C C . PRO B 1 145 ? -12.133 12.781 7.125 1 97.25 145 PRO B C 1
ATOM 2823 O O . PRO B 1 145 ? -10.93 12.969 6.914 1 97.25 145 PRO B O 1
ATOM 2826 N N . THR B 1 146 ? -13.023 13.734 6.973 1 97.38 146 THR B N 1
ATOM 2827 C CA . THR B 1 146 ? -12.711 15.141 6.77 1 97.38 146 THR B CA 1
ATOM 2828 C C . THR B 1 146 ? -13.547 16.031 7.684 1 97.38 146 THR B C 1
ATOM 2830 O O . THR B 1 146 ? -14.516 15.562 8.289 1 97.38 146 THR B O 1
ATOM 2833 N N . PRO B 1 147 ? -13.148 17.281 7.793 1 96.56 147 PRO B N 1
ATOM 2834 C CA . PRO B 1 147 ? -13.945 18.188 8.617 1 96.56 147 PRO B CA 1
ATOM 2835 C C . PRO B 1 147 ? -15.383 18.328 8.117 1 96.56 147 PRO B C 1
ATOM 2837 O O . PRO B 1 147 ? -16.297 18.609 8.898 1 96.56 147 PRO B O 1
ATOM 2840 N N . ASP B 1 148 ? -15.641 18.109 6.852 1 96.19 148 ASP B N 1
ATOM 2841 C CA . ASP B 1 148 ? -16.969 18.234 6.258 1 96.19 148 ASP B CA 1
ATOM 2842 C C . ASP B 1 148 ? -17.703 16.906 6.27 1 96.19 148 ASP B C 1
ATOM 2844 O O . ASP B 1 148 ? -18.797 16.781 5.699 1 96.19 148 ASP B O 1
ATOM 2848 N N . GLY B 1 149 ? -17.109 15.945 6.895 1 96.5 149 GLY B N 1
ATOM 2849 C CA . GLY B 1 149 ? -17.703 14.617 6.918 1 96.5 149 GLY B CA 1
ATOM 2850 C C . GLY B 1 149 ? -16.844 13.562 6.25 1 96.5 149 GLY B C 1
ATOM 2851 O O . GLY B 1 149 ? -15.742 13.859 5.781 1 96.5 149 GLY B O 1
ATOM 2852 N N . TRP B 1 150 ? -17.359 12.359 6.258 1 97.56 150 TRP B N 1
ATOM 2853 C CA . TRP B 1 150 ? -16.656 11.242 5.633 1 97.56 150 TRP B CA 1
ATOM 2854 C C . TRP B 1 150 ? -16.766 11.312 4.113 1 97.56 150 TRP B C 1
ATOM 2856 O O . TRP B 1 150 ? -17.828 11.641 3.578 1 97.56 150 TRP B O 1
ATOM 2866 N N . LYS B 1 151 ? -15.648 11.016 3.438 1 97.5 151 LYS B N 1
ATOM 2867 C CA . LYS B 1 151 ? -15.617 11.062 1.979 1 97.5 151 LYS B CA 1
ATOM 2868 C C . LYS B 1 151 ? -14.992 9.797 1.404 1 97.5 151 LYS B C 1
ATOM 2870 O O . LYS B 1 151 ? -13.984 9.305 1.923 1 97.5 151 LYS B O 1
ATOM 2875 N N . ILE B 1 152 ? -15.648 9.258 0.406 1 97.06 152 ILE B N 1
ATOM 2876 C CA . ILE B 1 152 ? -15.102 8.117 -0.322 1 97.06 152 ILE B CA 1
ATOM 2877 C C . ILE B 1 152 ? -14.641 8.562 -1.706 1 97.06 152 ILE B C 1
ATOM 2879 O O . ILE B 1 152 ? -15.305 9.367 -2.363 1 97.06 152 ILE B O 1
ATOM 2883 N N . THR B 1 153 ? -13.492 8.172 -2.053 1 95 153 THR B N 1
ATOM 2884 C CA . THR B 1 153 ? -12.953 8.422 -3.385 1 95 153 THR B CA 1
ATOM 2885 C C . THR B 1 153 ? -12.758 7.113 -4.145 1 95 153 THR B C 1
ATOM 2887 O O . THR B 1 153 ? -12.164 6.172 -3.627 1 95 153 THR B O 1
ATOM 2890 N N . ILE B 1 154 ? -13.328 6.965 -5.305 1 91.81 154 ILE B N 1
ATOM 2891 C CA . ILE B 1 154 ? -13.164 5.859 -6.246 1 91.81 154 ILE B CA 1
ATOM 2892 C C . ILE B 1 154 ? -12.812 6.406 -7.625 1 91.81 154 ILE B C 1
ATOM 2894 O O . ILE B 1 154 ? -13.648 7.023 -8.289 1 91.81 154 ILE B O 1
ATOM 2898 N N . GLY B 1 155 ? -11.547 6.18 -8.047 1 83.88 155 GLY B N 1
ATOM 2899 C CA . GLY B 1 155 ? -11.102 6.832 -9.266 1 83.88 155 GLY B CA 1
ATOM 2900 C C . GLY B 1 155 ? -11.211 8.344 -9.211 1 83.88 155 GLY B C 1
ATOM 2901 O O . GLY B 1 155 ? -10.672 8.977 -8.297 1 83.88 155 GLY B O 1
ATOM 2902 N N . CYS B 1 156 ? -11.977 8.898 -10.156 1 84.44 156 CYS B N 1
ATOM 2903 C CA . CYS B 1 156 ? -12.117 10.352 -10.203 1 84.44 156 CYS B CA 1
ATOM 2904 C C . CYS B 1 156 ? -13.352 10.805 -9.445 1 84.44 156 CYS B C 1
ATOM 2906 O O . CYS B 1 156 ? -13.609 12.008 -9.328 1 84.44 156 CYS B O 1
ATOM 2908 N N . TRP B 1 157 ? -14.125 9.938 -8.977 1 90.06 157 TRP B N 1
ATOM 2909 C CA . TRP B 1 157 ? -15.352 10.289 -8.266 1 90.06 157 TRP B CA 1
ATOM 2910 C C . TRP B 1 157 ? -15.102 10.383 -6.762 1 90.06 157 TRP B C 1
ATOM 2912 O O . TRP B 1 157 ? -14.414 9.531 -6.188 1 90.06 157 TRP B O 1
ATOM 2922 N N . THR B 1 158 ? -15.609 11.406 -6.176 1 93.88 158 THR B N 1
ATOM 2923 C CA . THR B 1 158 ? -15.57 11.578 -4.73 1 93.88 158 THR B CA 1
ATOM 2924 C C . THR B 1 158 ? -16.938 12 -4.199 1 93.88 158 THR B C 1
ATOM 2926 O O . THR B 1 158 ? -17.625 12.82 -4.812 1 93.88 158 THR B O 1
ATOM 2929 N N . GLY B 1 159 ? -17.359 11.469 -3.068 1 94.81 159 GLY B N 1
ATOM 2930 C CA . GLY B 1 159 ? -18.641 11.82 -2.477 1 94.81 159 GLY B CA 1
ATOM 2931 C C . GLY B 1 159 ? -18.875 11.156 -1.134 1 94.81 159 GLY B C 1
ATOM 2932 O O . GLY B 1 159 ? -17.984 10.516 -0.584 1 94.81 159 GLY B O 1
ATOM 2933 N N . SER B 1 160 ? -20.031 11.477 -0.599 1 96.81 160 SER B N 1
ATOM 2934 C CA . SER B 1 160 ? -20.453 10.852 0.647 1 96.81 160 SER B CA 1
ATOM 2935 C C . SER B 1 160 ? -20.984 9.438 0.404 1 96.81 160 SER B C 1
ATOM 2937 O O . SER B 1 160 ? -21.141 9.023 -0.745 1 96.81 160 SER B O 1
ATOM 2939 N N . ILE B 1 161 ? -21.234 8.695 1.479 1 97.25 161 ILE B N 1
ATOM 2940 C CA . ILE B 1 161 ? -21.797 7.352 1.38 1 97.25 161 ILE B CA 1
ATOM 2941 C C . ILE B 1 161 ? -23.156 7.414 0.692 1 97.25 161 ILE B C 1
ATOM 2943 O O . ILE B 1 161 ? -23.453 6.59 -0.174 1 97.25 161 ILE B O 1
ATOM 2947 N N . GLU B 1 162 ? -23.984 8.422 1.081 1 95.88 162 GLU B N 1
ATOM 2948 C CA . GLU B 1 162 ? -25.312 8.586 0.494 1 95.88 162 GLU B CA 1
ATOM 2949 C C . GLU B 1 162 ? -25.219 8.82 -1.012 1 95.88 162 GLU B C 1
ATOM 2951 O O . GLU B 1 162 ? -26 8.25 -1.779 1 95.88 162 GLU B O 1
ATOM 2956 N N . LYS B 1 163 ? -24.297 9.617 -1.387 1 94.69 163 LYS B N 1
ATOM 2957 C CA . LYS B 1 163 ? -24.109 9.891 -2.809 1 94.69 163 LYS B CA 1
ATOM 2958 C C . LYS B 1 163 ? -23.641 8.633 -3.549 1 94.69 163 LYS B C 1
ATOM 2960 O O . LYS B 1 163 ? -24.016 8.422 -4.707 1 94.69 163 LYS B O 1
ATOM 2965 N N . LEU B 1 164 ? -22.812 7.809 -2.904 1 93.94 164 LEU B N 1
ATOM 2966 C CA . LEU B 1 164 ? -22.359 6.559 -3.508 1 93.94 164 LEU B CA 1
ATOM 2967 C C . LEU B 1 164 ? -23.547 5.609 -3.723 1 93.94 164 LEU B C 1
ATOM 2969 O O . LEU B 1 164 ? -23.656 4.984 -4.777 1 93.94 164 LEU B O 1
ATOM 2973 N N . ARG B 1 165 ? -24.422 5.504 -2.789 1 94.31 165 ARG B N 1
ATOM 2974 C CA . ARG B 1 165 ? -25.594 4.652 -2.92 1 94.31 165 ARG B CA 1
ATOM 2975 C C . ARG B 1 165 ? -26.5 5.141 -4.043 1 94.31 165 ARG B C 1
ATOM 2977 O O . ARG B 1 165 ? -27.031 4.34 -4.816 1 94.31 165 ARG B O 1
ATOM 2984 N N . THR B 1 166 ? -26.672 6.457 -4.062 1 92.06 166 THR B N 1
ATOM 2985 C CA . THR B 1 166 ? -27.469 7.039 -5.137 1 92.06 166 THR B CA 1
ATOM 2986 C C . THR B 1 166 ? -26.859 6.711 -6.496 1 92.06 166 THR B C 1
ATOM 2988 O O . THR B 1 166 ? -27.578 6.34 -7.426 1 92.06 166 THR B O 1
ATOM 2991 N N . LEU B 1 167 ? -25.578 6.867 -6.531 1 88.69 167 LEU B N 1
ATOM 2992 C CA . LEU B 1 167 ? -24.859 6.539 -7.758 1 88.69 167 LEU B CA 1
ATOM 2993 C C . LEU B 1 167 ? -25.047 5.07 -8.117 1 88.69 167 LEU B C 1
ATOM 2995 O O . LEU B 1 167 ? -25.312 4.738 -9.281 1 88.69 167 LEU B O 1
ATOM 2999 N N . ALA B 1 168 ? -24.906 4.188 -7.141 1 89.5 168 ALA B N 1
ATOM 3000 C CA . ALA B 1 168 ? -25.031 2.748 -7.355 1 89.5 168 ALA B CA 1
ATOM 3001 C C . ALA B 1 168 ? -26.438 2.393 -7.855 1 89.5 168 ALA B C 1
ATOM 3003 O O . ALA B 1 168 ? -26.594 1.454 -8.641 1 89.5 168 ALA B O 1
ATOM 3004 N N . ASP B 1 169 ? -27.406 3.109 -7.496 1 89.81 169 ASP B N 1
ATOM 3005 C CA . ASP B 1 169 ? -28.781 2.787 -7.82 1 89.81 169 ASP B CA 1
ATOM 3006 C C . ASP B 1 169 ? -29.188 3.371 -9.172 1 89.81 169 ASP B C 1
ATOM 3008 O O . ASP B 1 169 ? -30.219 2.998 -9.742 1 89.81 169 ASP B O 1
ATOM 3012 N N . GLN B 1 170 ? -28.375 4.297 -9.68 1 83.81 170 GLN B N 1
ATOM 3013 C CA . GLN B 1 170 ? -28.703 4.93 -10.953 1 83.81 170 GLN B CA 1
ATOM 3014 C C . GLN B 1 170 ? -28.141 4.125 -12.125 1 83.81 170 GLN B C 1
ATOM 3016 O O . GLN B 1 170 ? -27.156 3.404 -11.977 1 83.81 170 GLN B O 1
ATOM 3021 N N . ASP B 1 171 ? -28.844 4.199 -13.172 1 77.5 171 ASP B N 1
ATOM 3022 C CA . ASP B 1 171 ? -28.422 3.475 -14.359 1 77.5 171 ASP B CA 1
ATOM 3023 C C . ASP B 1 171 ? -27.484 4.332 -15.219 1 77.5 171 ASP B C 1
ATOM 3025 O O . ASP B 1 171 ? -26.922 3.848 -16.203 1 77.5 171 ASP B O 1
ATOM 3029 N N . ASP B 1 172 ? -27.375 5.605 -14.797 1 72.69 172 ASP B N 1
ATOM 3030 C CA . ASP B 1 172 ? -26.516 6.52 -15.539 1 72.69 172 ASP B CA 1
ATOM 3031 C C . ASP B 1 172 ? -25.625 7.332 -14.602 1 72.69 172 ASP B C 1
ATOM 3033 O O . ASP B 1 172 ? -25.766 7.254 -13.383 1 72.69 172 ASP B O 1
ATOM 3037 N N . GLY B 1 173 ? -24.531 7.848 -15.148 1 68.69 173 GLY B N 1
ATOM 3038 C CA . GLY B 1 173 ? -23.734 8.773 -14.367 1 68.69 173 GLY B CA 1
ATOM 3039 C C . GLY B 1 173 ? -22.469 8.141 -13.805 1 68.69 173 GLY B C 1
ATOM 3040 O O . GLY B 1 173 ? -21.703 8.797 -13.094 1 68.69 173 GLY B O 1
ATOM 3041 N N . TRP B 1 174 ? -22.438 6.773 -14.016 1 73.06 174 TRP B N 1
ATOM 3042 C CA . TRP B 1 174 ? -21.219 6.125 -13.562 1 73.06 174 TRP B CA 1
ATOM 3043 C C . TRP B 1 174 ? -20.016 6.605 -14.375 1 73.06 174 TRP B C 1
ATOM 3045 O O . TRP B 1 174 ? -20.047 6.574 -15.609 1 73.06 174 TRP B O 1
ATOM 3055 N N . PRO B 1 175 ? -19.047 7.211 -13.656 1 67.44 175 PRO B N 1
ATOM 3056 C CA . PRO B 1 175 ? -17.891 7.621 -14.453 1 67.44 175 PRO B CA 1
ATOM 3057 C C . PRO B 1 175 ? -17.219 6.449 -15.172 1 67.44 175 PRO B C 1
ATOM 3059 O O . PRO B 1 175 ? -16.969 5.41 -14.562 1 67.44 175 PRO B O 1
ATOM 3062 N N . GLU B 1 176 ? -16.969 6.613 -16.484 1 65.5 176 GLU B N 1
ATOM 3063 C CA . GLU B 1 176 ? -16.188 5.73 -17.344 1 65.5 176 GLU B CA 1
ATOM 3064 C C . GLU B 1 176 ? -16.734 4.309 -17.328 1 65.5 176 GLU B C 1
ATOM 3066 O O . GLU B 1 176 ? -15.969 3.342 -17.25 1 65.5 176 GLU B O 1
ATOM 3071 N N . SER B 1 177 ? -17.984 4.105 -17.125 1 71.25 177 SER B N 1
ATOM 3072 C CA . SER B 1 177 ? -18.578 2.77 -17.078 1 71.25 177 SER B CA 1
ATOM 3073 C C . SER B 1 177 ? -19.641 2.596 -18.172 1 71.25 177 SER B C 1
ATOM 3075 O O . SER B 1 177 ? -20.438 3.504 -18.422 1 71.25 177 SER B O 1
ATOM 3077 N N . THR B 1 178 ? -19.516 1.479 -18.891 1 69.81 178 THR B N 1
ATOM 3078 C CA . THR B 1 178 ? -20.578 1.082 -19.812 1 69.81 178 THR B CA 1
ATOM 3079 C C . THR B 1 178 ? -21.781 0.556 -19.047 1 69.81 178 THR B C 1
ATOM 3081 O O . THR B 1 178 ? -21.719 0.313 -17.844 1 69.81 178 THR B O 1
ATOM 3084 N N . ASP B 1 179 ? -22.875 0.486 -19.766 1 69.69 179 ASP B N 1
ATOM 3085 C CA . ASP B 1 179 ? -24.109 -0.024 -19.172 1 69.69 179 ASP B CA 1
ATOM 3086 C C . ASP B 1 179 ? -23.891 -1.415 -18.578 1 69.69 179 ASP B C 1
ATOM 3088 O O . ASP B 1 179 ? -24.375 -1.708 -17.484 1 69.69 179 ASP B O 1
ATOM 3092 N N . THR B 1 180 ? -23.234 -2.236 -19.312 1 71.81 180 THR B N 1
ATOM 3093 C CA . THR B 1 180 ? -22.969 -3.594 -18.844 1 71.81 180 THR B CA 1
ATOM 3094 C C . THR B 1 180 ? -22.109 -3.576 -17.594 1 71.81 180 THR B C 1
ATOM 3096 O O . THR B 1 180 ? -22.344 -4.328 -16.656 1 71.81 180 THR B O 1
ATOM 3099 N N . GLN B 1 181 ? -21.172 -2.674 -17.578 1 74.69 181 GLN B N 1
ATOM 3100 C CA . GLN B 1 181 ? -20.281 -2.557 -16.422 1 74.69 181 GLN B CA 1
ATOM 3101 C C . GLN B 1 181 ? -21.047 -2.055 -15.195 1 74.69 181 GLN B C 1
ATOM 3103 O O . GLN B 1 181 ? -20.75 -2.467 -14.07 1 74.69 181 GLN B O 1
ATOM 3108 N N . ILE B 1 182 ? -22.031 -1.24 -15.484 1 74.5 182 ILE B N 1
ATOM 3109 C CA . ILE B 1 182 ? -22.828 -0.683 -14.398 1 74.5 182 ILE B CA 1
ATOM 3110 C C . ILE B 1 182 ? -23.594 -1.801 -13.688 1 74.5 182 ILE B C 1
ATOM 3112 O O . ILE B 1 182 ? -23.578 -1.896 -12.461 1 74.5 182 ILE B O 1
ATOM 3116 N N . ILE B 1 183 ? -24.203 -2.639 -14.461 1 75.62 183 ILE B N 1
ATOM 3117 C CA . ILE B 1 183 ? -25 -3.725 -13.898 1 75.62 183 ILE B CA 1
ATOM 3118 C C . ILE B 1 183 ? -24.094 -4.676 -13.125 1 75.62 183 ILE B C 1
ATOM 3120 O O . ILE B 1 183 ? -24.422 -5.086 -12.008 1 75.62 183 ILE B O 1
ATOM 3124 N N . GLU B 1 184 ? -22.969 -4.852 -13.648 1 78.62 184 GLU B N 1
ATOM 3125 C CA . GLU B 1 184 ? -22.047 -5.82 -13.047 1 78.62 184 GLU B CA 1
ATOM 3126 C C . GLU B 1 184 ? -21.422 -5.266 -11.773 1 78.62 184 GLU B C 1
ATOM 3128 O O . GLU B 1 184 ? -21.156 -6.016 -10.828 1 78.62 184 GLU B O 1
ATOM 3133 N N . ASN B 1 185 ? -21.328 -3.959 -11.75 1 85.38 185 ASN B N 1
ATOM 3134 C CA . ASN B 1 185 ? -20.562 -3.365 -10.664 1 85.38 185 ASN B CA 1
ATOM 3135 C C . ASN B 1 185 ? -21.469 -2.797 -9.578 1 85.38 185 ASN B C 1
ATOM 3137 O O . ASN B 1 185 ? -21 -2.457 -8.492 1 85.38 185 ASN B O 1
ATOM 3141 N N . ARG B 1 186 ? -22.75 -2.799 -9.867 1 88.12 186 ARG B N 1
ATOM 3142 C CA . ARG B 1 186 ? -23.688 -2.211 -8.914 1 88.12 186 ARG B CA 1
ATOM 3143 C C . ARG B 1 186 ? -23.578 -2.883 -7.551 1 88.12 186 ARG B C 1
ATOM 3145 O O . ARG B 1 186 ? -23.406 -2.207 -6.531 1 88.12 186 ARG B O 1
ATOM 3152 N N . PRO B 1 187 ? -23.641 -4.207 -7.555 1 89.94 187 PRO B N 1
ATOM 3153 C CA . PRO B 1 187 ? -23.531 -4.848 -6.242 1 89.94 187 PRO B CA 1
ATOM 3154 C C . PRO B 1 187 ? -22.203 -4.531 -5.543 1 89.94 187 PRO B C 1
ATOM 3156 O O . PRO B 1 187 ? -22.156 -4.488 -4.309 1 89.94 187 PRO B O 1
ATOM 3159 N N . ARG B 1 188 ? -21.188 -4.309 -6.227 1 91.62 188 ARG B N 1
ATOM 3160 C CA . ARG B 1 188 ? -19.875 -3.994 -5.645 1 91.62 188 ARG B CA 1
ATOM 3161 C C . ARG B 1 188 ? -19.906 -2.641 -4.941 1 91.62 188 ARG B C 1
ATOM 3163 O O . ARG B 1 188 ? -19.375 -2.498 -3.836 1 91.62 188 ARG B O 1
ATOM 3170 N N . LEU B 1 189 ? -20.516 -1.698 -5.613 1 93 189 LEU B N 1
ATOM 3171 C CA . LEU B 1 189 ? -20.609 -0.372 -5.008 1 93 189 LEU B CA 1
ATOM 3172 C C . LEU B 1 189 ? -21.453 -0.407 -3.738 1 93 189 LEU B C 1
ATOM 3174 O O . LEU B 1 189 ? -21.141 0.289 -2.768 1 93 189 LEU B O 1
ATOM 3178 N N . HIS B 1 190 ? -22.484 -1.243 -3.779 1 94.12 190 HIS B N 1
ATOM 3179 C CA . HIS B 1 190 ? -23.297 -1.383 -2.582 1 94.12 190 HIS B CA 1
ATOM 3180 C C . HIS B 1 190 ? -22.5 -1.991 -1.435 1 94.12 190 HIS B C 1
ATOM 3182 O O . HIS B 1 190 ? -22.641 -1.569 -0.284 1 94.12 190 HIS B O 1
ATOM 3188 N N . LEU B 1 191 ? -21.703 -2.973 -1.727 1 94.5 191 LEU B N 1
ATOM 3189 C CA . LEU B 1 191 ? -20.875 -3.602 -0.696 1 94.5 191 LEU B CA 1
ATOM 3190 C C . LEU B 1 191 ? -19.859 -2.617 -0.135 1 94.5 191 LEU B C 1
ATOM 3192 O O . LEU B 1 191 ? -19.609 -2.598 1.073 1 94.5 191 LEU B O 1
ATOM 3196 N N . ILE B 1 192 ? -19.266 -1.821 -1.012 1 95.62 192 ILE B N 1
ATOM 3197 C CA . ILE B 1 192 ? -18.328 -0.796 -0.564 1 95.62 192 ILE B CA 1
ATOM 3198 C C . ILE B 1 192 ? -19.047 0.176 0.376 1 95.62 192 ILE B C 1
ATOM 3200 O O . ILE B 1 192 ? -18.516 0.525 1.434 1 95.62 192 ILE B O 1
ATOM 3204 N N . ALA B 1 193 ? -20.234 0.609 -0.021 1 96.25 193 ALA B N 1
ATOM 3205 C CA . ALA B 1 193 ? -21.016 1.511 0.825 1 96.25 193 ALA B CA 1
ATOM 3206 C C . ALA B 1 193 ? -21.281 0.883 2.188 1 96.25 193 ALA B C 1
ATOM 3208 O O . ALA B 1 193 ? -21.188 1.553 3.219 1 96.25 193 ALA B O 1
ATOM 3209 N N . ASP B 1 194 ? -21.672 -0.409 2.186 1 95.62 194 ASP B N 1
ATOM 3210 C CA . ASP B 1 194 ? -21.906 -1.117 3.439 1 95.62 194 ASP B CA 1
ATOM 3211 C C . ASP B 1 194 ? -20.656 -1.096 4.324 1 95.62 194 ASP B C 1
ATOM 3213 O O . ASP B 1 194 ? -20.75 -0.869 5.531 1 95.62 194 ASP B O 1
ATOM 3217 N N . MET B 1 195 ? -19.547 -1.331 3.775 1 95.06 195 MET B N 1
ATOM 3218 C CA . MET B 1 195 ? -18.297 -1.327 4.52 1 95.06 195 MET B CA 1
ATOM 3219 C C . MET B 1 195 ? -18.016 0.053 5.105 1 95.06 195 MET B C 1
ATOM 3221 O O . MET B 1 195 ? -17.578 0.17 6.254 1 95.06 195 MET B O 1
ATOM 3225 N N . CYS B 1 196 ? -18.25 1.03 4.309 1 96.88 196 CYS B N 1
ATOM 3226 C CA . CYS B 1 196 ? -18.031 2.398 4.77 1 96.88 196 CYS B CA 1
ATOM 3227 C C . CYS B 1 196 ? -18.922 2.715 5.965 1 96.88 196 CYS B C 1
ATOM 3229 O O . CYS B 1 196 ? -18.453 3.299 6.949 1 96.88 196 CYS B O 1
ATOM 3231 N N . GLU B 1 197 ? -20.156 2.344 5.898 1 95.88 197 GLU B N 1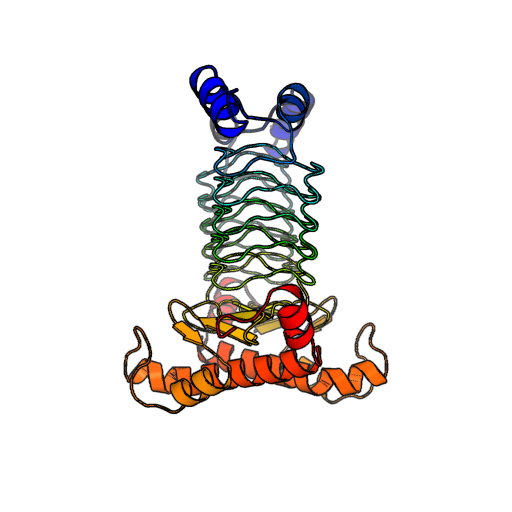
ATOM 3232 C CA . GLU B 1 197 ? -21.078 2.594 6.996 1 95.88 197 GLU B CA 1
ATOM 3233 C C . GLU B 1 197 ? -20.609 1.921 8.281 1 95.88 197 GLU B C 1
ATOM 3235 O O . GLU B 1 197 ? -20.625 2.531 9.352 1 95.88 197 GLU B O 1
ATOM 3240 N N . MET B 1 198 ? -20.219 0.735 8.117 1 93.81 198 MET B N 1
ATOM 3241 C CA . MET B 1 198 ? -19.719 0.008 9.281 1 93.81 198 MET B CA 1
ATOM 3242 C C . MET B 1 198 ? -18.438 0.65 9.82 1 93.81 198 MET B C 1
ATOM 3244 O O . MET B 1 198 ? -18.219 0.672 11.031 1 93.81 198 MET B O 1
ATOM 3248 N N . HIS B 1 199 ? -17.625 1.127 8.938 1 94.62 199 HIS B N 1
ATOM 3249 C CA . HIS B 1 199 ? -16.375 1.782 9.32 1 94.62 199 HIS B CA 1
ATOM 3250 C C . HIS B 1 199 ? -16.641 3.043 10.141 1 94.62 199 HIS B C 1
ATOM 3252 O O . HIS B 1 199 ? -16 3.277 11.156 1 94.62 199 HIS B O 1
ATOM 3258 N N . VAL B 1 200 ? -17.609 3.82 9.734 1 95.56 200 VAL B N 1
ATOM 3259 C CA . VAL B 1 200 ? -17.984 5.047 10.438 1 95.56 200 VAL B CA 1
ATOM 3260 C C . VAL B 1 200 ? -18.422 4.719 11.859 1 95.56 200 VAL B C 1
ATOM 3262 O O . VAL B 1 200 ? -18.078 5.441 12.805 1 95.56 200 VAL B O 1
ATOM 3265 N N . ALA B 1 201 ? -19.125 3.658 11.984 1 91.69 201 ALA B N 1
ATOM 3266 C CA . ALA B 1 201 ? -19.688 3.268 13.281 1 91.69 201 ALA B CA 1
ATOM 3267 C C . ALA B 1 201 ? -18.578 2.998 14.297 1 91.69 201 ALA B C 1
ATOM 3269 O O . ALA B 1 201 ? -18.797 3.084 15.508 1 91.69 201 ALA B O 1
ATOM 3270 N N . ARG B 1 202 ? -17.391 2.752 13.852 1 90.31 202 ARG B N 1
ATOM 3271 C CA . ARG B 1 202 ? -16.266 2.475 14.727 1 90.31 202 ARG B CA 1
ATOM 3272 C C . ARG B 1 202 ? -15.688 3.766 15.305 1 90.31 202 ARG B C 1
ATOM 3274 O O . ARG B 1 202 ? -14.93 3.732 16.266 1 90.31 202 ARG B O 1
ATOM 3281 N N . PHE B 1 203 ? -16.078 4.852 14.68 1 93.5 203 PHE B N 1
ATOM 3282 C CA . PHE B 1 203 ? -15.469 6.121 15.062 1 93.5 203 PHE B CA 1
ATOM 3283 C C . PHE B 1 203 ? -16.531 7.18 15.305 1 93.5 203 PHE B C 1
ATOM 3285 O O . PHE B 1 203 ? -16.562 8.211 14.625 1 93.5 203 PHE B O 1
ATOM 3292 N N . PRO B 1 204 ? -17.312 6.98 16.328 1 92.44 204 PRO B N 1
ATOM 3293 C CA . PRO B 1 204 ? -18.375 7.945 16.578 1 92.44 204 PRO B CA 1
ATOM 3294 C C . PRO B 1 204 ? -17.859 9.344 16.891 1 92.44 204 PRO B C 1
ATOM 3296 O O . PRO B 1 204 ? -16.969 9.492 17.734 1 92.44 204 PRO B O 1
ATOM 3299 N N . GLY B 1 205 ? -18.406 10.336 16.156 1 94 205 GLY B N 1
ATOM 3300 C CA . GLY B 1 205 ? -18.094 11.734 16.438 1 94 205 GLY B CA 1
ATOM 3301 C C . GLY B 1 205 ? -16.75 12.172 15.922 1 94 205 GLY B C 1
ATOM 3302 O O . GLY B 1 205 ? -16.281 13.266 16.234 1 94 205 GLY B O 1
ATOM 3303 N N . TYR B 1 206 ? -16.109 11.305 15.211 1 95.31 206 TYR B N 1
ATOM 3304 C CA . TYR B 1 206 ? -14.742 11.586 14.789 1 95.31 206 TYR B CA 1
ATOM 3305 C C . TYR B 1 206 ? -14.688 12.82 13.891 1 95.31 206 TYR B C 1
ATOM 3307 O O . TYR B 1 206 ? -13.875 13.719 14.102 1 95.31 206 TYR B O 1
ATOM 3315 N N . THR B 1 207 ? -15.555 12.961 12.938 1 96.19 207 THR B N 1
ATOM 3316 C CA . THR B 1 207 ? -15.523 14.078 11.992 1 96.19 207 THR B CA 1
ATOM 3317 C C . THR B 1 207 ? -15.961 15.375 12.672 1 96.19 207 THR B C 1
ATOM 3319 O O . THR B 1 207 ? -15.523 16.453 12.281 1 96.19 207 THR B O 1
ATOM 3322 N N . GLU B 1 208 ? -16.797 15.336 13.641 1 95.75 208 GLU B N 1
ATOM 3323 C CA . GLU B 1 208 ? -17.156 16.516 14.43 1 95.75 208 GLU B CA 1
ATOM 3324 C C . GLU B 1 208 ? -15.922 17.094 15.125 1 95.75 208 GLU B C 1
ATOM 3326 O O . GLU B 1 208 ? -15.766 18.312 15.195 1 95.75 208 GLU B O 1
ATOM 3331 N N . GLY B 1 209 ? -15.164 16.188 15.688 1 95.44 209 GLY B N 1
ATOM 3332 C CA . GLY B 1 209 ? -13.914 16.641 16.266 1 95.44 209 GLY B CA 1
ATOM 3333 C C . GLY B 1 209 ? -13 17.328 15.273 1 95.44 209 GLY B C 1
ATOM 3334 O O . GLY B 1 209 ? -12.375 18.328 15.594 1 95.44 209 GLY B O 1
ATOM 3335 N N . LEU B 1 210 ? -12.953 16.797 14.133 1 96.62 210 LEU B N 1
ATOM 3336 C CA . LEU B 1 210 ? -12.164 17.422 13.07 1 96.62 210 LEU B CA 1
ATOM 3337 C C . LEU B 1 210 ? -12.711 18.797 12.727 1 96.62 210 LEU B C 1
ATOM 3339 O O . LEU B 1 210 ? -11.938 19.75 12.523 1 96.62 210 LEU B O 1
ATOM 3343 N N . ALA B 1 211 ? -14.016 18.875 12.594 1 96.44 211 ALA B N 1
ATOM 3344 C CA . ALA B 1 211 ? -14.672 20.141 12.273 1 96.44 211 ALA B CA 1
ATOM 3345 C C . ALA B 1 211 ? -14.352 21.203 13.328 1 96.44 211 ALA B C 1
ATOM 3347 O O . ALA B 1 211 ? -14.188 22.391 13 1 96.44 211 ALA B O 1
ATOM 3348 N N . GLU B 1 212 ? -14.359 20.844 14.531 1 95.69 212 GLU B N 1
ATOM 3349 C CA . GLU B 1 212 ? -14.039 21.766 15.625 1 95.69 212 GLU B CA 1
ATOM 3350 C C . GLU B 1 212 ? -12.617 22.312 15.484 1 95.69 212 GLU B C 1
ATOM 3352 O O . GLU B 1 212 ? -12.375 23.5 15.719 1 95.69 212 GLU B O 1
ATOM 3357 N N . LYS B 1 213 ? -11.789 21.438 15.039 1 94.81 213 LYS B N 1
ATOM 3358 C CA . LYS B 1 213 ? -10.375 21.812 14.953 1 94.81 213 LYS B CA 1
ATOM 3359 C C . LYS B 1 213 ? -10.102 22.609 13.68 1 94.81 213 LYS B C 1
ATOM 3361 O O . LYS B 1 213 ? -9.398 23.625 13.719 1 94.81 213 LYS B O 1
ATOM 3366 N N . TRP B 1 214 ? -10.633 22.141 12.508 1 96.5 214 TRP B N 1
ATOM 3367 C CA . TRP B 1 214 ? -10.195 22.656 11.211 1 96.5 214 TRP B CA 1
ATOM 3368 C C . TRP B 1 214 ? -11.266 23.531 10.586 1 96.5 214 TRP B C 1
ATOM 3370 O O . TRP B 1 214 ? -11 24.266 9.625 1 96.5 214 TRP B O 1
ATOM 3380 N N . GLY B 1 215 ? -12.383 23.516 11.031 1 93.5 215 GLY B N 1
ATOM 3381 C CA . GLY B 1 215 ? -13.492 24.219 10.391 1 93.5 215 GLY B CA 1
ATOM 3382 C C . GLY B 1 215 ? -14.055 23.469 9.203 1 93.5 215 GLY B C 1
ATOM 3383 O O . GLY B 1 215 ? -13.438 22.531 8.703 1 93.5 215 GLY B O 1
ATOM 3384 N N . THR B 1 216 ? -15.273 23.703 8.797 1 89.12 216 THR B N 1
ATOM 3385 C CA . THR B 1 216 ? -15.922 23.094 7.641 1 89.12 216 THR B CA 1
ATOM 3386 C C . THR B 1 216 ? -15.914 24.047 6.453 1 89.12 216 THR B C 1
ATOM 3388 O O . THR B 1 216 ? -15.688 25.25 6.617 1 89.12 216 THR B O 1
ATOM 3391 N N . ALA B 1 217 ? -15.875 23.547 5.285 1 74.5 217 ALA B N 1
ATOM 3392 C CA . ALA B 1 217 ? -15.914 24.406 4.098 1 74.5 217 ALA B CA 1
ATOM 3393 C C . ALA B 1 217 ? -17.141 25.312 4.129 1 74.5 217 ALA B C 1
ATOM 3395 O O . ALA B 1 217 ? -17.078 26.453 3.654 1 74.5 217 ALA B O 1
ATOM 3396 N N . ASP B 1 218 ? -18.172 24.875 4.516 1 59.66 218 ASP B N 1
ATOM 3397 C CA . ASP B 1 218 ? -19.297 25.797 4.602 1 59.66 218 ASP B CA 1
ATOM 3398 C C . ASP B 1 218 ? -19.141 26.734 5.789 1 59.66 218 ASP B C 1
ATOM 3400 O O . ASP B 1 218 ? -19.953 27.656 5.973 1 59.66 218 ASP B O 1
ATOM 3404 N N . ALA B 1 219 ? -18.094 26.859 6.527 1 45.47 219 ALA B N 1
ATOM 3405 C CA . ALA B 1 219 ? -18.016 27.844 7.59 1 45.47 219 ALA B CA 1
ATOM 3406 C C . ALA B 1 219 ? -17.359 29.141 7.098 1 45.47 219 ALA B C 1
ATOM 3408 O O . ALA B 1 219 ? -16.484 29.094 6.223 1 45.47 219 ALA B O 1
#

Organism: NCBI:txid2722751

Secondary structure (DSSP, 8-state):
---HHHHHHHHHHH-TTPPPBHHHHHHH--TTB-TT-B-TT-B-TT-B-TT-B-TT-B-TT-B-TT-B-TT-B-TT-B-TT-B-TT-B-TT-B-TT-B-TT-B-TT-B-TT-B-TT-B-TT-B-TT-TTSEEEESSSSS-EEEEEETTEEEEEETTEEE-HHHHHHHHH-SS--TT--HHHHHHHHHHHHHHHHHHHHHHHTSTTHHHHHHHHH--TT-/---HHHHHHHHHHH-TTPPPBHHHHHHH--TTB-TT-B-TT-B-TT-B-TT-B-TT-B-TT-B-TT-B-TT-B-TT-B-TT-B-TT-B-TT-B-TT-B-TT-B-TT-B-TT-B-TT-B-TT-B-TT-TTSEEEESSSSS-EEEEEETTEEEEEETTEEE-HHHHHHHHH-SS--TT--HHHHHHHHHHHHHHHHHHHHHHHTSTTHHHHHHHHH--TT-

Foldseek 3Di:
DDAPQRVQVVVCVVPVPDAAELVNCVVPHDLQECDCHENDLHEQDLPENDNHEHDNYEHDNYECDNYEDDNYEHALYEPDNYEHHLYEDHLYECALYEHHCYECANYACQLYACHNYHCFNYHNHNNLLWDWDPPLDPFIWIWHAHLQGIWIDGPPDIDDLVVLLVVLPDQDDPPPDDSVRSVVCSVVSVVVSVVNVVSCVVPPCRSVSSCVSPNDPVD/DQAPQRVQVVVCVVPVPDAAELVNCVVPHDLQEQDCHENDLHEQDQPENDNHEHDNYEHDNYECDNYEDDNYEDALYEPDNYEPHLYEDHLYECALYEHHCYECANYACQLYACHNYHCFNYHNHNNLLWDWDPPLDPFIWIWHAHLQGIWIDGPPDIDDLVVLLVVLPDQDDPPPDDSVRSVVCSVVSVVVSVVNVVSCVVPPCRSVSSCVSPNDPVD

Solvent-accessible surface area (backbone atoms only — not comparable to full-atom values): 21050 Å² total; per-residue (Å²): 130,77,47,51,25,51,49,45,51,52,48,43,70,77,35,78,86,59,71,54,38,47,68,60,42,63,74,73,40,66,68,56,50,34,43,56,17,73,38,56,49,17,42,29,61,53,33,83,35,58,51,11,30,31,32,49,12,32,31,32,50,13,32,32,29,50,12,33,31,30,49,11,32,32,32,47,12,33,32,31,48,13,33,30,36,48,13,34,29,35,46,12,32,32,32,44,12,34,29,35,50,12,33,32,36,50,16,39,53,59,70,30,36,46,45,76,38,38,59,57,75,35,40,53,44,65,24,59,77,33,36,38,38,29,33,80,48,102,38,49,36,40,35,38,55,18,36,81,35,60,37,37,34,44,70,91,47,70,40,40,62,70,53,48,52,52,47,42,73,41,91,60,87,57,80,96,51,52,69,70,51,45,66,69,42,26,64,54,48,49,51,52,43,53,50,50,56,57,53,50,68,76,45,76,64,50,31,58,54,33,20,72,73,70,45,34,83,92,104,128,78,48,50,28,51,50,45,51,50,48,42,70,77,36,77,84,59,72,52,37,48,67,60,42,63,75,72,40,66,68,56,50,35,42,57,16,76,38,55,50,17,43,29,60,52,34,82,36,59,51,11,31,31,32,49,12,32,31,31,48,13,34,32,31,50,12,32,33,29,49,12,32,30,33,47,12,33,32,30,48,12,33,29,35,48,11,33,30,35,46,13,31,32,31,45,13,33,30,35,50,13,33,31,36,51,16,39,54,59,70,29,36,46,46,75,37,39,58,57,78,35,38,51,44,66,24,59,76,32,35,38,40,30,33,79,46,101,40,48,36,40,35,38,55,18,36,81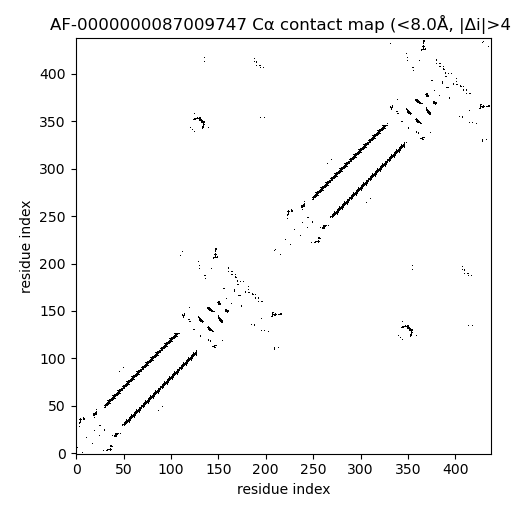,36,59,39,37,33,45,71,91,48,70,40,39,63,69,55,47,51,53,49,43,73,40,90,60,85,56,78,97,50,54,68,69,51,44,65,69,40,25,64,54,48,48,51,50,44,53,50,50,54,56,54,49,68,75,44,76,65,51,33,59,54,31,21,74,73,70,45,37,83,90,102

Nearest PDB structures (foldseek):
  3du1-assembly1_X  TM=8.948E-01  e=3.423E-08  Nostoc sp. PCC 7120 = FACHB-418
  4ycq-assembly1_A-2  TM=7.294E-01  e=1.364E-09  synthetic construct
  5dqa-assembly1_B-2  TM=6.427E-01  e=1.829E-09  synthetic construct
  4yc5-assembly1_A  TM=5.264E-01  e=2.599E-09  synthetic construct
  4yei-assembly3_C  TM=4.587E-01  e=7.161E-10  synthetic construct

Sequence (438 aa):
MKTNAEKIAVWRKENPHARLTHYLLLLTLDLETLADADLRKADLWGADLRGADLSDANLSDANLSDANLSDANLSDANLSDANLRWANLRWANLSGADLRWANLSGADLRGANLSGADLSDADLWGAGHILQISNFYQYQAIFIPTPDGWKITIGCWTGSIEKLRTLADQDDGWPESTDTQIIENRPRLHLIADMCEMHVARFPGYTEGLAEKWGTADAMKTNAEKIAVWRKENPHARLTHYLLLLTLDLETLADADLRKADLWGADLRGADLSDANLSDANLSDANLSDANLSDANLSDANLRWANLRWANLSGADLRWANLSGADLRGANLSGADLSDADLWGAGHILQISNFYQYQAIFIPTPDGWKITIGCWTGSIEKLRTLADQDDGWPESTDTQIIENRPRLHLIADMCEMHVARFPGYTEGLAEKWGTADA

pLDDT: mean 91.36, std 8.27, range [45.47, 98.75]